Protein AF-0000000083520954 (afdb_homodimer)

Radius of gyration: 25.13 Å; Cα contacts (8 Å, |Δi|>4): 1246; chains: 2; bounding box: 58×69×70 Å

Sequence (638 aa):
MFQYLIICALLYALYYWYRDGKIITNVSDKYVYITGCDSGFGNLLAKHLDQQGFNVLAACFTEKGTEELKNCTSSRLKTLQLDVVNSESINKAAEFVKSEVKGKGLWGLVNNAGISVPSGPSDWLTISDHKAMLNVNLIGLIEVTLSVLPLIKRAQGRIVNVASVFGRISCVGGSYCISKFGVEAFNDGLRRDLSNFGVKVLCIEPGFFKTNVTNFDIITGSLKKLWLRLPQDVKDDYGADYLERTLPKFQERVEQLADPDLMKVVWCMNHALTAVHPRTRYSAGRDSKLFWIPLSYLPTVISDFVFNSDKVKPAKSVCMFQYLIICALLYALYYWYRDGKIITNVSDKYVYITGCDSGFGNLLAKHLDQQGFNVLAACFTEKGTEELKNCTSSRLKTLQLDVVNSESINKAAEFVKSEVKGKGLWGLVNNAGISVPSGPSDWLTISDHKAMLNVNLIGLIEVTLSVLPLIKRAQGRIVNVASVFGRISCVGGSYCISKFGVEAFNDGLRRDLSNFGVKVLCIEPGFFKTNVTNFDIITGSLKKLWLRLPQDVKDDYGADYLERTLPKFQERVEQLADPDLMKVVWCMNHALTAVHPRTRYSAGRDSKLFWIPLSYLPTVISDFVFNSDKVKPAKSVC

Solvent-accessible surface area (backbone atoms only — not comparable to full-atom values): 31761 Å² total; per-residue (Å²): 113,66,65,57,51,51,50,52,51,48,51,48,50,48,48,47,52,53,47,59,66,38,59,65,82,79,43,64,82,34,33,35,40,34,33,34,27,57,49,60,57,34,30,51,37,51,54,51,41,39,73,72,40,27,29,29,41,37,21,6,69,44,69,67,29,31,53,54,52,49,72,75,47,58,88,50,39,43,60,41,68,38,44,58,74,35,70,65,37,41,50,52,43,34,51,51,50,49,67,71,39,54,94,60,21,31,33,30,39,34,46,50,46,68,70,50,68,68,50,44,52,47,91,67,55,53,61,68,53,36,48,55,39,29,33,38,38,27,52,14,46,53,43,52,48,62,63,43,40,70,35,24,48,68,39,37,16,32,38,37,38,58,46,26,40,38,31,62,41,39,79,47,22,46,27,51,26,20,19,19,17,23,38,50,26,44,46,48,3,44,24,60,59,31,44,39,46,49,28,46,43,29,38,36,23,37,39,54,41,70,34,78,72,59,30,61,68,59,52,50,53,43,40,51,54,42,58,71,69,48,56,67,69,59,45,54,40,34,30,91,56,41,62,72,62,40,50,62,56,49,50,52,49,43,66,70,51,37,37,78,66,55,58,54,48,34,50,48,53,49,40,54,72,34,29,73,57,52,62,63,63,40,65,23,51,67,57,14,61,70,43,51,53,55,48,47,73,45,60,64,70,56,49,49,47,64,64,54,70,79,52,79,76,42,62,58,44,74,104,113,67,63,58,52,50,50,52,50,49,50,49,50,50,49,47,50,53,47,60,66,38,57,65,83,80,44,65,84,32,31,35,39,34,32,34,28,56,46,59,58,32,30,52,36,52,54,52,41,39,73,72,40,26,28,29,40,37,20,6,68,42,72,66,30,29,52,53,52,48,72,75,48,59,88,51,39,43,60,41,66,37,45,59,74,35,70,66,38,41,50,52,43,35,50,51,51,50,67,71,40,53,93,60,20,30,33,30,38,35,44,48,46,67,70,53,68,68,50,44,51,47,92,68,55,50,62,66,54,38,48,56,39,28,33,37,40,28,52,14,44,51,42,53,49,63,63,43,39,70,35,23,49,69,38,38,16,33,38,38,40,58,46,25,42,37,31,63,40,42,75,50,23,44,26,50,26,22,19,21,16,22,39,48,24,45,44,48,4,44,24,62,58,32,44,37,45,48,30,45,43,28,39,37,23,37,38,54,43,68,33,79,70,58,30,62,67,59,52,50,54,43,40,52,54,42,58,70,69,49,56,67,70,59,45,56,41,34,31,92,56,41,61,72,62,39,51,60,55,48,51,51,48,45,67,72,51,37,36,77,66,54,58,54,49,32,50,48,53,49,41,54,72,35,30,71,56,51,62,62,63,38,63,21,50,68,58,13,61,70,42,51,53,56,46,47,72,46,60,66,69,56,49,50,48,66,64,54,69,79,51,77,74,41,62,58,43,73,105

Secondary structure (DSSP, 8-state):
-HHHHHHHHHHHHHHHHHHHH-B-S--TT-EEEES--SSHHHHHHHHHHHHHT-EEEEEESSHHHHHHHHHTS-TTEEEEE--TT-HHHHHHHHHHHHHHHGGG--SEEEE------SBS-GGG--HHHHHHHHIIIIIHHHHHHHHHHHHHHHHT-EEEEE--GGGT---SSBHHHHHHHHHHHHHHHHHHHHGGGT-EEEEEEE--BSSGGG-HHHHHHHHHHHHHHS-HHHHHHH-TTHHHHHHHHHHHHHHHH-BS-THHHHHHHHHHHHBSS--SEEEESHHIIIIIHHHHHS-HHHHHHHHHTTPPPPTT---/-HHHHHHHHHHHHHHHHHHHH-B-S--TT-EEEES--SSHHHHHHHHHHHHHT-EEEEEESSHHHHHHHHHTS-TTEEEEE--TT-HHHHHHHHHHHHHHHGGG--SEEEE------SBS-GGG--HHHHHHHHIIIIIHHHHHHHHHHHHHHHHT-EEEEE--GGGT---SSBHHHHHHHHHHHHHHHHHHHHGGGT-EEEEEEE--BSSGGG-HHHHHHHHHHHHHHS-HHHHHHH-TTHHHHHHHHHHHHHHHH-BS-THHHHHHHHHHHHBSS--SEEEESHHIIIIIHHHHHS-HHHHHHHHHTTPPPPTT---

pLDDT: mean 96.06, std 3.38, range [73.75, 99.0]

Organism: Scyliorhinus torazame (NCBI:txid75743)

InterPro domains:
  IPR002347 Short-chain dehydrogenase/reductase SDR [PF00106] (30-214)
  IPR002347 Short-chain dehydrogenase/reductase SDR [PR00080] (104-115)
  IPR002347 Short-chain dehydrogenase/reductase SDR [PR00080] (157-165)
  IPR002347 Short-chain dehydrogenase/reductase SDR [PR00080] (176-195)
  IPR002347 Short-chain dehydrogenase/reductase SDR [PR00081] (31-48)
  IPR002347 Short-chain dehydrogenase/reductase SDR [PR00081] (104-115)
  IPR002347 Short-chain dehydrogenase/reductase SDR [PR00081] (151-167)
  IPR002347 Short-chain dehydrogenase/reductase SDR [PR00081] (176-195)
  IPR002347 Short-chain dehydrogenase/reductase SDR [PR00081] (197-214)
  IPR020904 Short-chain dehydrogenase/reductase, conserved site [PS00061] (163-191)
  IPR036291 NAD(P)-binding domain superfamily [SSF51735] (29-256)

Structure (mmCIF, N/CA/C/O backbone):
data_AF-0000000083520954-model_v1
#
loop_
_entity.id
_entity.type
_entity.pdbx_description
1 polymer 'Retinol dehydrogenase 7-like'
#
loop_
_atom_site.group_PDB
_atom_site.id
_atom_site.type_symbol
_atom_site.label_atom_id
_atom_site.label_alt_id
_atom_site.label_comp_id
_atom_site.label_asym_id
_atom_site.label_entity_id
_atom_site.label_seq_id
_atom_site.pdbx_PDB_ins_code
_atom_site.Cartn_x
_atom_site.Cartn_y
_atom_site.Cartn_z
_atom_site.occupancy
_atom_site.B_iso_or_equiv
_atom_site.auth_seq_id
_atom_site.auth_comp_id
_atom_site.auth_asym_id
_atom_site.auth_atom_id
_atom_site.pdbx_PDB_model_num
ATOM 1 N N . MET A 1 1 ? 11.703 -6.277 43.344 1 83.44 1 MET A N 1
ATOM 2 C CA . MET A 1 1 ? 12.148 -6.043 41.969 1 83.44 1 MET A CA 1
ATOM 3 C C . MET A 1 1 ? 10.961 -5.773 41.062 1 83.44 1 MET A C 1
ATOM 5 O O . MET A 1 1 ? 10.961 -4.797 40.281 1 83.44 1 MET A O 1
ATOM 9 N N . PHE A 1 2 ? 9.875 -6.453 41.281 1 92.38 2 PHE A N 1
ATOM 10 C CA . PHE A 1 2 ? 8.688 -6.301 40.438 1 92.38 2 PHE A CA 1
ATOM 11 C C . PHE A 1 2 ? 7.941 -5.02 40.812 1 92.38 2 PHE A C 1
ATOM 13 O O . PHE A 1 2 ? 7.371 -4.363 39.938 1 92.38 2 PHE A O 1
ATOM 20 N N . GLN A 1 3 ? 8.07 -4.629 42.062 1 91.94 3 GLN A N 1
ATOM 21 C CA . GLN A 1 3 ? 7.398 -3.408 42.5 1 91.94 3 GLN A CA 1
ATOM 22 C C . GLN A 1 3 ? 8.016 -2.18 41.844 1 91.94 3 GLN A C 1
ATOM 24 O O . GLN A 1 3 ? 7.309 -1.237 41.469 1 91.94 3 GLN A O 1
ATOM 29 N N . TYR A 1 4 ? 9.273 -2.242 41.719 1 93.12 4 TYR A N 1
ATOM 30 C CA . TYR A 1 4 ? 9.953 -1.123 41.062 1 93.12 4 TYR A CA 1
ATOM 31 C C . TYR A 1 4 ? 9.578 -1.023 39.594 1 93.12 4 TYR A C 1
ATOM 33 O O . TYR A 1 4 ? 9.445 0.077 39.062 1 93.12 4 TYR A O 1
ATOM 41 N N . LEU A 1 5 ? 9.422 -2.111 39 1 93.31 5 LEU A N 1
ATOM 42 C CA . LEU A 1 5 ? 9 -2.129 37.594 1 93.31 5 LEU A CA 1
ATOM 43 C C . LEU A 1 5 ? 7.602 -1.552 37.438 1 93.31 5 LEU A C 1
ATOM 45 O O . LEU A 1 5 ? 7.332 -0.817 36.469 1 93.31 5 LEU A O 1
ATOM 49 N N . ILE A 1 6 ? 6.785 -1.878 38.312 1 93.56 6 ILE A N 1
ATOM 50 C CA . ILE A 1 6 ? 5.414 -1.387 38.281 1 93.56 6 ILE A CA 1
ATOM 51 C C . ILE A 1 6 ? 5.402 0.124 38.5 1 93.56 6 ILE A C 1
ATOM 53 O O . ILE A 1 6 ? 4.676 0.852 37.812 1 93.56 6 ILE A O 1
ATOM 57 N N . ILE A 1 7 ? 6.152 0.528 39.406 1 93.25 7 ILE A N 1
ATOM 58 C CA . ILE A 1 7 ? 6.234 1.956 39.719 1 93.25 7 ILE A CA 1
ATOM 59 C C . ILE A 1 7 ? 6.781 2.697 38.5 1 93.25 7 ILE A C 1
ATOM 61 O O . ILE A 1 7 ? 6.27 3.758 38.125 1 93.25 7 ILE A O 1
ATOM 65 N N . CYS A 1 8 ? 7.781 2.188 37.969 1 93.62 8 CYS A N 1
ATOM 66 C CA . CYS A 1 8 ? 8.344 2.793 36.75 1 93.62 8 CYS A CA 1
ATOM 67 C C . CYS A 1 8 ? 7.305 2.852 35.625 1 93.62 8 CYS A C 1
ATOM 69 O O . CYS A 1 8 ? 7.199 3.857 34.938 1 93.62 8 CYS A O 1
ATOM 71 N N . ALA A 1 9 ? 6.586 1.803 35.469 1 92.44 9 ALA A N 1
ATOM 72 C CA . ALA A 1 9 ? 5.539 1.75 34.469 1 92.44 9 ALA A CA 1
ATOM 73 C C . ALA A 1 9 ? 4.453 2.787 34.75 1 92.44 9 ALA A C 1
ATOM 75 O O . ALA A 1 9 ? 3.961 3.439 33.812 1 92.44 9 ALA A O 1
ATOM 76 N N . LEU A 1 10 ? 4.148 2.875 35.906 1 93.75 10 LEU A N 1
ATOM 77 C CA . LEU A 1 10 ? 3.113 3.83 36.281 1 93.75 10 LEU A CA 1
ATOM 78 C C . LEU A 1 10 ? 3.596 5.262 36.094 1 93.75 10 LEU A C 1
ATOM 80 O O . LEU A 1 10 ? 2.834 6.117 35.625 1 93.75 10 LEU A O 1
ATOM 84 N N . LEU A 1 11 ? 4.77 5.52 36.406 1 94.19 11 LEU A N 1
ATOM 85 C CA . LEU A 1 11 ? 5.34 6.848 36.219 1 94.19 11 LEU A CA 1
ATOM 86 C C . LEU A 1 11 ? 5.422 7.184 34.719 1 94.19 11 LEU A C 1
ATOM 88 O O . LEU A 1 11 ? 5.172 8.32 34.344 1 94.19 11 LEU A O 1
ATOM 92 N N . TYR A 1 12 ? 5.77 6.27 34.031 1 92.38 12 TYR A N 1
ATOM 93 C CA . TYR A 1 12 ? 5.809 6.473 32.594 1 92.38 12 TYR A CA 1
ATOM 94 C C . TYR A 1 12 ? 4.418 6.766 32.031 1 92.38 12 TYR A C 1
ATOM 96 O O . TYR A 1 12 ? 4.25 7.656 31.203 1 92.38 12 TYR A O 1
ATOM 104 N N . ALA A 1 13 ? 3.51 6.012 32.469 1 93.38 13 ALA A N 1
ATOM 105 C CA . ALA A 1 13 ? 2.131 6.223 32.031 1 93.38 13 ALA A CA 1
ATOM 106 C C . ALA A 1 13 ? 1.644 7.617 32.406 1 93.38 13 ALA A C 1
ATOM 108 O O . ALA A 1 13 ? 0.947 8.273 31.641 1 93.38 13 ALA A O 1
ATOM 109 N N . LEU A 1 14 ? 2.002 7.969 33.594 1 94.12 14 LEU A N 1
ATOM 110 C CA . LEU A 1 14 ? 1.619 9.297 34.031 1 94.12 14 LEU A CA 1
ATOM 111 C C . LEU A 1 14 ? 2.311 10.383 33.219 1 94.12 14 LEU A C 1
ATOM 113 O O . LEU A 1 14 ? 1.699 11.398 32.875 1 94.12 14 LEU A O 1
ATOM 117 N N . TYR A 1 15 ? 3.473 10.148 33 1 93.5 15 TYR A N 1
ATOM 118 C CA . TYR A 1 15 ? 4.219 11.078 32.156 1 93.5 15 TYR A CA 1
ATOM 119 C C . TYR A 1 15 ? 3.609 11.164 30.75 1 93.5 15 TYR A C 1
ATOM 121 O O . TYR A 1 15 ? 3.432 12.258 30.219 1 93.5 15 TYR A O 1
ATOM 129 N N . TYR A 1 16 ? 3.336 10.055 30.25 1 91.56 16 TYR A N 1
ATOM 130 C CA . TYR A 1 16 ? 2.729 10.008 28.922 1 91.56 16 TYR A CA 1
ATOM 131 C C . TYR A 1 16 ? 1.388 10.727 28.906 1 91.56 16 TYR A C 1
ATOM 133 O O . TYR A 1 16 ? 1.082 11.469 27.969 1 91.56 16 TYR A O 1
ATOM 141 N N . TRP A 1 17 ? 0.694 10.5 29.922 1 92.44 17 TRP A N 1
ATOM 142 C CA . TRP A 1 17 ? -0.608 11.148 30.031 1 92.44 17 TRP A CA 1
ATOM 143 C C . TRP A 1 17 ? -0.458 12.664 30.125 1 92.44 17 TRP A C 1
ATOM 145 O O . TRP A 1 17 ? -1.211 13.406 29.484 1 92.44 17 TRP A O 1
ATOM 155 N N . TYR A 1 18 ? 0.461 13.039 30.859 1 93.69 18 TYR A N 1
ATOM 156 C CA . TYR A 1 18 ? 0.739 14.461 31 1 93.69 18 TYR A CA 1
ATOM 157 C C . TYR A 1 18 ? 1.178 15.062 29.672 1 93.69 18 TYR A C 1
ATOM 159 O O . TYR A 1 18 ? 0.64 16.078 29.234 1 93.69 18 TYR A O 1
ATOM 167 N N . ARG A 1 19 ? 2.01 14.414 29.047 1 93.69 19 ARG A N 1
ATOM 168 C CA . ARG A 1 19 ? 2.549 14.867 27.766 1 93.69 19 ARG A CA 1
ATOM 169 C C . ARG A 1 19 ? 1.464 14.891 26.703 1 93.69 19 ARG A C 1
ATOM 171 O O . ARG A 1 19 ? 1.393 15.828 25.891 1 93.69 19 ARG A O 1
ATOM 178 N N . ASP A 1 20 ? 0.676 13.906 26.734 1 93.62 20 ASP A N 1
ATOM 179 C CA . ASP A 1 20 ? -0.387 13.742 25.75 1 93.62 20 ASP A CA 1
ATOM 180 C C . ASP A 1 20 ? -1.452 14.828 25.891 1 93.62 20 ASP A C 1
ATOM 182 O O . ASP A 1 20 ? -2.182 15.117 24.938 1 93.62 20 ASP A O 1
ATOM 186 N N . GLY A 1 21 ? -1.521 15.445 27.062 1 94.75 21 GLY A N 1
ATOM 187 C CA . GLY A 1 21 ? -2.549 16.438 27.328 1 94.75 21 GLY A CA 1
ATOM 188 C C . GLY A 1 21 ? -2.131 17.844 26.969 1 94.75 21 GLY A C 1
ATOM 189 O O . GLY A 1 21 ? -2.965 18.75 26.922 1 94.75 21 GLY A O 1
ATOM 190 N N . LYS A 1 22 ? -0.898 18.031 26.609 1 96.5 22 LYS A N 1
ATOM 191 C CA . LYS A 1 22 ? -0.418 19.375 26.266 1 96.5 22 LYS A CA 1
ATOM 192 C C . LYS A 1 22 ? -0.83 19.75 24.844 1 96.5 22 LYS A C 1
ATOM 194 O O . LYS A 1 22 ? -0.56 19.016 23.906 1 96.5 22 LYS A O 1
ATOM 199 N N . ILE A 1 23 ? -1.474 20.922 24.703 1 96.44 23 ILE A N 1
ATOM 200 C CA . ILE A 1 23 ? -1.97 21.406 23.422 1 96.44 23 ILE A CA 1
ATOM 201 C C . ILE A 1 23 ? -1.369 22.766 23.109 1 96.44 23 ILE A C 1
ATOM 203 O O . ILE A 1 23 ? -0.983 23.5 24.016 1 96.44 23 ILE A O 1
ATOM 207 N N . ILE A 1 24 ? -1.347 23.062 21.906 1 95.38 24 ILE A N 1
ATOM 208 C CA . ILE A 1 24 ? -0.817 24.359 21.5 1 95.38 24 ILE A CA 1
ATOM 209 C C . ILE A 1 24 ? -1.804 25.453 21.875 1 95.38 24 ILE A C 1
ATOM 211 O O . ILE A 1 24 ? -3.016 25.234 21.906 1 95.38 24 ILE A O 1
ATOM 215 N N . THR A 1 25 ? -1.419 26.672 22.188 1 88.44 25 THR A N 1
ATOM 216 C CA . THR A 1 25 ? -2.26 27.75 22.703 1 88.44 25 THR A CA 1
ATOM 217 C C . THR A 1 25 ? -2.688 28.672 21.578 1 88.44 25 THR A C 1
ATOM 219 O O . THR A 1 25 ? -3.814 29.188 21.562 1 88.44 25 THR A O 1
ATOM 222 N N . ASN A 1 26 ? -1.934 29.031 20.672 1 88.88 26 ASN A N 1
ATOM 223 C CA . ASN A 1 26 ? -2.23 30.031 19.656 1 88.88 26 ASN A CA 1
ATOM 224 C C . ASN A 1 26 ? -2.631 29.391 18.328 1 88.88 26 ASN A C 1
ATOM 226 O O . ASN A 1 26 ? -1.817 29.297 17.406 1 88.88 26 ASN A O 1
ATOM 230 N N . VAL A 1 27 ? -4.07 29.125 18.234 1 94.62 27 VAL A N 1
ATOM 231 C CA . VAL A 1 27 ? -4.508 28.453 17.016 1 94.62 27 VAL A CA 1
ATOM 232 C C . VAL A 1 27 ? -5.07 29.469 16.031 1 94.62 27 VAL A C 1
ATOM 234 O O . VAL A 1 27 ? -5.238 29.172 14.852 1 94.62 27 VAL A O 1
ATOM 237 N N . SER A 1 28 ? -5.266 30.734 16.469 1 93.75 28 SER A N 1
ATOM 238 C CA . SER A 1 28 ? -5.961 31.719 15.664 1 93.75 28 SER A CA 1
ATOM 239 C C . SER A 1 28 ? -5.133 32.125 14.445 1 93.75 28 SER A C 1
ATOM 241 O O . SER A 1 28 ? -5.68 32.594 13.445 1 93.75 28 SER A O 1
ATOM 243 N N . ASP A 1 29 ? -3.887 31.969 14.484 1 94.06 29 ASP A N 1
ATOM 244 C CA . ASP A 1 29 ? -3.047 32.344 13.359 1 94.06 29 ASP A CA 1
ATOM 245 C C . ASP A 1 29 ? -2.699 31.141 12.492 1 94.06 29 ASP A C 1
ATOM 247 O O . ASP A 1 29 ? -1.901 31.25 11.562 1 94.06 29 ASP A O 1
ATOM 251 N N . LYS A 1 30 ? -3.285 30.031 12.789 1 97.75 30 LYS A N 1
ATOM 252 C CA . LYS A 1 30 ? -2.918 28.797 12.102 1 97.75 30 LYS A CA 1
ATOM 253 C C . LYS A 1 30 ? -3.965 28.406 11.055 1 97.75 30 LYS A C 1
ATOM 255 O O . LYS A 1 30 ? -5.168 28.531 11.305 1 97.75 30 LYS A O 1
ATOM 260 N N . TYR A 1 31 ? -3.5 28 9.875 1 98.75 31 TYR A N 1
ATOM 261 C CA . TYR A 1 31 ? -4.348 27.578 8.773 1 98.75 31 TYR A CA 1
ATOM 262 C C . TYR A 1 31 ? -4.316 26.062 8.609 1 98.75 31 TYR A C 1
ATOM 264 O O . TYR A 1 31 ? -3.25 25.453 8.688 1 98.75 31 TYR A O 1
ATOM 272 N N . VAL A 1 32 ? -5.484 25.453 8.438 1 98.94 32 VAL A N 1
ATOM 273 C CA . VAL A 1 32 ? -5.602 24.016 8.203 1 98.94 32 VAL A CA 1
ATOM 274 C C . VAL A 1 32 ? -6.367 23.766 6.902 1 98.94 32 VAL A C 1
ATOM 276 O O . VAL A 1 32 ? -7.465 24.297 6.711 1 98.94 32 VAL A O 1
ATOM 279 N N . TYR A 1 33 ? -5.746 23.031 5.969 1 98.94 33 TYR A N 1
ATOM 280 C CA . TYR A 1 33 ? -6.328 22.594 4.699 1 98.94 33 TYR A CA 1
ATOM 281 C C . TYR A 1 33 ? -6.84 21.172 4.785 1 98.94 33 TYR A C 1
ATOM 283 O O . TYR A 1 33 ? -6.086 20.25 5.137 1 98.94 33 TYR A O 1
ATOM 291 N N . ILE A 1 34 ? -8.148 20.953 4.531 1 98.94 34 ILE A N 1
ATOM 292 C CA . ILE A 1 34 ? -8.773 19.656 4.688 1 98.94 34 ILE A CA 1
ATOM 293 C C . ILE A 1 34 ? -9.414 19.219 3.369 1 98.94 34 ILE A C 1
ATOM 295 O O . ILE A 1 34 ? -10.188 19.984 2.775 1 98.94 34 ILE A O 1
ATOM 299 N N . THR A 1 35 ? -9.102 18.016 2.924 1 98.94 35 THR A N 1
ATOM 300 C CA . THR A 1 35 ? -9.781 17.484 1.744 1 98.94 35 THR A CA 1
ATOM 301 C C . THR A 1 35 ? -10.969 16.625 2.146 1 98.94 35 THR A C 1
ATOM 303 O O . THR A 1 35 ? -10.984 16.047 3.24 1 98.94 35 THR A O 1
ATOM 306 N N . GLY A 1 36 ? -11.938 16.484 1.243 1 98.44 36 GLY A N 1
ATOM 307 C CA . GLY A 1 36 ? -13.078 15.602 1.473 1 98.44 36 GLY A CA 1
ATOM 308 C C . GLY A 1 36 ? -14.008 16.109 2.559 1 98.44 36 GLY A C 1
ATOM 309 O O . GLY A 1 36 ? -14.344 15.375 3.49 1 98.44 36 GLY A O 1
ATOM 310 N N . CYS A 1 37 ? -14.477 17.359 2.445 1 98.69 37 CYS A N 1
ATOM 311 C CA . CYS A 1 37 ? -15.266 17.969 3.502 1 98.69 37 CYS A CA 1
ATOM 312 C C . CYS A 1 37 ? -16.75 17.922 3.176 1 98.69 37 CYS A C 1
ATOM 314 O O . CYS A 1 37 ? -17.578 18.516 3.869 1 98.69 37 CYS A O 1
ATOM 316 N N . ASP A 1 38 ? -17.172 17.156 2.156 1 97.69 38 ASP A N 1
ATOM 317 C CA . ASP A 1 38 ? -18.578 17.047 1.779 1 97.69 38 ASP A CA 1
ATOM 318 C C . ASP A 1 38 ? -19.406 16.422 2.896 1 97.69 38 ASP A C 1
ATOM 320 O O . ASP A 1 38 ? -20.562 16.781 3.105 1 97.69 38 ASP A O 1
ATOM 324 N N . SER A 1 39 ? -18.781 15.438 3.561 1 95.62 39 SER A N 1
ATOM 325 C CA . SER A 1 39 ? -19.484 14.656 4.574 1 95.62 39 SER A CA 1
ATOM 326 C C . SER A 1 39 ? -18.5 13.953 5.504 1 95.62 39 SER A C 1
ATOM 328 O O . SER A 1 39 ? -17.281 14.164 5.41 1 95.62 39 SER A O 1
ATOM 330 N N . GLY A 1 40 ? -19.047 13.344 6.469 1 96.62 40 GLY A N 1
ATOM 331 C CA . GLY A 1 40 ? -18.266 12.43 7.281 1 96.62 40 GLY A CA 1
ATOM 332 C C . GLY A 1 40 ? -17.25 13.133 8.164 1 96.62 40 GLY A C 1
ATOM 333 O O . GLY A 1 40 ? -17.562 14.141 8.789 1 96.62 40 GLY A O 1
ATOM 334 N N . PHE A 1 41 ? -16.078 12.508 8.25 1 98.31 41 PHE A N 1
ATOM 335 C CA . PHE A 1 41 ? -15.023 12.961 9.156 1 98.31 41 PHE A CA 1
ATOM 336 C C . PHE A 1 41 ? -14.57 14.367 8.789 1 98.31 41 PHE A C 1
ATOM 338 O O . PHE A 1 41 ? -14.422 15.227 9.664 1 98.31 41 PHE A O 1
ATOM 345 N N . GLY A 1 42 ? -14.328 14.562 7.477 1 98.56 42 GLY A N 1
ATOM 346 C CA . GLY A 1 42 ? -13.812 15.844 7.023 1 98.56 42 GLY A CA 1
ATOM 347 C C . GLY A 1 42 ? -14.75 17 7.305 1 98.56 42 GLY A C 1
ATOM 348 O O . GLY A 1 42 ? -14.312 18.078 7.73 1 98.56 42 GLY A O 1
ATOM 349 N N . ASN A 1 43 ? -16 16.75 7.062 1 98.62 43 ASN A N 1
ATOM 350 C CA . ASN A 1 43 ? -17.016 17.766 7.32 1 98.62 43 ASN A CA 1
ATOM 351 C C . ASN A 1 43 ? -17.078 18.125 8.797 1 98.62 43 ASN A C 1
ATOM 353 O O . ASN A 1 43 ? -17.062 19.312 9.148 1 98.62 43 ASN A O 1
ATOM 357 N N . LEU A 1 44 ? -17.062 17.156 9.641 1 98.69 44 LEU A N 1
ATOM 358 C CA . LEU A 1 44 ? -17.141 17.375 11.078 1 98.69 44 LEU A CA 1
ATOM 359 C C . LEU A 1 44 ? -15.867 18.031 11.602 1 98.69 44 LEU A C 1
ATOM 361 O O . LEU A 1 44 ? -15.922 18.891 12.477 1 98.69 44 LEU A O 1
ATOM 365 N N . LEU A 1 45 ? -14.766 17.609 11.055 1 98.88 45 LEU A N 1
ATOM 366 C CA . LEU A 1 45 ? -13.5 18.203 11.469 1 98.88 45 LEU A CA 1
ATOM 367 C C . LEU A 1 45 ? -13.453 19.688 11.109 1 98.88 45 LEU A C 1
ATOM 369 O O . LEU A 1 45 ? -13 20.5 11.914 1 98.88 45 LEU A O 1
ATOM 373 N N . ALA A 1 46 ? -13.859 19.984 9.898 1 98.88 46 ALA A N 1
ATOM 374 C CA . ALA A 1 46 ? -13.859 21.391 9.461 1 98.88 46 ALA A CA 1
ATOM 375 C C . ALA A 1 46 ? -14.656 22.266 10.414 1 98.88 46 ALA A C 1
ATOM 377 O O . ALA A 1 46 ? -14.172 23.312 10.852 1 98.88 46 ALA A O 1
ATOM 378 N N . LYS A 1 47 ? -15.82 21.844 10.773 1 98.75 47 LYS A N 1
ATOM 379 C CA . LYS A 1 47 ? -16.672 22.594 11.688 1 98.75 47 LYS A CA 1
ATOM 380 C C . LYS A 1 47 ? -16.031 22.703 13.07 1 98.75 47 LYS A C 1
ATOM 382 O O . LYS A 1 47 ? -16.062 23.766 13.695 1 98.75 47 LYS A O 1
ATOM 387 N N . HIS A 1 48 ? -15.484 21.594 13.5 1 98.69 48 HIS A N 1
ATOM 388 C CA . HIS A 1 48 ? -14.891 21.531 14.828 1 98.69 48 HIS A CA 1
ATOM 389 C C . HIS A 1 48 ? -13.703 22.484 14.945 1 98.69 48 HIS A C 1
ATOM 391 O O . HIS A 1 48 ? -13.586 23.203 15.93 1 98.69 48 HIS A O 1
ATOM 397 N N . LEU A 1 49 ? -12.82 22.5 13.969 1 98.69 49 LEU A N 1
ATOM 398 C CA . LEU A 1 49 ? -11.648 23.375 13.984 1 98.69 49 LEU A CA 1
ATOM 399 C C . LEU A 1 49 ? -12.062 24.828 13.859 1 98.69 49 LEU A C 1
ATOM 401 O O . LEU A 1 49 ? -11.445 25.703 14.469 1 98.69 49 LEU A O 1
ATOM 405 N N . ASP A 1 50 ? -13.07 25.047 13.07 1 98.5 50 ASP A N 1
ATOM 406 C CA . ASP A 1 50 ? -13.609 26.391 12.953 1 98.5 50 ASP A CA 1
ATOM 407 C C . ASP A 1 50 ? -14.07 26.922 14.312 1 98.5 50 ASP A C 1
ATOM 409 O O . ASP A 1 50 ? -13.758 28.062 14.672 1 98.5 50 ASP A O 1
ATOM 413 N N . GLN A 1 51 ? -14.727 26.109 15.039 1 97.81 51 GLN A N 1
ATOM 414 C CA . GLN A 1 51 ? -15.219 26.469 16.359 1 97.81 51 GLN A CA 1
ATOM 415 C C . GLN A 1 51 ? -14.062 26.719 17.328 1 97.81 51 GLN A C 1
ATOM 417 O O . GLN A 1 51 ? -14.18 27.547 18.234 1 97.81 51 GLN A O 1
ATOM 422 N N . GLN A 1 52 ? -12.969 26.078 17.109 1 97.38 52 GLN A N 1
ATOM 423 C CA . GLN A 1 52 ? -11.805 26.203 17.984 1 97.38 52 GLN A CA 1
ATOM 424 C C . GLN A 1 52 ? -11.023 27.484 17.656 1 97.38 52 GLN A C 1
ATOM 426 O O . GLN A 1 52 ? -10.18 27.906 18.453 1 97.38 52 GLN A O 1
ATOM 431 N N . GLY A 1 53 ? -11.281 28.062 16.469 1 97.5 53 GLY A N 1
ATOM 432 C CA . GLY A 1 53 ? -10.672 29.344 16.141 1 97.5 53 GLY A CA 1
ATOM 433 C C . GLY A 1 53 ? -9.633 29.25 15.039 1 97.5 53 GLY A C 1
ATOM 434 O O . GLY A 1 53 ? -9 30.25 14.68 1 97.5 53 GLY A O 1
ATOM 435 N N . PHE A 1 54 ? -9.438 28.047 14.438 1 98.38 54 PHE A N 1
ATOM 436 C CA . PHE A 1 54 ? -8.516 27.891 13.32 1 98.38 54 PHE A CA 1
ATOM 437 C C . PHE A 1 54 ? -9.031 28.594 12.078 1 98.38 54 PHE A C 1
ATOM 439 O O . PHE A 1 54 ? -10.242 28.781 11.922 1 98.38 54 PHE A O 1
ATOM 446 N N . ASN A 1 55 ? -8.109 29.047 11.242 1 98.56 55 ASN A N 1
ATOM 447 C CA . ASN A 1 55 ? -8.469 29.328 9.852 1 98.56 55 ASN A CA 1
ATOM 448 C C . ASN A 1 55 ? -8.531 28.031 9.031 1 98.56 55 ASN A C 1
ATOM 450 O O . ASN A 1 55 ? -7.508 27.391 8.805 1 98.56 55 ASN A O 1
ATOM 454 N N . VAL A 1 56 ? -9.742 27.703 8.57 1 98.81 56 VAL A N 1
ATOM 455 C CA . VAL A 1 56 ? -9.922 26.406 7.934 1 98.81 56 VAL A CA 1
ATOM 456 C C . VAL A 1 56 ? -10.164 26.609 6.438 1 98.81 56 VAL A C 1
ATOM 458 O O . VAL A 1 56 ? -11.008 27.406 6.031 1 98.81 56 VAL A O 1
ATOM 461 N N . LEU A 1 57 ? -9.383 25.969 5.621 1 98.88 57 LEU A N 1
ATOM 462 C CA . LEU A 1 57 ? -9.602 25.859 4.184 1 98.88 57 LEU A CA 1
ATOM 463 C C . LEU A 1 57 ? -10.188 24.5 3.826 1 98.88 57 LEU A C 1
ATOM 465 O O . LEU A 1 57 ? -9.453 23.531 3.633 1 98.88 57 LEU A O 1
ATOM 469 N N . ALA A 1 58 ? -11.516 24.453 3.684 1 98.88 58 ALA A N 1
ATOM 470 C CA . ALA A 1 58 ? -12.258 23.203 3.527 1 98.88 58 ALA A CA 1
ATOM 471 C C . ALA A 1 58 ? -12.531 22.906 2.057 1 98.88 58 ALA A C 1
ATOM 473 O O . ALA A 1 58 ? -13.266 23.641 1.396 1 98.88 58 ALA A O 1
ATOM 474 N N . ALA A 1 59 ? -11.961 21.844 1.559 1 98.88 59 ALA A N 1
ATOM 475 C CA . ALA A 1 59 ? -12.148 21.469 0.162 1 98.88 59 ALA A CA 1
ATOM 476 C C . ALA A 1 59 ? -13.258 20.422 0.025 1 98.88 59 ALA A C 1
ATOM 478 O O . ALA A 1 59 ? -13.219 19.375 0.679 1 98.88 59 ALA A O 1
ATOM 479 N N . CYS A 1 60 ? -14.211 20.719 -0.825 1 98.56 60 CYS A N 1
ATOM 480 C CA . CYS A 1 60 ? -15.312 19.812 -1.141 1 98.56 60 CYS A CA 1
ATOM 481 C C . CYS A 1 60 ? -15.266 19.391 -2.602 1 98.56 60 CYS A C 1
ATOM 483 O O . CYS A 1 60 ? -14.789 20.141 -3.459 1 98.56 60 CYS A O 1
ATOM 485 N N . PHE A 1 61 ? -15.703 18.188 -2.775 1 98.19 61 PHE A N 1
ATOM 486 C CA . PHE A 1 61 ? -15.797 17.672 -4.137 1 98.19 61 PHE A CA 1
ATOM 487 C C . PHE A 1 61 ? -17.031 18.25 -4.84 1 98.19 61 PHE A C 1
ATOM 489 O O . PHE A 1 61 ? -16.984 18.562 -6.035 1 98.19 61 PHE A O 1
ATOM 496 N N . THR A 1 62 ? -18.109 18.453 -4.102 1 97.69 62 THR A N 1
ATOM 497 C CA . THR A 1 62 ? -19.359 18.906 -4.68 1 97.69 62 THR A CA 1
ATOM 498 C C . THR A 1 62 ? -19.594 20.375 -4.395 1 97.69 62 THR A C 1
ATOM 500 O O . THR A 1 62 ? -19.141 20.891 -3.369 1 97.69 62 THR A O 1
ATOM 503 N N . GLU A 1 63 ? -20.344 20.984 -5.254 1 97.25 63 GLU A N 1
ATOM 504 C CA . GLU A 1 63 ? -20.75 22.359 -5.031 1 97.25 63 GLU A CA 1
ATOM 505 C C . GLU A 1 63 ? -21.688 22.484 -3.826 1 97.25 63 GLU A C 1
ATOM 507 O O . GLU A 1 63 ? -21.609 23.453 -3.066 1 97.25 63 GLU A O 1
ATOM 512 N N . LYS A 1 64 ? -22.531 21.5 -3.725 1 97.38 64 LYS A N 1
ATOM 513 C CA . LYS A 1 64 ? -23.438 21.484 -2.592 1 97.38 64 LYS A CA 1
ATOM 514 C C . LYS A 1 64 ? -22.688 21.469 -1.268 1 97.38 64 LYS A C 1
ATOM 516 O O . LYS A 1 64 ? -23.047 22.203 -0.338 1 97.38 64 LYS A O 1
ATOM 521 N N . GLY A 1 65 ? -21.656 20.703 -1.197 1 97 65 GLY A N 1
ATOM 522 C CA . GLY A 1 65 ? -20.859 20.641 0.013 1 97 65 GLY A CA 1
ATOM 523 C C . GLY A 1 65 ? -20.203 21.953 0.361 1 97 65 GLY A C 1
ATOM 524 O O . GLY A 1 65 ? -20.203 22.375 1.523 1 97 65 GLY A O 1
ATOM 525 N N . THR A 1 66 ? -19.688 22.625 -0.65 1 97.31 66 THR A N 1
ATOM 526 C CA . THR A 1 66 ? -19.047 23.906 -0.442 1 97.31 66 THR A CA 1
ATOM 527 C C . THR A 1 66 ? -20.031 24.922 0.108 1 97.31 66 THR A C 1
ATOM 529 O O . THR A 1 66 ? -19.719 25.656 1.054 1 97.31 66 THR A O 1
ATOM 532 N N . GLU A 1 67 ? -21.172 24.969 -0.448 1 97.25 67 GLU A N 1
ATOM 533 C CA . GLU A 1 67 ? -22.188 25.938 -0.061 1 97.25 67 GLU A CA 1
ATOM 534 C C . GLU A 1 67 ? -22.703 25.672 1.349 1 97.25 67 GLU A C 1
ATOM 536 O O . GLU A 1 67 ? -22.859 26.594 2.148 1 97.25 67 GLU A O 1
ATOM 541 N N . GLU A 1 68 ? -22.938 24.453 1.61 1 97.12 68 GLU A N 1
ATOM 542 C CA . GLU A 1 68 ? -23.484 24.078 2.914 1 97.12 68 GLU A CA 1
ATOM 543 C C . GLU A 1 68 ? -22.5 24.406 4.035 1 97.12 68 GLU A C 1
ATOM 545 O O . GLU A 1 68 ? -22.891 24.922 5.082 1 97.12 68 GLU A O 1
ATOM 550 N N . LEU A 1 69 ? -21.266 24.109 3.836 1 97.25 69 LEU A N 1
ATOM 551 C CA . LEU A 1 69 ? -20.25 24.375 4.852 1 97.25 69 LEU A CA 1
ATOM 552 C C . LEU A 1 69 ? -20.062 25.875 5.055 1 97.25 69 LEU A C 1
ATOM 554 O O . LEU A 1 69 ? -19.922 26.344 6.188 1 97.25 69 LEU A O 1
ATOM 558 N N . LYS A 1 70 ? -20.031 26.578 4.012 1 96.19 70 LYS A N 1
ATOM 559 C CA . LYS A 1 70 ? -19.875 28.031 4.082 1 96.19 70 LYS A CA 1
ATOM 560 C C . LYS A 1 70 ? -21 28.672 4.902 1 96.19 70 LYS A C 1
ATOM 562 O O . LYS A 1 70 ? -20.766 29.594 5.676 1 96.19 70 LYS A O 1
ATOM 567 N N . ASN A 1 71 ? -22.156 28.141 4.805 1 96.56 71 ASN A N 1
ATOM 568 C CA . ASN A 1 71 ? -23.359 28.734 5.398 1 96.56 71 ASN A CA 1
ATOM 569 C C . ASN A 1 71 ? -23.453 28.406 6.887 1 96.56 71 ASN A C 1
ATOM 571 O O . ASN A 1 71 ? -24.141 29.109 7.633 1 96.56 71 ASN A O 1
ATOM 575 N N . CYS A 1 72 ? -22.734 27.422 7.312 1 96.5 72 CYS A N 1
ATOM 576 C CA . CYS A 1 72 ? -22.953 27.016 8.695 1 96.5 72 CYS A CA 1
ATOM 577 C C . CYS A 1 72 ? -21.703 27.234 9.539 1 96.5 72 CYS A C 1
ATOM 579 O O . CYS A 1 72 ? -21.594 26.703 10.648 1 96.5 72 CYS A O 1
ATOM 581 N N . THR A 1 73 ? -20.75 27.953 8.984 1 97.19 73 THR A N 1
ATOM 582 C CA . THR A 1 73 ? -19.5 28.188 9.688 1 97.19 73 THR A CA 1
ATOM 583 C C . THR A 1 73 ? -19.141 29.672 9.68 1 97.19 73 THR A C 1
ATOM 585 O O . THR A 1 73 ? -19.844 30.484 9.062 1 97.19 73 THR A O 1
ATOM 588 N N . SER A 1 74 ? -18.109 30.031 10.445 1 97.19 74 SER A N 1
ATOM 589 C CA . SER A 1 74 ? -17.703 31.422 10.555 1 97.19 74 SER A CA 1
ATOM 590 C C . SER A 1 74 ? -16.953 31.875 9.305 1 97.19 74 SER A C 1
ATOM 592 O O . SER A 1 74 ? -16.719 31.094 8.391 1 97.19 74 SER A O 1
ATOM 594 N N . SER A 1 75 ? -16.5 33.125 9.289 1 96.12 75 SER A N 1
ATOM 595 C CA . SER A 1 75 ? -15.773 33.688 8.164 1 96.12 75 SER A CA 1
ATOM 596 C C . SER A 1 75 ? -14.344 33.156 8.109 1 96.12 75 SER A C 1
ATOM 598 O O . SER A 1 75 ? -13.656 33.312 7.094 1 96.12 75 SER A O 1
ATOM 600 N N . ARG A 1 76 ? -13.922 32.531 9.164 1 97.06 76 ARG A N 1
ATOM 601 C CA . ARG A 1 76 ? -12.578 31.969 9.203 1 97.06 76 ARG A CA 1
ATOM 602 C C . ARG A 1 76 ? -12.5 30.703 8.367 1 97.06 76 ARG A C 1
ATOM 604 O O . ARG A 1 76 ? -11.406 30.25 8.016 1 97.06 76 ARG A O 1
ATOM 611 N N . LEU A 1 77 ? -13.594 30.094 8.141 1 98.44 77 LEU A N 1
ATOM 612 C CA . LEU A 1 77 ? -13.625 28.922 7.285 1 98.44 77 LEU A CA 1
ATOM 613 C C . LEU A 1 77 ? -13.938 29.312 5.844 1 98.44 77 LEU A C 1
ATOM 615 O O . LEU A 1 77 ? -14.969 29.922 5.574 1 98.44 77 LEU A O 1
ATOM 619 N N . LYS A 1 78 ? -13.07 29.031 4.973 1 98.44 78 LYS A N 1
ATOM 620 C CA . LYS A 1 78 ? -13.266 29.234 3.539 1 98.44 78 LYS A CA 1
ATOM 621 C C . LYS A 1 78 ? -13.367 27.891 2.811 1 98.44 78 LYS A C 1
ATOM 623 O O . LYS A 1 78 ? -12.656 26.938 3.145 1 98.44 78 LYS A O 1
ATOM 628 N N . THR A 1 79 ? -14.25 27.859 1.873 1 98.5 79 THR A N 1
ATOM 629 C CA . THR A 1 79 ? -14.445 26.625 1.117 1 98.5 79 THR A CA 1
ATOM 630 C C . THR A 1 79 ? -13.828 26.734 -0.271 1 98.5 79 THR A C 1
ATOM 632 O O . THR A 1 79 ? -13.633 27.844 -0.784 1 98.5 79 THR A O 1
ATOM 635 N N . LEU A 1 80 ? -13.445 25.641 -0.832 1 98.19 80 LEU A N 1
ATOM 636 C CA . LEU A 1 80 ? -12.992 25.547 -2.215 1 98.19 80 LEU A CA 1
ATOM 637 C C . LEU A 1 80 ? -13.383 24.203 -2.818 1 98.19 80 LEU A C 1
ATOM 639 O O . LEU A 1 80 ? -13.594 23.234 -2.094 1 98.19 80 LEU A O 1
ATOM 643 N N . GLN A 1 81 ? -13.5 24.188 -4.125 1 98.06 81 GLN A N 1
ATOM 644 C CA . GLN A 1 81 ? -13.781 22.938 -4.84 1 98.06 81 GLN A CA 1
ATOM 645 C C . GLN A 1 81 ? -12.492 22.203 -5.168 1 98.06 81 GLN A C 1
ATOM 647 O O . GLN A 1 81 ? -11.5 22.797 -5.59 1 98.06 81 GLN A O 1
ATOM 652 N N . LEU A 1 82 ? -12.539 20.891 -4.973 1 98.81 82 LEU A N 1
ATOM 653 C CA . LEU A 1 82 ? -11.352 20.094 -5.234 1 98.81 82 LEU A CA 1
ATOM 654 C C . LEU A 1 82 ? -11.734 18.703 -5.77 1 98.81 82 LEU A C 1
ATOM 656 O O . LEU A 1 82 ? -12.562 18.016 -5.172 1 98.81 82 LEU A O 1
ATOM 660 N N . ASP A 1 83 ? -11.25 18.391 -6.902 1 98.75 83 ASP A N 1
ATOM 661 C CA . ASP A 1 83 ? -11.211 17.031 -7.422 1 98.75 83 ASP A CA 1
ATOM 662 C C . ASP A 1 83 ? -9.805 16.453 -7.344 1 98.75 83 ASP A C 1
ATOM 664 O O . ASP A 1 83 ? -8.93 16.812 -8.141 1 98.75 83 ASP A O 1
ATOM 668 N N . VAL A 1 84 ? -9.633 15.477 -6.473 1 98.69 84 VAL A N 1
ATOM 669 C CA . VAL A 1 84 ? -8.281 15.023 -6.145 1 98.69 84 VAL A CA 1
ATOM 670 C C . VAL A 1 84 ? -7.734 14.164 -7.281 1 98.69 84 VAL A C 1
ATOM 672 O O . VAL A 1 84 ? -6.551 13.82 -7.293 1 98.69 84 VAL A O 1
ATOM 675 N N . VAL A 1 85 ? -8.547 13.781 -8.289 1 98.56 85 VAL A N 1
ATOM 676 C CA . VAL A 1 85 ? -8.031 12.977 -9.391 1 98.56 85 VAL A CA 1
ATOM 677 C C . VAL A 1 85 ? -7.68 13.883 -10.57 1 98.56 85 VAL A C 1
ATOM 679 O O . VAL A 1 85 ? -7.312 13.398 -11.641 1 98.56 85 VAL A O 1
ATOM 682 N N . ASN A 1 86 ? -7.871 15.156 -10.375 1 98.75 86 ASN A N 1
ATOM 683 C CA . ASN A 1 86 ? -7.594 16.156 -11.414 1 98.75 86 ASN A CA 1
ATOM 684 C C . ASN A 1 86 ? -6.457 17.078 -11.008 1 98.75 86 ASN A C 1
ATOM 686 O O . ASN A 1 86 ? -6.633 17.938 -10.141 1 98.75 86 ASN A O 1
ATOM 690 N N . SER A 1 87 ? -5.332 17 -11.727 1 98.62 87 SER A N 1
ATOM 691 C CA . SER A 1 87 ? -4.137 17.766 -11.375 1 98.62 87 SER A CA 1
ATOM 692 C C . SER A 1 87 ? -4.391 19.266 -11.477 1 98.62 87 SER A C 1
ATOM 694 O O . SER A 1 87 ? -3.842 20.047 -10.695 1 98.62 87 SER A O 1
ATOM 696 N N . GLU A 1 88 ? -5.137 19.656 -12.422 1 98.62 88 GLU A N 1
ATOM 697 C CA . GLU A 1 88 ? -5.465 21.078 -12.547 1 98.62 88 GLU A CA 1
ATOM 698 C C . GLU A 1 88 ? -6.266 21.562 -11.344 1 98.62 88 GLU A C 1
ATOM 700 O O . GLU A 1 88 ? -6.027 22.672 -10.844 1 98.62 88 GLU A O 1
ATOM 705 N N . SER A 1 89 ? -7.254 20.75 -10.977 1 98.81 89 SER A N 1
ATOM 706 C CA . SER A 1 89 ? -8.039 21.078 -9.781 1 98.81 89 SER A CA 1
ATOM 707 C C . SER A 1 89 ? -7.145 21.188 -8.555 1 98.81 89 SER A C 1
ATOM 709 O O . SER A 1 89 ? -7.293 22.109 -7.75 1 98.81 89 SER A O 1
ATOM 711 N N . ILE A 1 90 ? -6.199 20.312 -8.414 1 98.88 90 ILE A N 1
ATOM 712 C CA . ILE A 1 90 ? -5.281 20.281 -7.285 1 98.88 90 ILE A CA 1
ATOM 713 C C . ILE A 1 90 ? -4.398 21.516 -7.305 1 98.88 90 ILE A C 1
ATOM 715 O O . ILE A 1 90 ? -4.18 22.156 -6.266 1 98.88 90 ILE A O 1
ATOM 719 N N . ASN A 1 91 ? -3.895 21.859 -8.438 1 98.62 91 ASN A N 1
ATOM 720 C CA . ASN A 1 91 ? -3.039 23.047 -8.57 1 98.62 91 ASN A CA 1
ATOM 721 C C . ASN A 1 91 ? -3.795 24.328 -8.234 1 98.62 91 ASN A C 1
ATOM 723 O O . ASN A 1 91 ? -3.254 25.203 -7.57 1 98.62 91 ASN A O 1
ATOM 727 N N . LYS A 1 92 ? -4.988 24.422 -8.711 1 98.69 92 LYS A N 1
ATOM 728 C CA . LYS A 1 92 ? -5.816 25.578 -8.398 1 98.69 92 LYS A CA 1
ATOM 729 C C . LYS A 1 92 ? -6.07 25.688 -6.895 1 98.69 92 LYS A C 1
ATOM 731 O O . LYS A 1 92 ? -6.027 26.781 -6.328 1 98.69 92 LYS A O 1
ATOM 736 N N . ALA A 1 93 ? -6.375 24.578 -6.316 1 98.81 93 ALA A N 1
ATOM 737 C CA . ALA A 1 93 ? -6.578 24.562 -4.871 1 98.81 93 ALA A CA 1
ATOM 738 C C . ALA A 1 93 ? -5.312 24.984 -4.133 1 98.81 93 ALA A C 1
ATOM 740 O O . ALA A 1 93 ? -5.379 25.734 -3.154 1 98.81 93 ALA A O 1
ATOM 741 N N . ALA A 1 94 ? -4.168 24.5 -4.566 1 98.75 94 ALA A N 1
ATOM 742 C CA . ALA A 1 94 ? -2.895 24.844 -3.938 1 98.75 94 ALA A CA 1
ATOM 743 C C . ALA A 1 94 ? -2.625 26.344 -4.027 1 98.75 94 ALA A C 1
ATOM 745 O O . ALA A 1 94 ? -2.117 26.953 -3.08 1 98.75 94 ALA A O 1
ATOM 746 N N . GLU A 1 95 ? -2.939 26.906 -5.156 1 98.56 95 GLU A N 1
ATOM 747 C CA . GLU A 1 95 ? -2.777 28.344 -5.332 1 98.56 95 GLU A CA 1
ATOM 748 C C . GLU A 1 95 ? -3.689 29.125 -4.387 1 98.56 95 GLU A C 1
ATOM 750 O O . GLU A 1 95 ? -3.285 30.141 -3.824 1 98.56 95 GLU A O 1
ATOM 755 N N . PHE A 1 96 ? -4.875 28.688 -4.289 1 98.75 96 PHE A N 1
ATOM 756 C CA . PHE A 1 96 ? -5.809 29.312 -3.355 1 98.75 96 PHE A CA 1
ATOM 757 C C . PHE A 1 96 ? -5.281 29.234 -1.928 1 98.75 96 PHE A C 1
ATOM 759 O O . PHE A 1 96 ? -5.293 30.234 -1.205 1 98.75 96 PHE A O 1
ATOM 766 N N . VAL A 1 97 ? -4.797 28.047 -1.511 1 98.81 97 VAL A N 1
ATOM 767 C CA . VAL A 1 97 ? -4.242 27.859 -0.175 1 98.81 97 VAL A CA 1
ATOM 768 C C . VAL A 1 97 ? -3.07 28.812 0.042 1 98.81 97 VAL A C 1
ATOM 770 O O . VAL A 1 97 ? -2.984 29.469 1.079 1 98.81 97 VAL A O 1
ATOM 773 N N . LYS A 1 98 ? -2.203 28.906 -0.914 1 98.5 98 LYS A N 1
ATOM 774 C CA . LYS A 1 98 ? -1.041 29.781 -0.837 1 98.5 98 LYS A CA 1
ATOM 775 C C . LYS A 1 98 ? -1.463 31.234 -0.639 1 98.5 98 LYS A C 1
ATOM 777 O O . LYS A 1 98 ? -0.873 31.953 0.17 1 98.5 98 LYS A O 1
ATOM 782 N N . SER A 1 99 ? -2.473 31.609 -1.396 1 98.38 99 SER A N 1
ATOM 783 C CA . SER A 1 99 ? -2.934 33 -1.32 1 98.38 99 SER A CA 1
ATOM 784 C C . SER A 1 99 ? -3.553 33.312 0.04 1 98.38 99 SER A C 1
ATOM 786 O O . SER A 1 99 ? -3.482 34.438 0.521 1 98.38 99 SER A O 1
ATOM 788 N N . GLU A 1 100 ? -4.105 32.344 0.683 1 98 100 GLU A N 1
ATOM 789 C CA . GLU A 1 100 ? -4.781 32.531 1.964 1 98 100 GLU A CA 1
ATOM 790 C C . GLU A 1 100 ? -3.779 32.562 3.115 1 98 100 GLU A C 1
ATOM 792 O O . GLU A 1 100 ? -3.9 33.375 4.027 1 98 100 GLU A O 1
ATOM 797 N N . VAL A 1 101 ? -2.816 31.656 3.082 1 97.69 101 VAL A N 1
ATOM 798 C CA . VAL A 1 101 ? -1.935 31.484 4.234 1 97.69 101 VAL A CA 1
ATOM 799 C C . VAL A 1 101 ? -0.839 32.562 4.199 1 97.69 101 VAL A C 1
ATOM 801 O O . VAL A 1 101 ? -0.251 32.875 5.23 1 97.69 101 VAL A O 1
ATOM 804 N N . LYS A 1 102 ? -0.461 33.094 2.971 1 92.12 102 LYS A N 1
ATOM 805 C CA . LYS A 1 102 ? 0.566 34.125 2.77 1 92.12 102 LYS A CA 1
ATOM 806 C C . LYS A 1 102 ? 1.87 33.719 3.459 1 92.12 102 LYS A C 1
ATOM 808 O O . LYS A 1 102 ? 2.344 32.594 3.307 1 92.12 102 LYS A O 1
ATOM 813 N N . GLY A 1 103 ? 2.52 34.562 4.18 1 92.31 103 GLY A N 1
ATOM 814 C CA . GLY A 1 103 ? 3.84 34.312 4.738 1 92.31 103 GLY A CA 1
ATOM 815 C C . GLY A 1 103 ? 3.812 33.438 5.969 1 92.31 103 GLY A C 1
ATOM 816 O O . GLY A 1 103 ? 4.852 32.906 6.395 1 92.31 103 GLY A O 1
ATOM 817 N N . LYS A 1 104 ? 2.641 33.062 6.484 1 94.88 104 LYS A N 1
ATOM 818 C CA . LYS A 1 104 ? 2.52 32.25 7.699 1 94.88 104 LYS A CA 1
ATOM 819 C C . LYS A 1 104 ? 2.779 30.781 7.418 1 94.88 104 LYS A C 1
ATOM 821 O O . LYS A 1 104 ? 3.191 30.031 8.312 1 94.88 104 LYS A O 1
ATOM 826 N N . GLY A 1 105 ? 2.48 30.391 6.168 1 97.94 105 GLY A N 1
ATOM 827 C CA . GLY A 1 105 ? 2.568 28.969 5.84 1 97.94 105 GLY A CA 1
ATOM 828 C C . GLY A 1 105 ? 1.34 28.188 6.254 1 97.94 105 GLY A C 1
ATOM 829 O O . GLY A 1 105 ? 0.363 28.766 6.738 1 97.94 105 GLY A O 1
ATOM 830 N N . LEU A 1 106 ? 1.347 26.891 5.961 1 98.81 106 LEU A N 1
ATOM 831 C CA . LEU A 1 106 ? 0.23 26 6.242 1 98.81 106 LEU A CA 1
ATOM 832 C C . LEU A 1 106 ? 0.523 25.125 7.457 1 98.81 106 LEU A C 1
ATOM 834 O O . LEU A 1 106 ? 1.437 24.297 7.426 1 98.81 106 LEU A O 1
ATOM 838 N N . TRP A 1 107 ? -0.257 25.328 8.508 1 98.69 107 TRP A N 1
ATOM 839 C CA . TRP A 1 107 ? -0.03 24.594 9.75 1 98.69 107 TRP A CA 1
ATOM 840 C C . TRP A 1 107 ? -0.39 23.125 9.602 1 98.69 107 TRP A C 1
ATOM 842 O O . TRP A 1 107 ? 0.325 22.25 10.102 1 98.69 107 TRP A O 1
ATOM 852 N N . GLY A 1 108 ? -1.521 22.922 8.977 1 98.81 108 GLY A N 1
ATOM 853 C CA . GLY A 1 108 ? -1.966 21.547 8.883 1 98.81 108 GLY A CA 1
ATOM 854 C C . GLY A 1 108 ? -2.58 21.203 7.539 1 98.81 108 GLY A C 1
ATOM 855 O O . GLY A 1 108 ? -3.303 22.016 6.957 1 98.81 108 GLY A O 1
ATOM 856 N N . LEU A 1 109 ? -2.264 20.078 7.012 1 98.94 109 LEU A N 1
ATOM 857 C CA . LEU A 1 109 ? -2.957 19.422 5.91 1 98.94 109 LEU A CA 1
ATOM 858 C C . LEU A 1 109 ? -3.611 18.125 6.375 1 98.94 109 LEU A C 1
ATOM 860 O O . LEU A 1 109 ? -2.955 17.281 6.992 1 98.94 109 LEU A O 1
ATOM 864 N N . VAL A 1 110 ? -4.883 18 6.188 1 99 110 VAL A N 1
ATOM 865 C CA . VAL A 1 110 ? -5.586 16.766 6.48 1 99 110 VAL A CA 1
ATOM 866 C C . VAL A 1 110 ? -6.07 16.125 5.176 1 99 110 VAL A C 1
ATOM 868 O O . VAL A 1 110 ? -7.012 16.609 4.551 1 99 110 VAL A O 1
ATOM 871 N N . ASN A 1 111 ? -5.402 15.078 4.793 1 98.94 111 ASN A N 1
ATOM 872 C CA . ASN A 1 111 ? -5.844 14.273 3.662 1 98.94 111 ASN A CA 1
ATOM 873 C C . ASN A 1 111 ? -6.93 13.281 4.07 1 98.94 111 ASN A C 1
ATOM 875 O O . ASN A 1 111 ? -6.629 12.195 4.559 1 98.94 111 ASN A O 1
ATOM 879 N N . ASN A 1 112 ? -8.148 13.648 3.746 1 98.75 112 ASN A N 1
ATOM 880 C CA . ASN A 1 112 ? -9.289 12.883 4.219 1 98.75 112 ASN A CA 1
ATOM 881 C C . ASN A 1 112 ? -10.133 12.359 3.057 1 98.75 112 ASN A C 1
ATOM 883 O O . ASN A 1 112 ? -10.922 11.43 3.225 1 98.75 112 ASN A O 1
ATOM 887 N N . ALA A 1 113 ? -9.984 12.938 1.869 1 98.5 113 ALA A N 1
ATOM 888 C CA . ALA A 1 113 ? -10.758 12.508 0.707 1 98.5 113 ALA A CA 1
ATOM 889 C C . ALA A 1 113 ? -10.523 11.031 0.41 1 98.5 113 ALA A C 1
ATOM 891 O O . ALA A 1 113 ? -9.391 10.547 0.485 1 98.5 113 ALA A O 1
ATOM 892 N N . GLY A 1 114 ? -11.602 10.289 0.126 1 97.31 114 GLY A N 1
ATOM 893 C CA . GLY A 1 114 ? -11.484 8.875 -0.196 1 97.31 114 GLY A CA 1
ATOM 894 C C . GLY A 1 114 ? -12.805 8.234 -0.565 1 97.31 114 GLY A C 1
ATOM 895 O O . GLY A 1 114 ? -13.875 8.766 -0.243 1 97.31 114 GLY A O 1
ATOM 896 N N . ILE A 1 115 ? -12.734 7.129 -1.238 1 97.06 115 ILE A N 1
ATOM 897 C CA . ILE A 1 115 ? -13.906 6.352 -1.623 1 97.06 115 ILE A CA 1
ATOM 898 C C . ILE A 1 115 ? -13.688 4.883 -1.278 1 97.06 115 ILE A C 1
ATOM 900 O O . ILE A 1 115 ? -12.555 4.449 -1.073 1 97.06 115 ILE A O 1
ATOM 904 N N . SER A 1 116 ? -14.828 4.125 -1.219 1 96 116 SER A N 1
ATOM 905 C CA . SER A 1 116 ? -14.719 2.721 -0.842 1 96 116 SER A CA 1
ATOM 906 C C . SER A 1 116 ? -15.289 1.812 -1.927 1 96 116 SER A C 1
ATOM 908 O O . SER A 1 116 ? -15.211 0.585 -1.822 1 96 116 SER A O 1
ATOM 910 N N . VAL A 1 117 ? -15.953 2.342 -2.922 1 95.88 117 VAL A N 1
ATOM 911 C CA . VAL A 1 117 ? -16.547 1.553 -3.998 1 95.88 117 VAL A CA 1
ATOM 912 C C . VAL A 1 117 ? -15.938 1.965 -5.336 1 95.88 117 VAL A C 1
ATOM 914 O O . VAL A 1 117 ? -15.523 3.113 -5.512 1 95.88 117 VAL A O 1
ATOM 917 N N . PRO A 1 118 ? -15.742 1.118 -6.289 1 95.25 118 PRO A N 1
ATOM 918 C CA . PRO A 1 118 ? -16.266 -0.244 -6.238 1 95.25 118 PRO A CA 1
ATOM 919 C C . PRO A 1 118 ? -15.375 -1.201 -5.457 1 95.25 118 PRO A C 1
ATOM 921 O O . PRO A 1 118 ? -14.156 -1.022 -5.426 1 95.25 118 PRO A O 1
ATOM 924 N N . SER A 1 119 ? -15.945 -2.141 -4.77 1 93.19 119 SER A N 1
ATOM 925 C CA . SER A 1 119 ? -15.25 -3.211 -4.066 1 93.19 119 SER A CA 1
ATOM 926 C C . SER A 1 119 ? -15.977 -4.539 -4.219 1 93.19 119 SER A C 1
ATOM 928 O O . SER A 1 119 ? -17.203 -4.566 -4.395 1 93.19 119 SER A O 1
ATOM 930 N N . GLY A 1 120 ? -15.367 -5.617 -4.191 1 93.94 120 GLY A N 1
ATOM 931 C CA . GLY A 1 120 ? -15.859 -6.973 -4.363 1 93.94 120 GLY A CA 1
ATOM 932 C C . GLY A 1 120 ? -14.758 -7.98 -4.629 1 93.94 120 GLY A C 1
ATOM 933 O O . GLY A 1 120 ? -13.578 -7.637 -4.578 1 93.94 120 GLY A O 1
ATOM 934 N N . PRO A 1 121 ? -15.148 -9.18 -4.852 1 95.06 121 PRO A N 1
ATOM 935 C CA . PRO A 1 121 ? -14.133 -10.172 -5.215 1 95.06 121 PRO A CA 1
ATOM 936 C C . PRO A 1 121 ? -13.227 -9.695 -6.344 1 95.06 121 PRO A C 1
ATOM 938 O O . PRO A 1 121 ? -13.688 -9.031 -7.281 1 95.06 121 PRO A O 1
ATOM 941 N N . SER A 1 122 ? -12.008 -10.047 -6.293 1 95 122 SER A N 1
ATOM 942 C CA . SER A 1 122 ? -11 -9.531 -7.215 1 95 122 SER A CA 1
ATOM 943 C C . SER A 1 122 ? -11.344 -9.875 -8.656 1 95 122 SER A C 1
ATOM 945 O O . SER A 1 122 ? -11.094 -9.086 -9.57 1 95 122 SER A O 1
ATOM 947 N N . ASP A 1 123 ? -11.922 -11.055 -8.859 1 95.56 123 ASP A N 1
ATOM 948 C CA . ASP A 1 123 ? -12.195 -11.477 -10.227 1 95.56 123 ASP A CA 1
ATOM 949 C C . ASP A 1 123 ? -13.477 -10.836 -10.75 1 95.56 123 ASP A C 1
ATOM 951 O O . ASP A 1 123 ? -13.891 -11.109 -11.883 1 95.56 123 ASP A O 1
ATOM 955 N N . TRP A 1 124 ? -14.18 -9.945 -9.906 1 97.25 124 TRP A N 1
ATOM 956 C CA . TRP A 1 124 ? -15.312 -9.156 -10.367 1 97.25 124 TRP A CA 1
ATOM 957 C C . TRP A 1 124 ? -14.859 -7.805 -10.906 1 97.25 124 TRP A C 1
ATOM 959 O O . TRP A 1 124 ? -15.617 -7.105 -11.578 1 97.25 124 TRP A O 1
ATOM 969 N N . LEU A 1 125 ? -13.625 -7.453 -10.633 1 97.56 125 LEU A N 1
ATOM 970 C CA . LEU A 1 125 ? -13.156 -6.094 -10.859 1 97.56 125 LEU A CA 1
ATOM 971 C C . LEU A 1 125 ? -12.234 -6.031 -12.07 1 97.56 125 LEU A C 1
ATOM 973 O O . LEU A 1 125 ? -11.5 -6.984 -12.352 1 97.56 125 LEU A O 1
ATOM 977 N N . THR A 1 126 ? -12.305 -4.934 -12.742 1 97.5 126 THR A N 1
ATOM 978 C CA . THR A 1 126 ? -11.398 -4.648 -13.852 1 97.5 126 THR A CA 1
ATOM 979 C C . THR A 1 126 ? -10.258 -3.748 -13.398 1 97.5 126 THR A C 1
ATOM 981 O O . THR A 1 126 ? -10.281 -3.207 -12.289 1 97.5 126 THR A O 1
ATOM 984 N N . ILE A 1 127 ? -9.273 -3.598 -14.281 1 98.25 127 ILE A N 1
ATOM 985 C CA . ILE A 1 127 ? -8.148 -2.732 -13.938 1 98.25 127 ILE A CA 1
ATOM 986 C C . ILE A 1 127 ? -8.633 -1.288 -13.812 1 98.25 127 ILE A C 1
ATOM 988 O O . ILE A 1 127 ? -8.117 -0.527 -12.984 1 98.25 127 ILE A O 1
ATOM 992 N N . SER A 1 128 ? -9.625 -0.928 -14.57 1 98.06 128 SER A N 1
ATOM 993 C CA . SER A 1 128 ? -10.18 0.42 -14.492 1 98.06 128 SER A CA 1
ATOM 994 C C . SER A 1 128 ? -10.805 0.676 -13.125 1 98.06 128 SER A C 1
ATOM 996 O O . SER A 1 128 ? -10.719 1.784 -12.594 1 98.06 128 SER A O 1
ATOM 998 N N . ASP A 1 129 ? -11.484 -0.34 -12.57 1 98.06 129 ASP A N 1
ATOM 999 C CA . ASP A 1 129 ? -12.039 -0.225 -11.227 1 98.06 129 ASP A CA 1
ATOM 1000 C C . ASP A 1 129 ? -10.945 0.043 -10.195 1 98.06 129 ASP A C 1
ATOM 1002 O O . ASP A 1 129 ? -11.102 0.896 -9.32 1 98.06 129 ASP A O 1
ATOM 1006 N N . HIS A 1 130 ? -9.875 -0.687 -10.336 1 98.38 130 HIS A N 1
ATOM 1007 C CA . HIS A 1 130 ? -8.75 -0.518 -9.414 1 98.38 130 HIS A CA 1
ATOM 1008 C C . HIS A 1 130 ? -8.148 0.877 -9.531 1 98.38 130 HIS A C 1
ATOM 1010 O O . HIS A 1 130 ? -7.914 1.545 -8.523 1 98.38 130 HIS A O 1
ATOM 1016 N N . LYS A 1 131 ? -7.898 1.299 -10.758 1 98.38 131 LYS A N 1
ATOM 1017 C CA . LYS A 1 131 ? -7.281 2.598 -11 1 98.38 131 LYS A CA 1
ATOM 1018 C C . LYS A 1 131 ? -8.133 3.73 -10.445 1 98.38 131 LYS A C 1
ATOM 1020 O O . LYS A 1 131 ? -7.609 4.695 -9.891 1 98.38 131 LYS A O 1
ATOM 1025 N N . ALA A 1 132 ? -9.422 3.633 -10.586 1 98 132 ALA A N 1
ATOM 1026 C CA . ALA A 1 132 ? -10.32 4.684 -10.125 1 98 132 ALA A CA 1
ATOM 1027 C C . ALA A 1 132 ? -10.156 4.93 -8.633 1 98 132 ALA A C 1
ATOM 1029 O O . ALA A 1 132 ? -10.023 6.074 -8.188 1 98 132 ALA A O 1
ATOM 1030 N N . MET A 1 133 ? -10.156 3.908 -7.875 1 97.94 133 MET A N 1
ATOM 1031 C CA . MET A 1 133 ? -10.047 4.039 -6.422 1 97.94 133 MET A CA 1
ATOM 1032 C C . MET A 1 133 ? -8.633 4.445 -6.02 1 97.94 133 MET A C 1
ATOM 1034 O O . MET A 1 133 ? -8.453 5.285 -5.137 1 97.94 133 MET A O 1
ATOM 1038 N N . LEU A 1 134 ? -7.613 3.871 -6.652 1 98.75 134 LEU A N 1
ATOM 1039 C CA . LEU A 1 134 ? -6.234 4.219 -6.336 1 98.75 134 LEU A CA 1
ATOM 1040 C C . LEU A 1 134 ? -5.957 5.684 -6.652 1 98.75 134 LEU A C 1
ATOM 1042 O O . LEU A 1 134 ? -5.18 6.34 -5.953 1 98.75 134 LEU A O 1
ATOM 1046 N N . ASN A 1 135 ? -6.559 6.148 -7.727 1 98.75 135 ASN A N 1
ATOM 1047 C CA . ASN A 1 135 ? -6.375 7.547 -8.109 1 98.75 135 ASN A CA 1
ATOM 1048 C C . ASN A 1 135 ? -6.918 8.492 -7.043 1 98.75 135 ASN A C 1
ATOM 1050 O O . ASN A 1 135 ? -6.309 9.523 -6.754 1 98.75 135 ASN A O 1
ATOM 1054 N N . VAL A 1 136 ? -8.016 8.141 -6.461 1 98.75 136 VAL A N 1
ATOM 1055 C CA . VAL A 1 136 ? -8.633 9.008 -5.457 1 98.75 136 VAL A CA 1
ATOM 1056 C C . VAL A 1 136 ? -7.902 8.852 -4.125 1 98.75 136 VAL A C 1
ATOM 1058 O O . VAL A 1 136 ? -7.402 9.836 -3.568 1 98.75 136 VAL A O 1
ATOM 1061 N N . ASN A 1 137 ? -7.785 7.613 -3.637 1 98.75 137 ASN A N 1
ATOM 1062 C CA . ASN A 1 137 ? -7.387 7.348 -2.258 1 98.75 137 ASN A CA 1
ATOM 1063 C C . ASN A 1 137 ? -5.883 7.504 -2.066 1 98.75 137 ASN A C 1
ATOM 1065 O O . ASN A 1 137 ? -5.414 7.754 -0.955 1 98.75 137 ASN A O 1
ATOM 1069 N N . LEU A 1 138 ? -5.141 7.309 -3.162 1 98.88 138 LEU A N 1
ATOM 1070 C CA . LEU A 1 138 ? -3.693 7.234 -2.977 1 98.88 138 LEU A CA 1
ATOM 1071 C C . LEU A 1 138 ? -2.984 8.297 -3.816 1 98.88 138 LEU A C 1
ATOM 1073 O O . LEU A 1 138 ? -2.328 9.188 -3.273 1 98.88 138 LEU A O 1
ATOM 1077 N N . ILE A 1 139 ? -3.156 8.234 -5.141 1 98.88 139 ILE A N 1
ATOM 1078 C CA . ILE A 1 139 ? -2.453 9.156 -6.023 1 98.88 139 ILE A CA 1
ATOM 1079 C C . ILE A 1 139 ? -2.879 10.586 -5.715 1 98.88 139 ILE A C 1
ATOM 1081 O O . ILE A 1 139 ? -2.039 11.484 -5.629 1 98.88 139 ILE A O 1
ATOM 1085 N N . GLY A 1 140 ? -4.199 10.781 -5.578 1 98.88 140 GLY A N 1
ATOM 1086 C CA . GLY A 1 140 ? -4.707 12.094 -5.211 1 98.88 140 GLY A CA 1
ATOM 1087 C C . GLY A 1 140 ? -4.145 12.609 -3.898 1 98.88 140 GLY A C 1
ATOM 1088 O O . GLY A 1 140 ? -3.762 13.773 -3.795 1 98.88 140 GLY A O 1
ATOM 1089 N N . LEU A 1 141 ? -4.078 11.758 -2.916 1 98.88 141 LEU A N 1
ATOM 1090 C CA . LEU A 1 141 ? -3.531 12.109 -1.608 1 98.88 141 LEU A CA 1
ATOM 1091 C C . LEU A 1 141 ? -2.072 12.539 -1.727 1 98.88 141 LEU A C 1
ATOM 1093 O O . LEU A 1 141 ? -1.674 13.555 -1.151 1 98.88 141 LEU A O 1
ATOM 1097 N N . ILE A 1 142 ? -1.261 11.789 -2.486 1 98.81 142 ILE A N 1
ATOM 1098 C CA . ILE A 1 142 ? 0.15 12.109 -2.682 1 98.81 142 ILE A CA 1
ATOM 1099 C C . ILE A 1 142 ? 0.283 13.453 -3.385 1 98.81 142 ILE A C 1
ATOM 1101 O O . ILE A 1 142 ? 1.067 14.305 -2.963 1 98.81 142 ILE A O 1
ATOM 1105 N N . GLU A 1 143 ? -0.509 13.609 -4.41 1 98.88 143 GLU A N 1
ATOM 1106 C CA . GLU A 1 143 ? -0.38 14.812 -5.223 1 98.88 143 GLU A CA 1
ATOM 1107 C C . GLU A 1 143 ? -0.816 16.047 -4.445 1 98.88 143 GLU A C 1
ATOM 1109 O O . GLU A 1 143 ? -0.179 17.109 -4.535 1 98.88 143 GLU A O 1
ATOM 1114 N N . VAL A 1 144 ? -1.891 15.945 -3.711 1 98.94 144 VAL A N 1
ATOM 1115 C CA . VAL A 1 144 ? -2.33 17.047 -2.865 1 98.94 144 VAL A CA 1
ATOM 1116 C C . VAL A 1 144 ? -1.229 17.422 -1.871 1 98.94 144 VAL A C 1
ATOM 1118 O O . VAL A 1 144 ? -0.911 18.594 -1.687 1 98.94 144 VAL A O 1
ATOM 1121 N N . THR A 1 145 ? -0.638 16.438 -1.246 1 98.88 145 THR A N 1
ATOM 1122 C CA . THR A 1 145 ? 0.42 16.656 -0.265 1 98.88 145 THR A CA 1
ATOM 1123 C C . THR A 1 145 ? 1.598 17.406 -0.895 1 98.88 145 THR A C 1
ATOM 1125 O O . THR A 1 145 ? 2.066 18.406 -0.356 1 98.88 145 THR A O 1
ATOM 1128 N N . LEU A 1 146 ? 2.039 16.938 -2.037 1 98.38 146 LEU A N 1
ATOM 1129 C CA . LEU A 1 146 ? 3.195 17.516 -2.705 1 98.38 146 LEU A CA 1
ATOM 1130 C C . LEU A 1 146 ? 2.91 18.969 -3.123 1 98.38 146 LEU A C 1
ATOM 1132 O O . LEU A 1 146 ? 3.805 19.812 -3.098 1 98.38 146 LEU A O 1
ATOM 1136 N N . SER A 1 147 ? 1.696 19.266 -3.455 1 98.62 147 SER A N 1
ATOM 1137 C CA . SER A 1 147 ? 1.327 20.562 -4.008 1 98.62 147 SER A CA 1
ATOM 1138 C C . SER A 1 147 ? 1.426 21.672 -2.957 1 98.62 147 SER A C 1
ATOM 1140 O O . SER A 1 147 ? 1.595 22.844 -3.291 1 98.62 147 SER A O 1
ATOM 1142 N N . VAL A 1 148 ? 1.36 21.297 -1.676 1 98.69 148 VAL A N 1
ATOM 1143 C CA . VAL A 1 148 ? 1.372 22.328 -0.647 1 98.69 148 VAL A CA 1
ATOM 1144 C C . VAL A 1 148 ? 2.529 22.094 0.318 1 98.69 148 VAL A C 1
ATOM 1146 O O . VAL A 1 148 ? 2.635 22.75 1.353 1 98.69 148 VAL A O 1
ATOM 1149 N N . LEU A 1 149 ? 3.402 21.172 0.006 1 98.19 149 LEU A N 1
ATOM 1150 C CA . LEU A 1 149 ? 4.465 20.734 0.899 1 98.19 149 LEU A CA 1
ATOM 1151 C C . LEU A 1 149 ? 5.375 21.891 1.283 1 98.19 149 LEU A C 1
ATOM 1153 O O . LEU A 1 149 ? 5.738 22.047 2.453 1 98.19 149 LEU A O 1
ATOM 1157 N N . PRO A 1 150 ? 5.75 22.828 0.342 1 97 150 PRO A N 1
ATOM 1158 C CA . PRO A 1 150 ? 6.594 23.953 0.736 1 97 150 PRO A CA 1
ATOM 1159 C C . PRO A 1 150 ? 5.938 24.844 1.792 1 97 150 PRO A C 1
ATOM 1161 O O . PRO A 1 150 ? 6.625 25.359 2.672 1 97 150 PRO A O 1
ATOM 1164 N N . LEU A 1 151 ? 4.625 24.984 1.751 1 98.38 151 LEU A N 1
ATOM 1165 C CA . LEU A 1 151 ? 3.902 25.797 2.721 1 98.38 151 LEU A CA 1
ATOM 1166 C C . LEU A 1 151 ? 3.916 25.141 4.098 1 98.38 151 LEU A C 1
ATOM 1168 O O . LEU A 1 151 ? 3.99 25.844 5.117 1 98.38 151 LEU A O 1
ATOM 1172 N N . ILE A 1 152 ? 3.816 23.844 4.113 1 98.56 152 ILE A N 1
ATOM 1173 C CA . ILE A 1 152 ? 3.83 23.109 5.375 1 98.56 152 ILE A CA 1
ATOM 1174 C C . ILE A 1 152 ? 5.219 23.188 6.004 1 98.56 152 ILE A C 1
ATOM 1176 O O . ILE A 1 152 ? 5.344 23.359 7.223 1 98.56 152 ILE A O 1
ATOM 1180 N N . LYS A 1 153 ? 6.262 23.031 5.215 1 97 153 LYS A N 1
ATOM 1181 C CA . LYS A 1 153 ? 7.629 23.172 5.715 1 97 153 LYS A CA 1
ATOM 1182 C C . LYS A 1 153 ? 7.859 24.547 6.316 1 97 153 LYS A C 1
ATOM 1184 O O . LYS A 1 153 ? 8.508 24.672 7.359 1 97 153 LYS A O 1
ATOM 1189 N N . ARG A 1 154 ? 7.324 25.547 5.641 1 96 154 ARG A N 1
ATOM 1190 C CA . ARG A 1 154 ? 7.48 26.922 6.105 1 96 154 ARG A CA 1
ATOM 1191 C C . ARG A 1 154 ? 6.891 27.094 7.504 1 96 154 ARG A C 1
ATOM 1193 O O . ARG A 1 154 ? 7.473 27.781 8.344 1 96 154 ARG A O 1
ATOM 1200 N N . ALA A 1 155 ? 5.844 26.438 7.758 1 97.19 155 ALA A N 1
ATOM 1201 C CA . ALA A 1 155 ? 5.145 26.578 9.039 1 97.19 155 ALA A CA 1
ATOM 1202 C C . ALA A 1 155 ? 5.641 25.531 10.047 1 97.19 155 ALA A C 1
ATOM 1204 O O . ALA A 1 155 ? 5.23 25.547 11.211 1 97.19 155 ALA A O 1
ATOM 1205 N N . GLN A 1 156 ? 6.531 24.625 9.539 1 97.19 156 GLN A N 1
ATOM 1206 C CA . GLN A 1 156 ? 6.867 23.469 10.367 1 97.19 156 GLN A CA 1
ATOM 1207 C C . GLN A 1 156 ? 5.609 22.812 10.922 1 97.19 156 GLN A C 1
ATOM 1209 O O . GLN A 1 156 ? 5.488 22.594 12.125 1 97.19 156 GLN A O 1
ATOM 1214 N N . GLY A 1 157 ? 4.73 22.516 9.961 1 98.06 157 GLY A N 1
ATOM 1215 C CA . GLY A 1 157 ? 3.367 22.141 10.305 1 98.06 157 GLY A CA 1
ATOM 1216 C C . GLY A 1 157 ? 3.172 20.641 10.414 1 98.06 157 GLY A C 1
ATOM 1217 O O . GLY A 1 157 ? 4.078 19.922 10.836 1 98.06 157 GLY A O 1
ATOM 1218 N N . ARG A 1 158 ? 1.876 20.234 10.18 1 98.5 158 ARG A N 1
ATOM 1219 C CA . ARG A 1 158 ? 1.44 18.859 10.359 1 98.5 158 ARG A CA 1
ATOM 1220 C C . ARG A 1 158 ? 0.755 18.328 9.102 1 98.5 158 ARG A C 1
ATOM 1222 O O . ARG A 1 158 ? 0.026 19.062 8.43 1 98.5 158 ARG A O 1
ATOM 1229 N N . ILE A 1 159 ? 1.061 17.141 8.797 1 98.88 159 ILE A N 1
ATOM 1230 C CA . ILE A 1 159 ? 0.314 16.422 7.77 1 98.88 159 ILE A CA 1
ATOM 1231 C C . ILE A 1 159 ? -0.415 15.242 8.398 1 98.88 159 ILE A C 1
ATOM 1233 O O . ILE A 1 159 ? 0.211 14.375 9.016 1 98.88 159 ILE A O 1
ATOM 1237 N N . VAL A 1 160 ? -1.725 15.25 8.312 1 98.94 160 VAL A N 1
ATOM 1238 C CA . VAL A 1 160 ? -2.562 14.18 8.836 1 98.94 160 VAL A CA 1
ATOM 1239 C C . VAL A 1 160 ? -3.16 13.367 7.688 1 98.94 160 VAL A C 1
ATOM 1241 O O . VAL A 1 160 ? -3.955 13.891 6.902 1 98.94 160 VAL A O 1
ATOM 1244 N N . ASN A 1 161 ? -2.744 12.156 7.555 1 98.94 161 ASN A N 1
ATOM 1245 C CA . ASN A 1 161 ? -3.271 11.258 6.531 1 98.94 161 ASN A CA 1
ATOM 1246 C C . ASN A 1 161 ? -4.293 10.281 7.109 1 98.94 161 ASN A C 1
ATOM 1248 O O . ASN A 1 161 ? -3.994 9.555 8.062 1 98.94 161 ASN A O 1
ATOM 1252 N N . VAL A 1 162 ? -5.484 10.273 6.523 1 98.81 162 VAL A N 1
ATOM 1253 C CA . VAL A 1 162 ? -6.52 9.352 6.977 1 98.81 162 VAL A CA 1
ATOM 1254 C C . VAL A 1 162 ? -6.391 8.023 6.238 1 98.81 162 VAL A C 1
ATOM 1256 O O . VAL A 1 162 ? -6.766 7.918 5.066 1 98.81 162 VAL A O 1
ATOM 1259 N N . ALA A 1 163 ? -5.914 7.082 6.934 1 98.31 163 ALA A N 1
ATOM 1260 C CA . ALA A 1 163 ? -5.828 5.723 6.414 1 98.31 163 ALA A CA 1
ATOM 1261 C C . ALA A 1 163 ? -7.047 4.898 6.816 1 98.31 163 ALA A C 1
ATOM 1263 O O . ALA A 1 163 ? -8.188 5.285 6.535 1 98.31 163 ALA A O 1
ATOM 1264 N N . SER A 1 164 ? -6.867 3.744 7.379 1 97.62 164 SER A N 1
ATOM 1265 C CA . SER A 1 164 ? -7.863 2.779 7.828 1 97.62 164 SER A CA 1
ATOM 1266 C C . SER A 1 164 ? -7.211 1.583 8.508 1 97.62 164 SER A C 1
ATOM 1268 O O . SER A 1 164 ? -6.012 1.341 8.336 1 97.62 164 SER A O 1
ATOM 1270 N N . VAL A 1 165 ? -7.98 0.903 9.336 1 96.75 165 VAL A N 1
ATOM 1271 C CA . VAL A 1 165 ? -7.492 -0.387 9.812 1 96.75 165 VAL A CA 1
ATOM 1272 C C . VAL A 1 165 ? -7.199 -1.3 8.625 1 96.75 165 VAL A C 1
ATOM 1274 O O . VAL A 1 165 ? -6.352 -2.189 8.711 1 96.75 165 VAL A O 1
ATOM 1277 N N . PHE A 1 166 ? -7.801 -0.989 7.512 1 96.5 166 PHE A N 1
ATOM 1278 C CA . PHE A 1 166 ? -7.594 -1.778 6.301 1 96.5 166 PHE A CA 1
ATOM 1279 C C . PHE A 1 166 ? -6.32 -1.343 5.582 1 96.5 166 PHE A C 1
ATOM 1281 O O . PHE A 1 166 ? -5.988 -1.874 4.52 1 96.5 166 PHE A O 1
ATOM 1288 N N . GLY A 1 167 ? -5.633 -0.435 6.145 1 97.44 167 GLY A N 1
ATOM 1289 C CA . GLY A 1 167 ? -4.258 -0.162 5.754 1 97.44 167 GLY A CA 1
ATOM 1290 C C . GLY A 1 167 ? -3.252 -1.061 6.449 1 97.44 167 GLY A C 1
ATOM 1291 O O . GLY A 1 167 ? -2.066 -1.05 6.113 1 97.44 167 GLY A O 1
ATOM 1292 N N . ARG A 1 168 ? -3.801 -1.858 7.43 1 95.81 168 ARG A N 1
ATOM 1293 C CA . ARG A 1 168 ? -2.982 -2.775 8.219 1 95.81 168 ARG A CA 1
ATOM 1294 C C . ARG A 1 168 ? -3.271 -4.227 7.84 1 95.81 168 ARG A C 1
ATOM 1296 O O . ARG A 1 168 ? -2.402 -5.09 7.973 1 95.81 168 ARG A O 1
ATOM 1303 N N . ILE A 1 169 ? -4.465 -4.477 7.434 1 96.12 169 ILE A N 1
ATOM 1304 C CA . ILE A 1 169 ? -4.891 -5.836 7.117 1 96.12 169 ILE A CA 1
ATOM 1305 C C . ILE A 1 169 ? -5.867 -5.812 5.941 1 96.12 169 ILE A C 1
ATOM 1307 O O . ILE A 1 169 ? -6.836 -5.051 5.949 1 96.12 169 ILE A O 1
ATOM 1311 N N . SER A 1 170 ? -5.582 -6.613 4.953 1 95.12 170 SER A N 1
ATOM 1312 C CA . SER A 1 170 ? -6.414 -6.68 3.756 1 95.12 170 SER A CA 1
ATOM 1313 C C . SER A 1 170 ? -7.488 -7.75 3.891 1 95.12 170 SER A C 1
ATOM 1315 O O . SER A 1 170 ? -7.18 -8.93 4.059 1 95.12 170 SER A O 1
ATOM 1317 N N . CYS A 1 171 ? -8.734 -7.414 3.838 1 86.06 171 CYS A N 1
ATOM 1318 C CA . CYS A 1 171 ? -9.828 -8.336 4.137 1 86.06 171 CYS A CA 1
ATOM 1319 C C . CYS A 1 171 ? -10.453 -8.867 2.855 1 86.06 171 CYS A C 1
ATOM 1321 O O . CYS A 1 171 ? -11 -9.977 2.838 1 86.06 171 CYS A O 1
ATOM 1323 N N . VAL A 1 172 ? -10.641 -8.023 1.865 1 76.62 172 VAL A N 1
ATOM 1324 C CA . VAL A 1 172 ? -11.344 -8.477 0.666 1 76.62 172 VAL A CA 1
ATOM 1325 C C . VAL A 1 172 ? -10.719 -7.836 -0.57 1 76.62 172 VAL A C 1
ATOM 1327 O O . VAL A 1 172 ? -9.852 -6.965 -0.452 1 76.62 172 VAL A O 1
ATOM 1330 N N . GLY A 1 173 ? -11.25 -8.359 -1.637 1 81.06 173 GLY A N 1
ATOM 1331 C CA . GLY A 1 173 ? -10.758 -7.863 -2.912 1 81.06 173 GLY A CA 1
ATOM 1332 C C . GLY A 1 173 ? -11.172 -6.43 -3.191 1 81.06 173 GLY A C 1
ATOM 1333 O O . GLY A 1 173 ? -12.047 -5.887 -2.514 1 81.06 173 GLY A O 1
ATOM 1334 N N . GLY A 1 174 ? -10.508 -5.785 -4.094 1 89.31 174 GLY A N 1
ATOM 1335 C CA . GLY A 1 174 ? -10.641 -4.383 -4.461 1 89.31 174 GLY A CA 1
ATOM 1336 C C . GLY A 1 174 ? -9.445 -3.543 -4.039 1 89.31 174 GLY A C 1
ATOM 1337 O O . GLY A 1 174 ? -8.461 -4.07 -3.525 1 89.31 174 GLY A O 1
ATOM 1338 N N . SER A 1 175 ? -9.578 -2.285 -4.27 1 96.25 175 SER A N 1
ATOM 1339 C CA . SER A 1 175 ? -8.367 -1.48 -4.137 1 96.25 175 SER A CA 1
ATOM 1340 C C . SER A 1 175 ? -8.414 -0.609 -2.887 1 96.25 175 SER A C 1
ATOM 1342 O O . SER A 1 175 ? -7.5 0.178 -2.635 1 96.25 175 SER A O 1
ATOM 1344 N N . TYR A 1 176 ? -9.547 -0.79 -2.109 1 97.5 176 TYR A N 1
ATOM 1345 C CA . TYR A 1 176 ? -9.594 0.018 -0.896 1 97.5 176 TYR A CA 1
ATOM 1346 C C . TYR A 1 176 ? -8.422 -0.306 0.023 1 97.5 176 TYR A C 1
ATOM 1348 O O . TYR A 1 176 ? -7.656 0.584 0.397 1 97.5 176 TYR A O 1
ATOM 1356 N N . CYS A 1 177 ? -8.281 -1.629 0.379 1 98.06 177 CYS A N 1
ATOM 1357 C CA . CYS A 1 177 ? -7.164 -2.025 1.232 1 98.06 177 CYS A CA 1
ATOM 1358 C C . CYS A 1 177 ? -5.832 -1.688 0.579 1 98.06 177 CYS A C 1
ATOM 1360 O O . CYS A 1 177 ? -4.918 -1.192 1.242 1 98.06 177 CYS A O 1
ATOM 1362 N N . ILE A 1 178 ? -5.719 -1.928 -0.738 1 98.62 178 ILE A N 1
ATOM 1363 C CA . ILE A 1 178 ? -4.5 -1.626 -1.478 1 98.62 178 ILE A CA 1
ATOM 1364 C C . ILE A 1 178 ? -4.152 -0.148 -1.319 1 98.62 178 ILE A C 1
ATOM 1366 O O . ILE A 1 178 ? -3.01 0.197 -1.005 1 98.62 178 ILE A O 1
ATOM 1370 N N . SER A 1 179 ? -5.129 0.714 -1.517 1 98.62 179 SER A N 1
ATOM 1371 C CA . SER A 1 179 ? -4.91 2.154 -1.433 1 98.62 179 SER A CA 1
ATOM 1372 C C . SER A 1 179 ? -4.516 2.572 -0.02 1 98.62 179 SER A C 1
ATOM 1374 O O . SER A 1 179 ? -3.625 3.404 0.161 1 98.62 179 SER A O 1
ATOM 1376 N N . LYS A 1 180 ? -5.168 1.998 0.964 1 98.62 180 LYS A N 1
ATOM 1377 C CA . LYS A 1 180 ? -4.91 2.408 2.34 1 98.62 180 LYS A CA 1
ATOM 1378 C C . LYS A 1 180 ? -3.576 1.854 2.836 1 98.62 180 LYS A C 1
ATOM 1380 O O . LYS A 1 180 ? -2.889 2.494 3.633 1 98.62 180 LYS A O 1
ATOM 1385 N N . PHE A 1 181 ? -3.15 0.679 2.338 1 98.69 181 PHE A N 1
ATOM 1386 C CA . PHE A 1 181 ? -1.777 0.238 2.551 1 98.69 181 PHE A CA 1
ATOM 1387 C C . PHE A 1 181 ? -0.79 1.243 1.971 1 98.69 181 PHE A C 1
ATOM 1389 O O . PHE A 1 181 ? 0.22 1.563 2.602 1 98.69 181 PHE A O 1
ATOM 1396 N N . GLY A 1 182 ? -1.108 1.679 0.778 1 98.69 182 GLY A N 1
ATOM 1397 C CA . GLY A 1 182 ? -0.273 2.701 0.166 1 98.69 182 GLY A CA 1
ATOM 1398 C C . GLY A 1 182 ? -0.178 3.969 0.995 1 98.69 182 GLY A C 1
ATOM 1399 O O . GLY A 1 182 ? 0.898 4.559 1.116 1 98.69 182 GLY A O 1
ATOM 1400 N N . VAL A 1 183 ? -1.273 4.371 1.566 1 98.75 183 VAL A N 1
ATOM 1401 C CA . VAL A 1 183 ? -1.316 5.574 2.393 1 98.75 183 VAL A CA 1
ATOM 1402 C C . VAL A 1 183 ? -0.422 5.391 3.617 1 98.75 183 VAL A C 1
ATOM 1404 O O . VAL A 1 183 ? 0.294 6.312 4.012 1 98.75 183 VAL A O 1
ATOM 1407 N N . GLU A 1 184 ? -0.436 4.207 4.223 1 98.25 184 GLU A N 1
ATOM 1408 C CA . GLU A 1 184 ? 0.43 3.914 5.363 1 98.25 184 GLU A CA 1
ATOM 1409 C C . GLU A 1 184 ? 1.901 4.066 4.988 1 98.25 184 GLU A C 1
ATOM 1411 O O . GLU A 1 184 ? 2.672 4.688 5.727 1 98.25 184 GLU A O 1
ATOM 1416 N N . ALA A 1 185 ? 2.217 3.473 3.873 1 98.31 185 ALA A N 1
ATOM 1417 C CA . ALA A 1 185 ? 3.605 3.52 3.426 1 98.31 185 ALA A CA 1
ATOM 1418 C C . ALA A 1 185 ? 4.035 4.949 3.121 1 98.31 185 ALA A C 1
ATOM 1420 O O . ALA A 1 185 ? 5.129 5.371 3.506 1 98.31 185 ALA A O 1
ATOM 1421 N N . PHE A 1 186 ? 3.182 5.68 2.451 1 98.62 186 PHE A N 1
ATOM 1422 C CA . PHE A 1 186 ? 3.471 7.07 2.129 1 98.62 186 PHE A CA 1
ATOM 1423 C C . PHE A 1 186 ? 3.645 7.895 3.4 1 98.62 186 PHE A C 1
ATOM 1425 O O . PHE A 1 186 ? 4.578 8.695 3.506 1 98.62 186 PHE A O 1
ATOM 1432 N N . ASN A 1 187 ? 2.758 7.676 4.309 1 98.19 187 ASN A N 1
ATOM 1433 C CA . ASN A 1 187 ? 2.799 8.375 5.586 1 98.19 187 ASN A CA 1
ATOM 1434 C C . ASN A 1 187 ? 4.137 8.188 6.289 1 98.19 187 ASN A C 1
ATOM 1436 O O . ASN A 1 187 ? 4.773 9.156 6.699 1 98.19 187 ASN A O 1
ATOM 1440 N N . ASP A 1 188 ? 4.57 6.961 6.477 1 97.19 188 ASP A N 1
ATOM 1441 C CA . ASP A 1 188 ? 5.793 6.648 7.207 1 97.19 188 ASP A CA 1
ATOM 1442 C C . ASP A 1 188 ? 7.023 7.191 6.48 1 97.19 188 ASP A C 1
ATOM 1444 O O . ASP A 1 188 ? 7.926 7.754 7.105 1 97.19 188 ASP A O 1
ATOM 1448 N N . GLY A 1 189 ? 7.027 6.973 5.141 1 96.31 189 GLY A N 1
ATOM 1449 C CA . GLY A 1 189 ? 8.133 7.52 4.371 1 96.31 189 GLY A CA 1
ATOM 1450 C C . GLY A 1 189 ? 8.227 9.031 4.457 1 96.31 189 GLY A C 1
ATOM 1451 O O . GLY A 1 189 ? 9.312 9.578 4.641 1 96.31 189 GLY A O 1
ATOM 1452 N N . LEU A 1 190 ? 7.113 9.672 4.355 1 97.31 190 LEU A N 1
ATOM 1453 C CA . LEU A 1 190 ? 7.051 11.133 4.418 1 97.31 190 LEU A CA 1
ATOM 1454 C C . LEU A 1 190 ? 7.488 11.633 5.789 1 97.31 190 LEU A C 1
ATOM 1456 O O . LEU A 1 190 ? 8.211 12.625 5.887 1 97.31 190 LEU A O 1
ATOM 1460 N N . ARG A 1 191 ? 7.023 10.992 6.84 1 96.88 191 ARG A N 1
ATOM 1461 C CA . ARG A 1 191 ? 7.379 11.359 8.203 1 96.88 191 ARG A CA 1
ATOM 1462 C C . ARG A 1 191 ? 8.891 11.352 8.398 1 96.88 191 ARG A C 1
ATOM 1464 O O . ARG A 1 191 ? 9.461 12.289 8.953 1 96.88 191 ARG A O 1
ATOM 1471 N N . ARG A 1 192 ? 9.492 10.352 7.922 1 94.88 192 ARG A N 1
ATOM 1472 C CA . ARG A 1 192 ? 10.938 10.219 8.07 1 94.88 192 ARG A CA 1
ATOM 1473 C C . ARG A 1 192 ? 11.672 11.25 7.223 1 94.88 192 ARG A C 1
ATOM 1475 O O . ARG A 1 192 ? 12.664 11.836 7.668 1 94.88 192 ARG A O 1
ATOM 1482 N N . ASP A 1 193 ? 11.211 11.523 6.055 1 94.88 193 ASP A N 1
ATOM 1483 C CA . ASP A 1 193 ? 11.828 12.469 5.133 1 94.88 193 ASP A CA 1
ATOM 1484 C C . ASP A 1 193 ? 11.781 13.891 5.695 1 94.88 193 ASP A C 1
ATOM 1486 O O . ASP A 1 193 ? 12.703 14.68 5.469 1 94.88 193 ASP A O 1
ATOM 1490 N N . LEU A 1 194 ? 10.688 14.188 6.398 1 95.62 194 LEU A N 1
ATOM 1491 C CA . LEU A 1 194 ? 10.461 15.578 6.77 1 95.62 194 LEU A CA 1
ATOM 1492 C C . LEU A 1 194 ? 10.805 15.812 8.234 1 95.62 194 LEU A C 1
ATOM 1494 O O . LEU A 1 194 ? 10.664 16.922 8.742 1 95.62 194 LEU A O 1
ATOM 1498 N N . SER A 1 195 ? 11.289 14.781 8.891 1 94 195 SER A N 1
ATOM 1499 C CA . SER A 1 195 ? 11.523 14.852 10.328 1 94 195 SER A CA 1
ATOM 1500 C C . SER A 1 195 ? 12.5 15.977 10.672 1 94 195 SER A C 1
ATOM 1502 O O . SER A 1 195 ? 12.312 16.688 11.664 1 94 195 SER A O 1
ATOM 1504 N N . ASN A 1 196 ? 13.438 16.203 9.789 1 95 196 ASN A N 1
ATOM 1505 C CA . ASN A 1 196 ? 14.469 17.188 10.07 1 95 196 ASN A CA 1
ATOM 1506 C C . ASN A 1 196 ? 13.969 18.609 9.805 1 95 196 ASN A C 1
ATOM 1508 O O . ASN A 1 196 ? 14.602 19.578 10.219 1 95 196 ASN A O 1
ATOM 1512 N N . PHE A 1 197 ? 12.891 18.734 9.164 1 96.62 197 PHE A N 1
ATOM 1513 C CA . PHE A 1 197 ? 12.383 20.062 8.812 1 96.62 197 PHE A CA 1
ATOM 1514 C C . PHE A 1 197 ? 11.297 20.5 9.781 1 96.62 197 PHE A C 1
ATOM 1516 O O . PHE A 1 197 ? 10.602 21.484 9.539 1 96.62 197 PHE A O 1
ATOM 1523 N N . GLY A 1 198 ? 11.086 19.703 10.812 1 96.38 198 GLY A N 1
ATOM 1524 C CA . GLY A 1 198 ? 10.141 20.078 11.859 1 96.38 198 GLY A CA 1
ATOM 1525 C C . GLY A 1 198 ? 8.703 19.734 11.516 1 96.38 198 GLY A C 1
ATOM 1526 O O . GLY A 1 198 ? 7.781 20.109 12.242 1 96.38 198 GLY A O 1
ATOM 1527 N N . VAL A 1 199 ? 8.516 19.094 10.398 1 97.56 199 VAL A N 1
ATOM 1528 C CA . VAL A 1 199 ? 7.172 18.719 9.977 1 97.56 199 VAL A CA 1
ATOM 1529 C C . VAL A 1 199 ? 6.773 17.391 10.625 1 97.56 199 VAL A C 1
ATOM 1531 O O . VAL A 1 199 ? 7.57 16.453 10.672 1 97.56 199 VAL A O 1
ATOM 1534 N N . LYS A 1 200 ? 5.602 17.344 11.234 1 97.88 200 LYS A N 1
ATOM 1535 C CA . LYS A 1 200 ? 5.07 16.109 11.805 1 97.88 200 LYS A CA 1
ATOM 1536 C C . LYS A 1 200 ? 4.051 15.477 10.867 1 97.88 200 LYS A C 1
ATOM 1538 O O . LYS A 1 200 ? 3.176 16.156 10.336 1 97.88 200 LYS A O 1
ATOM 1543 N N . VAL A 1 201 ? 4.223 14.219 10.57 1 98.12 201 VAL A N 1
ATOM 1544 C CA . VAL A 1 201 ? 3.33 13.461 9.703 1 98.12 201 VAL A CA 1
ATOM 1545 C C . VAL A 1 201 ? 2.652 12.352 10.5 1 98.12 201 VAL A C 1
ATOM 1547 O O . VAL A 1 201 ? 3.324 11.508 11.102 1 98.12 201 VAL A O 1
ATOM 1550 N N . LEU A 1 202 ? 1.324 12.391 10.531 1 98.56 202 LEU A N 1
ATOM 1551 C CA . LEU A 1 202 ? 0.56 11.547 11.438 1 98.56 202 LEU A CA 1
ATOM 1552 C C . LEU A 1 202 ? -0.479 10.727 10.68 1 98.56 202 LEU A C 1
ATOM 1554 O O . LEU A 1 202 ? -1.078 11.219 9.719 1 98.56 202 LEU A O 1
ATOM 1558 N N . CYS A 1 203 ? -0.671 9.539 11.133 1 98.5 203 CYS A N 1
ATOM 1559 C CA . CYS A 1 203 ? -1.581 8.617 10.469 1 98.5 203 CYS A CA 1
ATOM 1560 C C . CYS A 1 203 ? -2.805 8.344 11.336 1 98.5 203 CYS A C 1
ATOM 1562 O O . CYS A 1 203 ? -2.678 8.047 12.523 1 98.5 203 CYS A O 1
ATOM 1564 N N . ILE A 1 204 ? -4.004 8.492 10.766 1 98.81 204 ILE A N 1
ATOM 1565 C CA . ILE A 1 204 ? -5.246 8.109 11.43 1 98.81 204 ILE A CA 1
ATOM 1566 C C . ILE A 1 204 ? -5.719 6.758 10.891 1 98.81 204 ILE A C 1
ATOM 1568 O O . ILE A 1 204 ? -5.855 6.578 9.68 1 98.81 204 ILE A O 1
ATOM 1572 N N . GLU A 1 205 ? -5.965 5.828 11.719 1 98.44 205 GLU A N 1
ATOM 1573 C CA . GLU A 1 205 ? -6.41 4.492 11.344 1 98.44 205 GLU A CA 1
ATOM 1574 C C . GLU A 1 205 ? -7.781 4.176 11.938 1 98.44 205 GLU A C 1
ATOM 1576 O O . GLU A 1 205 ? -7.891 3.391 12.875 1 98.44 205 GLU A O 1
ATOM 1581 N N . PRO A 1 206 ? -8.805 4.688 11.289 1 98.31 206 PRO A N 1
ATOM 1582 C CA . PRO A 1 206 ? -10.156 4.422 11.789 1 98.31 206 PRO A CA 1
ATOM 1583 C C . PRO A 1 206 ? -10.578 2.967 11.602 1 98.31 206 PRO A C 1
ATOM 1585 O O . PRO A 1 206 ? -10.219 2.34 10.602 1 98.31 206 PRO A O 1
ATOM 1588 N N . GLY A 1 207 ? -11.359 2.469 12.594 1 96.94 207 GLY A N 1
ATOM 1589 C CA . GLY A 1 207 ? -12.117 1.247 12.367 1 96.94 207 GLY A CA 1
ATOM 1590 C C . GLY A 1 207 ? -13.367 1.467 11.539 1 96.94 207 GLY A C 1
ATOM 1591 O O . GLY A 1 207 ? -13.344 2.184 10.539 1 96.94 207 GLY A O 1
ATOM 1592 N N . PHE A 1 208 ? -14.43 0.828 11.922 1 95.75 208 PHE A N 1
ATOM 1593 C CA . PHE A 1 208 ? -15.688 0.957 11.195 1 95.75 208 PHE A CA 1
ATOM 1594 C C . PHE A 1 208 ? -16.562 2.037 11.812 1 95.75 208 PHE A C 1
ATOM 1596 O O . PHE A 1 208 ? -16.891 1.971 13 1 95.75 208 PHE A O 1
ATOM 1603 N N . PHE A 1 209 ? -16.906 3.029 10.977 1 97.19 209 PHE A N 1
ATOM 1604 C CA . PHE A 1 209 ? -17.766 4.125 11.398 1 97.19 209 PHE A CA 1
ATOM 1605 C C . PHE A 1 209 ? -18.891 4.352 10.383 1 97.19 209 PHE A C 1
ATOM 1607 O O . PHE A 1 209 ? -18.734 4.02 9.211 1 97.19 209 PHE A O 1
ATOM 1614 N N . LYS A 1 210 ? -19.969 4.875 10.844 1 95.06 210 LYS A N 1
ATOM 1615 C CA . LYS A 1 210 ? -21.109 5.129 9.969 1 95.06 210 LYS A CA 1
ATOM 1616 C C . LYS A 1 210 ? -20.859 6.348 9.086 1 95.06 210 LYS A C 1
ATOM 1618 O O . LYS A 1 210 ? -21.188 7.473 9.461 1 95.06 210 LYS A O 1
ATOM 1623 N N . THR A 1 211 ? -20.328 6.121 7.953 1 94 211 THR A N 1
ATOM 1624 C CA . THR A 1 211 ? -20.078 7.102 6.902 1 94 211 THR A CA 1
ATOM 1625 C C . THR A 1 211 ? -20.5 6.559 5.543 1 94 211 THR A C 1
ATOM 1627 O O . THR A 1 211 ? -21.016 5.441 5.445 1 94 211 THR A O 1
ATOM 1630 N N . ASN A 1 212 ? -20.312 7.363 4.504 1 89.5 212 ASN A N 1
ATOM 1631 C CA . ASN A 1 212 ? -20.578 6.883 3.152 1 89.5 212 ASN A CA 1
ATOM 1632 C C . ASN A 1 212 ? -19.703 5.691 2.791 1 89.5 212 ASN A C 1
ATOM 1634 O O . ASN A 1 212 ? -20.094 4.855 1.967 1 89.5 212 ASN A O 1
ATOM 1638 N N . VAL A 1 213 ? -18.578 5.551 3.396 1 89 213 VAL A N 1
ATOM 1639 C CA . VAL A 1 213 ? -17.609 4.508 3.111 1 89 213 VAL A CA 1
ATOM 1640 C C . VAL A 1 213 ? -18.141 3.154 3.561 1 89 213 VAL A C 1
ATOM 1642 O O . VAL A 1 213 ? -17.812 2.121 2.973 1 89 213 VAL A O 1
ATOM 1645 N N . THR A 1 214 ? -19.016 3.129 4.605 1 91.94 214 THR A N 1
ATOM 1646 C CA . THR A 1 214 ? -19.547 1.884 5.145 1 91.94 214 THR A CA 1
ATOM 1647 C C . THR A 1 214 ? -21.047 1.796 4.906 1 91.94 214 THR A C 1
ATOM 1649 O O . THR A 1 214 ? -21.734 0.958 5.5 1 91.94 214 THR A O 1
ATOM 1652 N N . ASN A 1 215 ? -21.562 2.686 4.133 1 92.94 215 ASN A N 1
ATOM 1653 C CA . ASN A 1 215 ? -23 2.742 3.891 1 92.94 215 ASN A CA 1
ATOM 1654 C C . ASN A 1 215 ? -23.484 1.529 3.1 1 92.94 215 ASN A C 1
ATOM 1656 O O . ASN A 1 215 ? -23.062 1.31 1.967 1 92.94 215 ASN A O 1
ATOM 1660 N N . PHE A 1 216 ? -24.438 0.868 3.646 1 93.31 216 PHE A N 1
ATOM 1661 C CA . PHE A 1 216 ? -24.906 -0.397 3.088 1 93.31 216 PHE A CA 1
ATOM 1662 C C . PHE A 1 216 ? -25.5 -0.191 1.699 1 93.31 216 PHE A C 1
ATOM 1664 O O . PHE A 1 216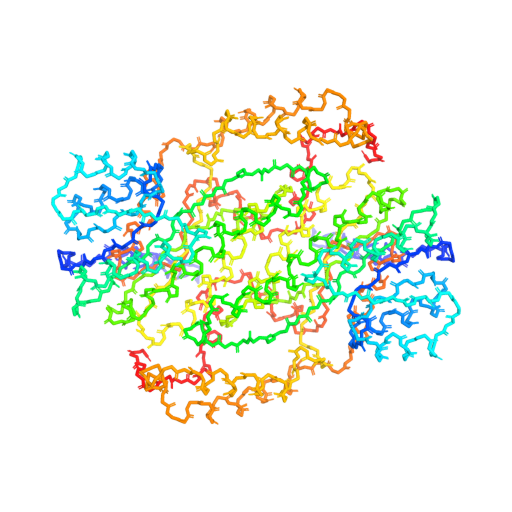 ? -25.234 -0.971 0.783 1 93.31 216 PHE A O 1
ATOM 1671 N N . ASP A 1 217 ? -26.25 0.839 1.554 1 94.25 217 ASP A N 1
ATOM 1672 C CA . ASP A 1 217 ? -26.938 1.076 0.282 1 94.25 217 ASP A CA 1
ATOM 1673 C C . ASP A 1 217 ? -25.922 1.407 -0.82 1 94.25 217 ASP A C 1
ATOM 1675 O O . ASP A 1 217 ? -26.078 0.965 -1.961 1 94.25 217 ASP A O 1
ATOM 1679 N N . ILE A 1 218 ? -24.953 2.182 -0.475 1 94.81 218 ILE A N 1
ATOM 1680 C CA . ILE A 1 218 ? -23.922 2.562 -1.441 1 94.81 218 ILE A CA 1
ATOM 1681 C C . ILE A 1 218 ? -23.125 1.329 -1.861 1 94.81 218 ILE A C 1
ATOM 1683 O O . ILE A 1 218 ? -22.922 1.091 -3.055 1 94.81 218 ILE A O 1
ATOM 1687 N N . ILE A 1 219 ? -22.734 0.487 -0.94 1 93.44 219 ILE A N 1
ATOM 1688 C CA . ILE A 1 219 ? -21.906 -0.685 -1.195 1 93.44 219 ILE A CA 1
ATOM 1689 C C . ILE A 1 219 ? -22.703 -1.726 -1.973 1 93.44 219 ILE A C 1
ATOM 1691 O O . ILE A 1 219 ? -22.219 -2.289 -2.955 1 93.44 219 ILE A O 1
ATOM 1695 N N . THR A 1 220 ? -23.984 -1.951 -1.518 1 95.06 220 THR A N 1
ATOM 1696 C CA . THR A 1 220 ? -24.812 -2.943 -2.18 1 95.06 220 THR A CA 1
ATOM 1697 C C . THR A 1 220 ? -25.141 -2.518 -3.611 1 95.06 220 THR A C 1
ATOM 1699 O O . THR A 1 220 ? -25.141 -3.348 -4.523 1 95.06 220 THR A O 1
ATOM 1702 N N . GLY A 1 221 ? -25.453 -1.224 -3.744 1 96.62 221 GLY A N 1
ATOM 1703 C CA . GLY A 1 221 ? -25.672 -0.723 -5.09 1 96.62 221 GLY A CA 1
ATOM 1704 C C . GLY A 1 221 ? -24.484 -0.949 -6.016 1 96.62 221 GLY A C 1
ATOM 1705 O O . GLY A 1 221 ? -24.656 -1.347 -7.168 1 96.62 221 GLY A O 1
ATOM 1706 N N . SER A 1 222 ? -23.297 -0.697 -5.52 1 96.06 222 SER A N 1
ATOM 1707 C CA . SER A 1 222 ? -22.078 -0.899 -6.293 1 96.06 222 SER A CA 1
ATOM 1708 C C . SER A 1 222 ? -21.859 -2.375 -6.609 1 96.06 222 SER A C 1
ATOM 1710 O O . SER A 1 222 ? -21.469 -2.725 -7.727 1 96.06 222 SER A O 1
ATOM 1712 N N . LEU A 1 223 ? -22.109 -3.283 -5.652 1 95.56 223 LEU A N 1
ATOM 1713 C CA . LEU A 1 223 ? -21.938 -4.723 -5.836 1 95.56 223 LEU A CA 1
ATOM 1714 C C . LEU A 1 223 ? -22.891 -5.254 -6.898 1 95.56 223 LEU A C 1
ATOM 1716 O O . LEU A 1 223 ? -22.516 -6.102 -7.707 1 95.56 223 LEU A O 1
ATOM 1720 N N . LYS A 1 224 ? -24.109 -4.77 -6.816 1 96.88 224 LYS A N 1
ATOM 1721 C CA . LYS A 1 224 ? -25.094 -5.184 -7.801 1 96.88 224 LYS A CA 1
ATOM 1722 C C . LYS A 1 224 ? -24.688 -4.758 -9.211 1 96.88 224 LYS A C 1
ATOM 1724 O O . LYS A 1 224 ? -24.875 -5.508 -10.172 1 96.88 224 LYS A O 1
ATOM 1729 N N . LYS A 1 225 ? -24.203 -3.555 -9.289 1 97.5 225 LYS A N 1
ATOM 1730 C CA . LYS A 1 225 ? -23.719 -3.08 -10.586 1 97.5 225 LYS A CA 1
ATOM 1731 C C . LYS A 1 225 ? -22.562 -3.945 -11.094 1 97.5 225 LYS A C 1
ATOM 1733 O O . LYS A 1 225 ? -22.5 -4.254 -12.281 1 97.5 225 LYS A O 1
ATOM 1738 N N . LEU A 1 226 ? -21.625 -4.332 -10.258 1 97 226 LEU A N 1
ATOM 1739 C CA . LEU A 1 226 ? -20.531 -5.223 -10.617 1 97 226 LEU A CA 1
ATOM 1740 C C . LEU A 1 226 ? -21.062 -6.566 -11.109 1 97 226 LEU A C 1
ATOM 1742 O O . LEU A 1 226 ? -20.625 -7.078 -12.141 1 97 226 LEU A O 1
ATOM 1746 N N . TRP A 1 227 ? -21.984 -7.094 -10.375 1 97.38 227 TRP A N 1
ATOM 1747 C CA . TRP A 1 227 ? -22.578 -8.391 -10.711 1 97.38 227 TRP A CA 1
ATOM 1748 C C . TRP A 1 227 ? -23.172 -8.367 -12.109 1 97.38 227 TRP A C 1
ATOM 1750 O O . TRP A 1 227 ? -22.984 -9.305 -12.891 1 97.38 227 TRP A O 1
ATOM 1760 N N . LEU A 1 228 ? -23.875 -7.301 -12.367 1 97.12 228 LEU A N 1
ATOM 1761 C CA . LEU A 1 228 ? -24.578 -7.18 -13.633 1 97.12 228 LEU A CA 1
ATOM 1762 C C . LEU A 1 228 ? -23.594 -7.156 -14.797 1 97.12 228 LEU A C 1
ATOM 1764 O O . LEU A 1 228 ? -23.906 -7.625 -15.898 1 97.12 228 LEU A O 1
ATOM 1768 N N . ARG A 1 229 ? -22.406 -6.711 -14.586 1 96.81 229 ARG A N 1
ATOM 1769 C CA . ARG A 1 229 ? -21.438 -6.551 -15.664 1 96.81 229 ARG A CA 1
ATOM 1770 C C . ARG A 1 229 ? -20.609 -7.816 -15.844 1 96.81 229 ARG A C 1
ATOM 1772 O O . ARG A 1 229 ? -19.891 -7.957 -16.828 1 96.81 229 ARG A O 1
ATOM 1779 N N . LEU A 1 230 ? -20.719 -8.781 -14.984 1 97 230 LEU A N 1
ATOM 1780 C CA . LEU A 1 230 ? -19.859 -9.961 -15.016 1 97 230 LEU A CA 1
ATOM 1781 C C . LEU A 1 230 ? -20.203 -10.852 -16.203 1 97 230 LEU A C 1
ATOM 1783 O O . LEU A 1 230 ? -21.375 -11.008 -16.547 1 97 230 LEU A O 1
ATOM 1787 N N . PRO A 1 231 ? -19.156 -11.445 -16.781 1 95.62 231 PRO A N 1
ATOM 1788 C CA . PRO A 1 231 ? -19.453 -12.508 -17.75 1 95.62 231 PRO A CA 1
ATOM 1789 C C . PRO A 1 231 ? -20.188 -13.688 -17.125 1 95.62 231 PRO A C 1
ATOM 1791 O O . PRO A 1 231 ? -20 -13.977 -15.938 1 95.62 231 PRO A O 1
ATOM 1794 N N . GLN A 1 232 ? -20.969 -14.375 -17.906 1 96.31 232 GLN A N 1
ATOM 1795 C CA . GLN A 1 232 ? -21.812 -15.453 -17.406 1 96.31 232 GLN A CA 1
ATOM 1796 C C . GLN A 1 232 ? -20.984 -16.547 -16.75 1 96.31 232 GLN A C 1
ATOM 1798 O O . GLN A 1 232 ? -21.422 -17.141 -15.766 1 96.31 232 GLN A O 1
ATOM 1803 N N . ASP A 1 233 ? -19.875 -16.797 -17.234 1 94.94 233 ASP A N 1
ATOM 1804 C CA . ASP A 1 233 ? -19.047 -17.859 -16.672 1 94.94 233 ASP A CA 1
ATOM 1805 C C . ASP A 1 233 ? -18.609 -17.531 -15.25 1 94.94 233 ASP A C 1
ATOM 1807 O O . ASP A 1 233 ? -18.531 -18.406 -14.398 1 94.94 233 ASP A O 1
ATOM 1811 N N . VAL A 1 234 ? -18.312 -16.281 -15.016 1 96.31 234 VAL A N 1
ATOM 1812 C CA . VAL A 1 234 ? -17.953 -15.867 -13.664 1 96.31 234 VAL A CA 1
ATOM 1813 C C . VAL A 1 234 ? -19.172 -15.945 -12.758 1 96.31 234 VAL A C 1
ATOM 1815 O O . VAL A 1 234 ? -19.078 -16.406 -11.609 1 96.31 234 VAL A O 1
ATOM 1818 N N . LYS A 1 235 ? -20.328 -15.516 -13.234 1 97.25 235 LYS A N 1
ATOM 1819 C CA . LYS A 1 235 ? -21.562 -15.656 -12.469 1 97.25 235 LYS A CA 1
ATOM 1820 C C . LYS A 1 235 ? -21.812 -17.109 -12.094 1 97.25 235 LYS A C 1
ATOM 1822 O O . LYS A 1 235 ? -22.25 -17.406 -10.977 1 97.25 235 LYS A O 1
ATOM 1827 N N . ASP A 1 236 ? -21.531 -17.969 -13.039 1 97.06 236 ASP A N 1
ATOM 1828 C CA . ASP A 1 236 ? -21.734 -19.391 -12.805 1 97.06 236 ASP A CA 1
ATOM 1829 C C . ASP A 1 236 ? -20.766 -19.906 -11.734 1 97.06 236 ASP A C 1
ATOM 1831 O O . ASP A 1 236 ? -21.125 -20.797 -10.953 1 97.06 236 ASP A O 1
ATOM 1835 N N . ASP A 1 237 ? -19.609 -19.391 -11.742 1 96.81 237 ASP A N 1
ATOM 1836 C CA . ASP A 1 237 ? -18.641 -19.766 -10.719 1 96.81 237 ASP A CA 1
ATOM 1837 C C . ASP A 1 237 ? -19.188 -19.516 -9.32 1 96.81 237 ASP A C 1
ATOM 1839 O O . ASP A 1 237 ? -18.969 -20.297 -8.398 1 96.81 237 ASP A O 1
ATOM 1843 N N . TYR A 1 238 ? -19.875 -18.391 -9.156 1 97.12 238 TYR A N 1
ATOM 1844 C CA . TYR A 1 238 ? -20.344 -17.969 -7.84 1 97.12 238 TYR A CA 1
ATOM 1845 C C . TYR A 1 238 ? -21.75 -18.5 -7.559 1 97.12 238 TYR A C 1
ATOM 1847 O O . TYR A 1 238 ? -22.078 -18.812 -6.414 1 97.12 238 TYR A O 1
ATOM 1855 N N . GLY A 1 239 ? -22.516 -18.641 -8.586 1 97.62 239 GLY A N 1
ATOM 1856 C CA . GLY A 1 239 ? -23.906 -19.031 -8.43 1 97.62 239 GLY A CA 1
ATOM 1857 C C . GLY A 1 239 ? -24.859 -17.859 -8.43 1 97.62 239 GLY A C 1
ATOM 1858 O O . GLY A 1 239 ? -24.547 -16.797 -7.875 1 97.62 239 GLY A O 1
ATOM 1859 N N . ALA A 1 240 ? -26.062 -18.047 -8.906 1 94.94 240 ALA A N 1
ATOM 1860 C CA . ALA A 1 240 ? -27.047 -17 -9.125 1 94.94 240 ALA A CA 1
ATOM 1861 C C . ALA A 1 240 ? -27.516 -16.406 -7.793 1 94.94 240 ALA A C 1
ATOM 1863 O O . ALA A 1 240 ? -27.875 -15.227 -7.727 1 94.94 240 ALA A O 1
ATOM 1864 N N . ASP A 1 241 ? -27.406 -17.125 -6.762 1 95.62 241 ASP A N 1
ATOM 1865 C CA . ASP A 1 241 ? -27.922 -16.672 -5.48 1 95.62 241 ASP A CA 1
ATOM 1866 C C . ASP A 1 241 ? -26.797 -16.141 -4.594 1 95.62 241 ASP A C 1
ATOM 1868 O O . ASP A 1 241 ? -27 -15.891 -3.402 1 95.62 241 ASP A O 1
ATOM 1872 N N . TYR A 1 242 ? -25.625 -16.016 -5.148 1 96.25 242 TYR A N 1
ATOM 1873 C CA . TYR A 1 242 ? -24.469 -15.641 -4.348 1 96.25 242 TYR A CA 1
ATOM 1874 C C . TYR A 1 242 ? -24.688 -14.289 -3.678 1 96.25 242 TYR A C 1
ATOM 1876 O O . TYR A 1 242 ? -24.453 -14.141 -2.477 1 96.25 242 TYR A O 1
ATOM 1884 N N . LEU A 1 243 ? -25.109 -13.273 -4.383 1 94.94 243 LEU A N 1
ATOM 1885 C CA . LEU A 1 243 ? -25.328 -11.938 -3.842 1 94.94 243 LEU A CA 1
ATOM 1886 C C . LEU A 1 243 ? -26.438 -11.953 -2.793 1 94.94 243 LEU A C 1
ATOM 1888 O O . LEU A 1 243 ? -26.328 -11.297 -1.753 1 94.94 243 LEU A O 1
ATOM 1892 N N . GLU A 1 244 ? -27.422 -12.688 -3.125 1 95.25 244 GLU A N 1
ATOM 1893 C CA . GLU A 1 244 ? -28.562 -12.773 -2.215 1 95.25 244 GLU A CA 1
ATOM 1894 C C . GLU A 1 244 ? -28.156 -13.383 -0.877 1 95.25 244 GLU A C 1
ATOM 1896 O O . GLU A 1 244 ? -28.703 -13.023 0.168 1 95.25 244 GLU A O 1
ATOM 1901 N N . ARG A 1 245 ? -27.266 -14.258 -0.959 1 95.5 245 ARG A N 1
ATOM 1902 C CA . ARG A 1 245 ? -26.797 -14.914 0.258 1 95.5 245 ARG A CA 1
ATOM 1903 C C . ARG A 1 245 ? -25.781 -14.055 0.985 1 95.5 245 ARG A C 1
ATOM 1905 O O . ARG A 1 245 ? -25.672 -14.109 2.211 1 95.5 245 ARG A O 1
ATOM 1912 N N . THR A 1 246 ? -25.031 -13.305 0.295 1 94 246 THR A N 1
ATOM 1913 C CA . THR A 1 246 ? -23.906 -12.539 0.841 1 94 246 THR A CA 1
ATOM 1914 C C . THR A 1 246 ? -24.391 -11.234 1.465 1 94 246 THR A C 1
ATOM 1916 O O . THR A 1 246 ? -23.891 -10.812 2.504 1 94 246 THR A O 1
ATOM 1919 N N . LEU A 1 247 ? -25.359 -10.523 0.905 1 94.19 247 LEU A N 1
ATOM 1920 C CA . LEU A 1 247 ? -25.766 -9.164 1.256 1 94.19 247 LEU A CA 1
ATOM 1921 C C . LEU A 1 247 ? -26.312 -9.109 2.678 1 94.19 247 LEU A C 1
ATOM 1923 O O . LEU A 1 247 ? -25.969 -8.211 3.445 1 94.19 247 LEU A O 1
ATOM 1927 N N . PRO A 1 248 ? -27.156 -10.102 3.105 1 93.25 248 PRO A N 1
ATOM 1928 C CA . PRO A 1 248 ? -27.641 -10.055 4.484 1 93.25 248 PRO A CA 1
ATOM 1929 C C . PRO A 1 248 ? -26.531 -10.203 5.516 1 93.25 248 PRO A C 1
ATOM 1931 O O . PRO A 1 248 ? -26.562 -9.562 6.57 1 93.25 248 PRO A O 1
ATOM 1934 N N . LYS A 1 249 ? -25.609 -10.984 5.227 1 90.88 249 LYS A N 1
ATOM 1935 C CA . LYS A 1 249 ? -24.484 -11.156 6.129 1 90.88 249 LYS A CA 1
ATOM 1936 C C . LYS A 1 249 ? -23.656 -9.867 6.23 1 90.88 249 LYS A C 1
ATOM 1938 O O . LYS A 1 249 ? -23.188 -9.516 7.309 1 90.88 249 LYS A O 1
ATOM 1943 N N . PHE A 1 250 ? -23.5 -9.281 5.129 1 88.81 250 PHE A N 1
ATOM 1944 C CA . PHE A 1 250 ? -22.781 -8.016 5.09 1 88.81 250 PHE A CA 1
ATOM 1945 C C . PHE A 1 250 ? -23.516 -6.945 5.879 1 88.81 250 PHE A C 1
ATOM 1947 O O . PHE A 1 250 ? -22.906 -6.191 6.637 1 88.81 250 PHE A O 1
ATOM 1954 N N . GLN A 1 251 ? -24.781 -6.855 5.652 1 91.31 251 GLN A N 1
ATOM 1955 C CA . GLN A 1 251 ? -25.594 -5.883 6.371 1 91.31 251 GLN A CA 1
ATOM 1956 C C . GLN A 1 251 ? -25.484 -6.082 7.883 1 91.31 251 GLN A C 1
ATOM 1958 O O . GLN A 1 251 ? -25.359 -5.117 8.633 1 91.31 251 GLN A O 1
ATOM 1963 N N . GLU A 1 252 ? -25.516 -7.273 8.281 1 91.38 252 GLU A N 1
ATOM 1964 C CA . GLU A 1 252 ? -25.406 -7.602 9.695 1 91.38 252 GLU A CA 1
ATOM 1965 C C . GLU A 1 252 ? -24.062 -7.168 10.258 1 91.38 252 GLU A C 1
ATOM 1967 O O . GLU A 1 252 ? -24 -6.613 11.359 1 91.38 252 GLU A O 1
ATOM 1972 N N . ARG A 1 253 ? -23.094 -7.434 9.523 1 87.44 253 ARG A N 1
ATOM 1973 C CA . ARG A 1 253 ? -21.75 -7.078 9.961 1 87.44 253 ARG A CA 1
ATOM 1974 C C . ARG A 1 253 ? -21.578 -5.566 10.07 1 87.44 253 ARG A C 1
ATOM 1976 O O . ARG A 1 253 ? -21 -5.07 11.031 1 87.44 253 ARG A O 1
ATOM 1983 N N . VAL A 1 254 ? -22.031 -4.855 9.094 1 88.25 254 VAL A N 1
ATOM 1984 C CA . VAL A 1 254 ? -21.938 -3.398 9.094 1 88.25 254 VAL A CA 1
ATOM 1985 C C . VAL A 1 254 ? -22.703 -2.832 10.289 1 88.25 254 VAL A C 1
ATOM 1987 O O . VAL A 1 254 ? -22.219 -1.929 10.977 1 88.25 254 VAL A O 1
ATOM 1990 N N . GLU A 1 255 ? -23.859 -3.359 10.523 1 89.56 255 GLU A N 1
ATOM 1991 C CA . GLU A 1 255 ? -24.672 -2.896 11.641 1 89.56 255 GLU A CA 1
ATOM 1992 C C . GLU A 1 255 ? -23.984 -3.164 12.977 1 89.56 255 GLU A C 1
ATOM 1994 O O . GLU A 1 255 ? -24.094 -2.365 13.914 1 89.56 255 GLU A O 1
ATOM 1999 N N . GLN A 1 256 ? -23.281 -4.168 13.016 1 90.06 256 GLN A N 1
ATOM 2000 C CA . GLN A 1 256 ? -22.609 -4.555 14.25 1 90.06 256 GLN A CA 1
ATOM 2001 C C . GLN A 1 256 ? -21.344 -3.736 14.461 1 90.06 256 GLN A C 1
ATOM 2003 O O . GLN A 1 256 ? -20.984 -3.42 15.594 1 90.06 256 GLN A O 1
ATOM 2008 N N . LEU A 1 257 ? -20.75 -3.402 13.406 1 90.12 257 LEU A N 1
ATOM 2009 C CA . LEU A 1 257 ? -19.391 -2.875 13.531 1 90.12 257 LEU A CA 1
ATOM 2010 C C . LEU A 1 257 ? -19.375 -1.356 13.398 1 90.12 257 LEU A C 1
ATOM 2012 O O . LEU A 1 257 ? -18.547 -0.682 14 1 90.12 257 LEU A O 1
ATOM 2016 N N . ALA A 1 258 ? -20.219 -0.806 12.594 1 93.5 258 ALA A N 1
ATOM 2017 C CA . ALA A 1 258 ? -20.141 0.615 12.266 1 93.5 258 ALA A CA 1
ATOM 2018 C C . ALA A 1 258 ? -20.516 1.478 13.469 1 93.5 258 ALA A C 1
ATOM 2020 O O . ALA A 1 258 ? -21.672 1.475 13.898 1 93.5 258 ALA A O 1
ATOM 2021 N N . ASP A 1 259 ? -19.578 2.207 13.984 1 96.38 259 ASP A N 1
ATOM 2022 C CA . ASP A 1 259 ? -19.734 3.117 15.117 1 96.38 259 ASP A CA 1
ATOM 2023 C C . ASP A 1 259 ? -20.359 4.441 14.672 1 96.38 259 ASP A C 1
ATOM 2025 O O . ASP A 1 259 ? -19.828 5.109 13.781 1 96.38 259 ASP A O 1
ATOM 2029 N N . PRO A 1 260 ? -21.469 4.848 15.227 1 95.75 260 PRO A N 1
ATOM 2030 C CA . PRO A 1 260 ? -22.109 6.105 14.812 1 95.75 260 PRO A CA 1
ATOM 2031 C C . PRO A 1 260 ? -21.375 7.332 15.359 1 95.75 260 PRO A C 1
ATOM 2033 O O . PRO A 1 260 ? -21.641 8.453 14.914 1 95.75 260 PRO A O 1
ATOM 2036 N N . ASP A 1 261 ? -20.484 7.152 16.328 1 97.75 261 ASP A N 1
ATOM 2037 C CA . ASP A 1 261 ? -19.797 8.289 16.922 1 97.75 261 ASP A CA 1
ATOM 2038 C C . ASP A 1 261 ? -18.547 8.656 16.125 1 97.75 261 ASP A C 1
ATOM 2040 O O . ASP A 1 261 ? -17.422 8.328 16.516 1 97.75 261 ASP A O 1
ATOM 2044 N N . LEU A 1 262 ? -18.734 9.492 15.141 1 98.06 262 LEU A N 1
ATOM 2045 C CA . LEU A 1 262 ? -17.656 9.898 14.242 1 98.06 262 LEU A CA 1
ATOM 2046 C C . LEU A 1 262 ? -16.672 10.812 14.961 1 98.06 262 LEU A C 1
ATOM 2048 O O . LEU A 1 262 ? -15.539 10.977 14.508 1 98.06 262 LEU A O 1
ATOM 2052 N N . MET A 1 263 ? -17.062 11.367 16.078 1 98.19 263 MET A N 1
ATOM 2053 C CA . MET A 1 263 ? -16.203 12.312 16.797 1 98.19 263 MET A CA 1
ATOM 2054 C C . MET A 1 263 ? -14.961 11.609 17.344 1 98.19 263 MET A C 1
ATOM 2056 O O . MET A 1 263 ? -13.938 12.25 17.562 1 98.19 263 MET A O 1
ATOM 2060 N N . LYS A 1 264 ? -15.031 10.344 17.484 1 98.31 264 LYS A N 1
ATOM 2061 C CA . LYS A 1 264 ? -13.852 9.602 17.906 1 98.31 264 LYS A CA 1
ATOM 2062 C C . LYS A 1 264 ? -12.703 9.781 16.906 1 98.31 264 LYS A C 1
ATOM 2064 O O . LYS A 1 264 ? -11.539 9.883 17.312 1 98.31 264 LYS A O 1
ATOM 2069 N N . VAL A 1 265 ? -13.047 9.758 15.633 1 98.69 265 VAL A N 1
ATOM 2070 C CA . VAL A 1 265 ? -12.047 9.969 14.594 1 98.69 265 VAL A CA 1
ATOM 2071 C C . VAL A 1 265 ? -11.656 11.445 14.539 1 98.69 265 VAL A C 1
ATOM 2073 O O . VAL A 1 265 ? -10.477 11.781 14.422 1 98.69 265 VAL A O 1
ATOM 2076 N N . VAL A 1 266 ? -12.617 12.32 14.672 1 98.75 266 VAL A N 1
ATOM 2077 C CA . VAL A 1 266 ? -12.391 13.766 14.633 1 98.75 266 VAL A CA 1
ATOM 2078 C C . VAL A 1 266 ? -11.469 14.18 15.781 1 98.75 266 VAL A C 1
ATOM 2080 O O . VAL A 1 266 ? -10.57 15 15.602 1 98.75 266 VAL A O 1
ATOM 2083 N N . TRP A 1 267 ? -11.633 13.578 16.953 1 98.19 267 TRP A N 1
ATOM 2084 C CA . TRP A 1 267 ? -10.797 13.883 18.109 1 98.19 267 TRP A CA 1
ATOM 2085 C C . TRP A 1 267 ? -9.352 13.469 17.859 1 98.19 267 TRP A C 1
ATOM 2087 O O . TRP A 1 267 ? -8.414 14.148 18.281 1 98.19 267 TRP A O 1
ATOM 2097 N N . CYS A 1 268 ? -9.195 12.336 17.234 1 98.62 268 CYS A N 1
ATOM 2098 C CA . CYS A 1 268 ? -7.852 11.906 16.875 1 98.62 268 CYS A CA 1
ATOM 2099 C C . CYS A 1 268 ? -7.184 12.914 15.945 1 98.62 268 CYS A C 1
ATOM 2101 O O . CYS A 1 268 ? -6.027 13.289 16.156 1 98.62 268 CYS A O 1
ATOM 2103 N N . MET A 1 269 ? -7.922 13.375 14.922 1 98.88 269 MET A N 1
ATOM 2104 C CA . MET A 1 269 ? -7.379 14.352 13.977 1 98.88 269 MET A CA 1
ATOM 2105 C C . MET A 1 269 ? -7.094 15.68 14.672 1 98.88 269 MET A C 1
ATOM 2107 O O . MET A 1 269 ? -6.07 16.312 14.414 1 98.88 269 MET A O 1
ATOM 2111 N N . ASN A 1 270 ? -8.016 16.078 15.539 1 98.62 270 ASN A N 1
ATOM 2112 C CA . ASN A 1 270 ? -7.82 17.297 16.297 1 98.62 270 ASN A CA 1
ATOM 2113 C C . ASN A 1 270 ? -6.555 17.234 17.156 1 98.62 270 ASN A C 1
ATOM 2115 O O . ASN A 1 270 ? -5.773 18.172 17.188 1 98.62 270 ASN A O 1
ATOM 2119 N N . HIS A 1 271 ? -6.359 16.125 17.859 1 98.62 271 HIS A N 1
ATOM 2120 C CA . HIS A 1 271 ? -5.156 15.961 18.672 1 98.62 271 HIS A CA 1
ATOM 2121 C C . HIS A 1 271 ? -3.904 16 17.797 1 98.62 271 HIS A C 1
ATOM 2123 O O . HIS A 1 271 ? -2.898 16.609 18.188 1 98.62 271 HIS A O 1
ATOM 2129 N N . ALA A 1 272 ? -3.988 15.383 16.672 1 98.69 272 ALA A N 1
ATOM 2130 C CA . ALA A 1 272 ? -2.863 15.383 15.75 1 98.69 272 ALA A CA 1
ATOM 2131 C C . ALA A 1 272 ? -2.49 16.797 15.336 1 98.69 272 ALA A C 1
ATOM 2133 O O . ALA A 1 272 ? -1.312 17.109 15.141 1 98.69 272 ALA A O 1
ATOM 2134 N N . LEU A 1 273 ? -3.453 17.656 15.25 1 98.62 273 LEU A N 1
ATOM 2135 C CA . LEU A 1 273 ? -3.248 19.016 14.758 1 98.62 273 LEU A CA 1
ATOM 2136 C C . LEU A 1 273 ? -2.887 19.953 15.898 1 98.62 273 LEU A C 1
ATOM 2138 O O . LEU A 1 273 ? -2.322 21.031 15.672 1 98.62 273 LEU A O 1
ATOM 2142 N N . THR A 1 274 ? -3.186 19.562 17.172 1 98.31 274 THR A N 1
ATOM 2143 C CA . THR A 1 274 ? -3.127 20.578 18.219 1 98.31 274 THR A CA 1
ATOM 2144 C C . THR A 1 274 ? -2.164 20.141 19.328 1 98.31 274 THR A C 1
ATOM 2146 O O . THR A 1 274 ? -1.751 20.969 20.156 1 98.31 274 THR A O 1
ATOM 2149 N N . ALA A 1 275 ? -1.858 18.844 19.422 1 98.19 275 ALA A N 1
ATOM 2150 C CA . ALA A 1 275 ? -1.013 18.375 20.5 1 98.19 275 ALA A CA 1
ATOM 2151 C C . ALA A 1 275 ? 0.412 18.906 20.375 1 98.19 275 ALA A C 1
ATOM 2153 O O . ALA A 1 275 ? 0.951 18.969 19.266 1 98.19 275 ALA A O 1
ATOM 2154 N N . VAL A 1 276 ? 1.065 19.25 21.469 1 97.12 276 VAL A N 1
ATOM 2155 C CA . VAL A 1 276 ? 2.477 19.625 21.469 1 97.12 276 VAL A CA 1
ATOM 2156 C C . VAL A 1 276 ? 3.328 18.422 21.078 1 97.12 276 VAL A C 1
ATOM 2158 O O . VAL A 1 276 ? 4.293 18.547 20.312 1 97.12 276 VAL A O 1
ATOM 2161 N N . HIS A 1 277 ? 2.889 17.297 21.594 1 95.94 277 HIS A N 1
ATOM 2162 C CA . HIS A 1 277 ? 3.553 16.031 21.297 1 95.94 277 HIS A CA 1
ATOM 2163 C C . HIS A 1 277 ? 2.584 15.023 20.688 1 95.94 277 HIS A C 1
ATOM 2165 O O . HIS A 1 277 ? 2.156 14.078 21.344 1 95.94 277 HIS A O 1
ATOM 2171 N N . PRO A 1 278 ? 2.332 15.164 19.391 1 96.88 278 PRO A N 1
ATOM 2172 C CA . PRO A 1 278 ? 1.388 14.242 18.75 1 96.88 278 PRO A CA 1
ATOM 2173 C C . PRO A 1 278 ? 1.945 12.828 18.609 1 96.88 278 PRO A C 1
ATOM 2175 O O . PRO A 1 278 ? 3.158 12.625 18.719 1 96.88 278 PRO A O 1
ATOM 2178 N N . ARG A 1 279 ? 1.049 11.922 18.5 1 95.31 279 ARG A N 1
ATOM 2179 C CA . ARG A 1 279 ? 1.414 10.539 18.219 1 95.31 279 ARG A CA 1
ATOM 2180 C C . ARG A 1 279 ? 1.695 10.328 16.734 1 95.31 279 ARG A C 1
ATOM 2182 O O . ARG A 1 279 ? 1.287 11.141 15.906 1 95.31 279 ARG A O 1
ATOM 2189 N N . THR A 1 280 ? 2.41 9.266 16.438 1 95.06 280 THR A N 1
ATOM 2190 C CA . THR A 1 280 ? 2.689 8.977 15.031 1 95.06 280 THR A CA 1
ATOM 2191 C C . THR A 1 280 ? 1.481 8.328 14.367 1 95.06 280 THR A C 1
ATOM 2193 O O . THR A 1 280 ? 1.299 8.445 13.148 1 95.06 280 THR A O 1
ATOM 2196 N N . ARG A 1 281 ? 0.724 7.633 15.164 1 96.62 281 ARG A N 1
ATOM 2197 C CA . ARG A 1 281 ? -0.45 6.918 14.672 1 96.62 281 ARG A CA 1
ATOM 2198 C C . ARG A 1 281 ? -1.587 6.969 15.688 1 96.62 281 ARG A C 1
ATOM 2200 O O . ARG A 1 281 ? -1.353 6.879 16.891 1 96.62 281 ARG A O 1
ATOM 2207 N N . TYR A 1 282 ? -2.752 7.16 15.211 1 97.75 282 TYR A N 1
ATOM 2208 C CA . TYR A 1 282 ? -3.971 7.172 16.016 1 97.75 282 TYR A CA 1
ATOM 2209 C C . TYR A 1 282 ? -4.926 6.07 15.57 1 97.75 282 TYR A C 1
ATOM 2211 O O . TYR A 1 282 ? -5.355 6.043 14.414 1 97.75 282 TYR A O 1
ATOM 2219 N N . SER A 1 283 ? -5.219 5.141 16.438 1 96.81 283 SER A N 1
ATOM 2220 C CA . SER A 1 283 ? -6.234 4.125 16.172 1 96.81 283 SER A CA 1
ATOM 2221 C C . SER A 1 283 ? -7.602 4.57 16.672 1 96.81 283 SER A C 1
ATOM 2223 O O . SER A 1 283 ? -7.844 4.613 17.891 1 96.81 283 SER A O 1
ATOM 2225 N N . ALA A 1 284 ? -8.445 4.895 15.797 1 97 284 ALA A N 1
ATOM 2226 C CA . ALA A 1 284 ? -9.75 5.422 16.188 1 97 284 ALA A CA 1
ATOM 2227 C C . ALA A 1 284 ? -10.812 4.324 16.188 1 97 284 ALA A C 1
ATOM 2229 O O . ALA A 1 284 ? -11.078 3.711 15.148 1 97 284 ALA A O 1
ATOM 2230 N N . GLY A 1 285 ? -11.469 4.117 17.328 1 96.06 285 GLY A N 1
ATOM 2231 C CA . GLY A 1 285 ? -12.484 3.094 17.484 1 96.06 285 GLY A CA 1
ATOM 2232 C C . GLY A 1 285 ? -12.008 1.89 18.266 1 96.06 285 GLY A C 1
ATOM 2233 O O . GLY A 1 285 ? -10.852 1.48 18.141 1 96.06 285 GLY A O 1
ATOM 2234 N N . ARG A 1 286 ? -12.906 1.234 19.047 1 94.69 286 ARG A N 1
ATOM 2235 C CA . ARG A 1 286 ? -12.562 0.064 19.859 1 94.69 286 ARG A CA 1
ATOM 2236 C C . ARG A 1 286 ? -12.227 -1.129 18.969 1 94.69 286 ARG A C 1
ATOM 2238 O O . ARG A 1 286 ? -11.344 -1.926 19.297 1 94.69 286 ARG A O 1
ATOM 2245 N N . ASP A 1 287 ? -12.969 -1.211 17.906 1 94.94 287 ASP A N 1
ATOM 2246 C CA . ASP A 1 287 ? -12.695 -2.32 17 1 94.94 287 ASP A CA 1
ATOM 2247 C C . ASP A 1 287 ? -11.297 -2.209 16.391 1 94.94 287 ASP A C 1
ATOM 2249 O O . ASP A 1 287 ? -10.602 -3.215 16.234 1 94.94 287 ASP A O 1
ATOM 2253 N N . SER A 1 288 ? -10.93 -0.976 16.047 1 95.69 288 SER A N 1
ATOM 2254 C CA . SER A 1 288 ? -9.586 -0.748 15.531 1 95.69 288 SER A CA 1
ATOM 2255 C C . SER A 1 288 ? -8.523 -1.191 16.531 1 95.69 288 SER A C 1
ATOM 2257 O O . SER A 1 288 ? -7.637 -1.983 16.203 1 95.69 288 SER A O 1
ATOM 2259 N N . LYS A 1 289 ? -8.617 -0.785 17.766 1 95.62 289 LYS A N 1
ATOM 2260 C CA . LYS A 1 289 ? -7.605 -0.964 18.812 1 95.62 289 LYS A CA 1
ATOM 2261 C C . LYS A 1 289 ? -7.566 -2.408 19.297 1 95.62 289 LYS A C 1
ATOM 2263 O O . LYS A 1 289 ? -6.496 -2.945 19.578 1 95.62 289 LYS A O 1
ATOM 2268 N N . LEU A 1 290 ? -8.719 -3.033 19.359 1 95.75 290 LEU A N 1
ATOM 2269 C CA . LEU A 1 290 ? -8.781 -4.281 20.109 1 95.75 290 LEU A CA 1
ATOM 2270 C C . LEU A 1 290 ? -8.922 -5.477 19.172 1 95.75 290 LEU A C 1
ATOM 2272 O O . LEU A 1 290 ? -8.688 -6.617 19.578 1 95.75 290 LEU A O 1
ATOM 2276 N N . PHE A 1 291 ? -9.266 -5.227 17.969 1 95.69 291 PHE A N 1
ATOM 2277 C CA . PHE A 1 291 ? -9.516 -6.371 17.109 1 95.69 291 PHE A CA 1
ATOM 2278 C C . PHE A 1 291 ? -8.664 -6.293 15.852 1 95.69 291 PHE A C 1
ATOM 2280 O O . PHE A 1 291 ? -7.793 -7.141 15.625 1 95.69 291 PHE A O 1
ATOM 2287 N N . TRP A 1 292 ? -8.828 -5.262 15.039 1 95.56 292 TRP A N 1
ATOM 2288 C CA . TRP A 1 292 ? -8.234 -5.219 13.711 1 95.56 292 TRP A CA 1
ATOM 2289 C C . TRP A 1 292 ? -6.715 -5.086 13.805 1 95.56 292 TRP A C 1
ATOM 2291 O O . TRP A 1 292 ? -5.98 -5.797 13.109 1 95.56 292 TRP A O 1
ATOM 2301 N N . ILE A 1 293 ? -6.195 -4.137 14.586 1 95.69 293 ILE A N 1
ATOM 2302 C CA . ILE A 1 293 ? -4.758 -3.916 14.695 1 95.69 293 ILE A CA 1
ATOM 2303 C C . ILE A 1 293 ? -4.086 -5.148 15.297 1 95.69 293 ILE A C 1
ATOM 2305 O O . ILE A 1 293 ? -3.121 -5.672 14.734 1 95.69 293 ILE A O 1
ATOM 2309 N N . PRO A 1 294 ? -4.625 -5.75 16.406 1 96.25 294 PRO A N 1
ATOM 2310 C CA . PRO A 1 294 ? -4.027 -6.988 16.906 1 96.25 294 PRO A CA 1
ATOM 2311 C C . PRO A 1 294 ? -4.047 -8.117 15.875 1 96.25 294 PRO A C 1
ATOM 2313 O O . PRO A 1 294 ? -3.068 -8.852 15.75 1 96.25 294 PRO A O 1
ATOM 2316 N N . LEU A 1 295 ? -5.152 -8.219 15.148 1 96.44 295 LEU A N 1
ATOM 2317 C CA . LEU A 1 295 ? -5.273 -9.258 14.125 1 96.44 295 LEU A CA 1
ATOM 2318 C C . LEU A 1 295 ? -4.207 -9.086 13.055 1 96.44 295 LEU A C 1
ATOM 2320 O O . LEU A 1 295 ? -3.703 -10.07 12.508 1 96.44 295 LEU A O 1
ATOM 2324 N N . SER A 1 296 ? -3.82 -7.84 12.75 1 95.88 296 SER A N 1
ATOM 2325 C CA . SER A 1 296 ? -2.844 -7.551 11.703 1 95.88 296 SER A CA 1
ATOM 2326 C C . SER A 1 296 ? -1.446 -8.008 12.109 1 95.88 296 SER A C 1
ATOM 2328 O O . SER A 1 296 ? -0.567 -8.164 11.258 1 95.88 296 SER A O 1
ATOM 2330 N N . TYR A 1 297 ? -1.201 -8.281 13.391 1 94.69 297 TYR A N 1
ATOM 2331 C CA . TYR A 1 297 ? 0.11 -8.695 13.875 1 94.69 297 TYR A CA 1
ATOM 2332 C C . TYR A 1 297 ? 0.196 -10.211 13.984 1 94.69 297 TYR A C 1
ATOM 2334 O O . TYR A 1 297 ? 1.274 -10.766 14.219 1 94.69 297 TYR A O 1
ATOM 2342 N N . LEU A 1 298 ? -0.91 -10.898 13.844 1 94.75 298 LEU A N 1
ATOM 2343 C CA . LEU A 1 298 ? -0.93 -12.352 13.961 1 94.75 298 LEU A CA 1
ATOM 2344 C C . LEU A 1 298 ? -0.527 -13.008 12.641 1 94.75 298 LEU A C 1
ATOM 2346 O O . LEU A 1 298 ? -0.575 -12.367 11.586 1 94.75 298 LEU A O 1
ATOM 2350 N N . PRO A 1 299 ? -0.15 -14.258 12.727 1 92.25 299 PRO A N 1
ATOM 2351 C CA . PRO A 1 299 ? 0.137 -14.977 11.484 1 92.25 299 PRO A CA 1
ATOM 2352 C C . PRO A 1 299 ? -1.037 -14.961 10.508 1 92.25 299 PRO A C 1
ATOM 2354 O O . PRO A 1 299 ? -2.195 -15.039 10.93 1 92.25 299 PRO A O 1
ATOM 2357 N N . THR A 1 300 ? -0.687 -14.922 9.305 1 92.88 300 THR A N 1
ATOM 2358 C CA . THR A 1 300 ? -1.674 -14.766 8.242 1 92.88 300 THR A CA 1
ATOM 2359 C C . THR A 1 300 ? -2.703 -15.891 8.289 1 92.88 300 THR A C 1
ATOM 2361 O O . THR A 1 300 ? -3.871 -15.688 7.957 1 92.88 300 THR A O 1
ATOM 2364 N N . VAL A 1 301 ? -2.338 -17.062 8.719 1 92 301 VAL A N 1
ATOM 2365 C CA . VAL A 1 301 ? -3.246 -18.203 8.766 1 92 301 VAL A CA 1
ATOM 2366 C C . VAL A 1 301 ? -4.418 -17.891 9.695 1 92 301 VAL A C 1
ATOM 2368 O O . VAL A 1 301 ? -5.543 -18.328 9.445 1 92 301 VAL A O 1
ATOM 2371 N N . ILE A 1 302 ? -4.137 -17.094 10.719 1 95 302 ILE A N 1
ATOM 2372 C CA . ILE A 1 302 ? -5.184 -16.734 11.672 1 95 302 ILE A CA 1
ATOM 2373 C C . ILE A 1 302 ? -6.156 -15.75 11.031 1 95 302 ILE A C 1
ATOM 2375 O O . ILE A 1 302 ? -7.375 -15.922 11.117 1 95 302 ILE A O 1
ATOM 2379 N N . SER A 1 303 ? -5.629 -14.719 10.391 1 94.62 303 SER A N 1
ATOM 2380 C CA . SER A 1 303 ? -6.512 -13.766 9.727 1 94.62 303 SER A CA 1
ATOM 2381 C C . SER A 1 303 ? -7.293 -14.43 8.594 1 94.62 303 SER A C 1
ATOM 2383 O O . SER A 1 303 ? -8.469 -14.117 8.375 1 94.62 303 SER A O 1
ATOM 2385 N N . ASP A 1 304 ? -6.637 -15.352 7.875 1 94.25 304 ASP A N 1
ATOM 2386 C CA . ASP A 1 304 ? -7.344 -16.094 6.836 1 94.25 304 ASP A CA 1
ATOM 2387 C C . ASP A 1 304 ? -8.523 -16.875 7.422 1 94.25 304 ASP A C 1
ATOM 2389 O O . ASP A 1 304 ? -9.609 -16.891 6.84 1 94.25 304 ASP A O 1
ATOM 2393 N N . PHE A 1 305 ? -8.281 -17.484 8.547 1 94.12 305 PHE A N 1
ATOM 2394 C CA . PHE A 1 305 ? -9.336 -18.234 9.211 1 94.12 305 PHE A CA 1
ATOM 2395 C C . PHE A 1 305 ? -10.484 -17.312 9.609 1 94.12 305 PHE A C 1
ATOM 2397 O O . PHE A 1 305 ? -11.656 -17.641 9.383 1 94.12 305 PHE A O 1
ATOM 2404 N N . VAL A 1 306 ? -10.18 -16.203 10.156 1 93.44 306 VAL A N 1
ATOM 2405 C CA . VAL A 1 306 ? -11.172 -15.25 10.633 1 93.44 306 VAL A CA 1
ATOM 2406 C C . VAL A 1 306 ? -12.008 -14.75 9.453 1 93.44 306 VAL A C 1
ATOM 2408 O O . VAL A 1 306 ? -13.234 -14.711 9.531 1 93.44 306 VAL A O 1
ATOM 2411 N N . PHE A 1 307 ? -11.43 -14.445 8.32 1 91.69 307 PHE A N 1
ATOM 2412 C CA . PHE A 1 307 ? -12.125 -13.828 7.199 1 91.69 307 PHE A CA 1
ATOM 2413 C C . PHE A 1 307 ? -12.867 -14.875 6.379 1 91.69 307 PHE A C 1
ATOM 2415 O O . PHE A 1 307 ? -13.883 -14.578 5.746 1 91.69 307 PHE A O 1
ATOM 2422 N N . ASN A 1 308 ? -12.383 -16.094 6.441 1 89.06 308 ASN A N 1
ATOM 2423 C CA . ASN A 1 308 ? -12.992 -17.141 5.637 1 89.06 308 ASN A CA 1
ATOM 2424 C C . ASN A 1 308 ? -14.086 -17.875 6.406 1 89.06 308 ASN A C 1
ATOM 2426 O O . ASN A 1 308 ? -14.891 -18.594 5.816 1 89.06 308 ASN A O 1
ATOM 2430 N N . SER A 1 309 ? -14.18 -17.75 7.688 1 87.62 309 SER A N 1
ATOM 2431 C CA . SER A 1 309 ? -15.055 -18.562 8.523 1 87.62 309 SER A CA 1
ATOM 2432 C C . SER A 1 309 ? -16.531 -18.328 8.195 1 87.62 309 SER A C 1
ATOM 2434 O O . SER A 1 309 ? -17.344 -19.234 8.266 1 87.62 309 SER A O 1
ATOM 2436 N N . ASP A 1 310 ? -16.922 -17.172 7.836 1 83.25 310 ASP A N 1
ATOM 2437 C CA . ASP A 1 310 ? -18.344 -16.906 7.613 1 83.25 310 ASP A CA 1
ATOM 2438 C C . ASP A 1 310 ? -18.609 -16.438 6.184 1 83.25 310 ASP A C 1
ATOM 2440 O O . ASP A 1 310 ? -19.641 -15.852 5.895 1 83.25 310 ASP A O 1
ATOM 2444 N N . LYS A 1 311 ? -17.75 -16.766 5.34 1 88.75 311 LYS A N 1
ATOM 2445 C CA . LYS A 1 311 ? -17.906 -16.344 3.953 1 88.75 311 LYS A CA 1
ATOM 2446 C C . LYS A 1 311 ? -18.859 -17.281 3.201 1 88.75 311 LYS A C 1
ATOM 2448 O O . LYS A 1 311 ? -18.828 -18.5 3.41 1 88.75 311 LYS A O 1
ATOM 2453 N N . VAL A 1 312 ? -19.656 -16.656 2.4 1 93.38 312 VAL A N 1
ATOM 2454 C CA . VAL A 1 312 ? -20.516 -17.438 1.513 1 93.38 312 VAL A CA 1
ATOM 2455 C C . VAL A 1 312 ? -19.656 -18.188 0.491 1 93.38 312 VAL A C 1
ATOM 2457 O O . VAL A 1 312 ? -18.766 -17.594 -0.137 1 93.38 312 VAL A O 1
ATOM 2460 N N . LYS A 1 313 ? -19.922 -19.469 0.326 1 94.5 313 LYS A N 1
ATOM 2461 C CA . LYS A 1 313 ? -19.156 -20.266 -0.627 1 94.5 313 LYS A CA 1
ATOM 2462 C C . LYS A 1 313 ? -19.734 -20.141 -2.037 1 94.5 313 LYS A C 1
ATOM 2464 O O . LYS A 1 313 ? -20.953 -20.203 -2.227 1 94.5 313 LYS A O 1
ATOM 2469 N N . PRO A 1 314 ? -18.828 -19.891 -3.014 1 95.94 314 PRO A N 1
ATOM 2470 C CA . PRO A 1 314 ? -19.281 -19.891 -4.406 1 95.94 314 PRO A CA 1
ATOM 2471 C C . PRO A 1 314 ? -19.812 -21.25 -4.852 1 95.94 314 PRO A C 1
ATOM 2473 O O . PRO A 1 314 ? -19.547 -22.266 -4.195 1 95.94 314 PRO A O 1
ATOM 2476 N N . ALA A 1 315 ? -20.547 -21.219 -5.93 1 96.19 315 ALA A N 1
ATOM 2477 C CA . ALA A 1 315 ? -21.156 -22.453 -6.441 1 96.19 315 ALA A CA 1
ATOM 2478 C C . ALA A 1 315 ? -20.094 -23.469 -6.812 1 96.19 315 ALA A C 1
ATOM 2480 O O . ALA A 1 315 ? -20.266 -24.672 -6.562 1 96.19 315 ALA A O 1
ATOM 2481 N N . LYS A 1 316 ? -18.984 -23.078 -7.332 1 94.88 316 LYS A N 1
ATOM 2482 C CA . LYS A 1 316 ? -17.953 -23.984 -7.801 1 94.88 316 LYS A CA 1
ATOM 2483 C C . LYS A 1 316 ? -16.797 -24.078 -6.805 1 94.88 316 LYS A C 1
ATOM 2485 O O . LYS A 1 316 ? -15.656 -24.328 -7.188 1 94.88 316 LYS A O 1
ATOM 2490 N N . SER A 1 317 ? -17.078 -23.859 -5.57 1 94.56 317 SER A N 1
ATOM 2491 C CA . SER A 1 317 ? -16.062 -23.969 -4.531 1 94.56 317 SER A CA 1
ATOM 2492 C C . SER A 1 317 ? -15.469 -25.375 -4.496 1 94.56 317 SER A C 1
ATOM 2494 O O . SER A 1 317 ? -16.188 -26.359 -4.617 1 94.56 317 SER A O 1
ATOM 2496 N N . VAL A 1 318 ? -14.172 -25.5 -4.422 1 89.12 318 VAL A N 1
ATOM 2497 C CA . VAL A 1 318 ? -13.508 -26.797 -4.383 1 89.12 318 VAL A CA 1
ATOM 2498 C C . VAL A 1 318 ? -13.016 -27.078 -2.967 1 89.12 318 VAL A C 1
ATOM 2500 O O . VAL A 1 318 ? -12.43 -28.141 -2.709 1 89.12 318 VAL A O 1
ATOM 2503 N N . CYS A 1 319 ? -13.016 -26.094 -2.051 1 74 319 CYS A N 1
ATOM 2504 C CA . CYS A 1 319 ? -12.594 -26.312 -0.67 1 74 319 CYS A CA 1
ATOM 2505 C C . CYS A 1 319 ? -13.75 -26.078 0.292 1 74 319 CYS A C 1
ATOM 2507 O O . CYS A 1 319 ? -14.703 -25.359 -0.03 1 74 319 CYS A O 1
ATOM 2509 N N . MET B 1 1 ? 5.41 -30.844 33.062 1 83.69 1 MET B N 1
ATOM 2510 C CA . MET B 1 1 ? 4.48 -30.062 32.25 1 83.69 1 MET B CA 1
ATOM 2511 C C . MET B 1 1 ? 5.207 -29.344 31.125 1 83.69 1 MET B C 1
ATOM 2513 O O . MET B 1 1 ? 4.785 -29.422 29.969 1 83.69 1 MET B O 1
ATOM 2517 N N . PHE B 1 2 ? 6.395 -28.891 31.359 1 92.44 2 PHE B N 1
ATOM 2518 C CA . PHE B 1 2 ? 7.176 -28.156 30.375 1 92.44 2 PHE B CA 1
ATOM 2519 C C . PHE B 1 2 ? 7.785 -29.125 29.359 1 92.44 2 PHE B C 1
ATOM 2521 O O . PHE B 1 2 ? 7.898 -28.797 28.172 1 92.44 2 PHE B O 1
ATOM 2528 N N . GLN B 1 3 ? 8.047 -30.328 29.828 1 92 3 GLN B N 1
ATOM 2529 C CA . GLN B 1 3 ? 8.625 -31.328 28.922 1 92 3 GLN B CA 1
ATOM 2530 C C . GLN B 1 3 ? 7.625 -31.734 27.844 1 92 3 GLN B C 1
ATOM 2532 O O . GLN B 1 3 ? 8.008 -31.953 26.688 1 92 3 GLN B O 1
ATOM 2537 N N . TYR B 1 4 ? 6.434 -31.828 28.25 1 93.25 4 TYR B N 1
ATOM 2538 C CA . TYR B 1 4 ? 5.402 -32.188 27.281 1 93.25 4 TYR B CA 1
ATOM 2539 C C . TYR B 1 4 ? 5.219 -31.078 26.25 1 93.25 4 TYR B C 1
ATOM 2541 O O . TYR B 1 4 ? 4.98 -31.359 25.062 1 93.25 4 TYR B O 1
ATOM 2549 N N . LEU B 1 5 ? 5.324 -29.891 26.656 1 93.31 5 LEU B N 1
ATOM 2550 C CA . LEU B 1 5 ? 5.223 -28.766 25.734 1 93.31 5 LEU B CA 1
ATOM 2551 C C . LEU B 1 5 ? 6.371 -28.781 24.734 1 93.31 5 LEU B C 1
ATOM 2553 O O . LEU B 1 5 ? 6.172 -28.5 23.547 1 93.31 5 LEU B O 1
ATOM 2557 N N . ILE B 1 6 ? 7.484 -29.078 25.203 1 93.62 6 ILE B N 1
ATOM 2558 C CA . ILE B 1 6 ? 8.664 -29.141 24.344 1 93.62 6 ILE B CA 1
ATOM 2559 C C . ILE B 1 6 ? 8.508 -30.281 23.328 1 93.62 6 ILE B C 1
ATOM 2561 O O . ILE B 1 6 ? 8.828 -30.109 22.156 1 93.62 6 ILE B O 1
ATOM 2565 N N . ILE B 1 7 ? 8.078 -31.344 23.812 1 93.25 7 ILE B N 1
ATOM 2566 C CA . ILE B 1 7 ? 7.867 -32.5 22.922 1 93.25 7 ILE B CA 1
ATOM 2567 C C . ILE B 1 7 ? 6.824 -32.156 21.875 1 93.25 7 ILE B C 1
ATOM 2569 O O . ILE B 1 7 ? 6.996 -32.469 20.688 1 93.25 7 ILE B O 1
ATOM 2573 N N . CYS B 1 8 ? 5.781 -31.609 22.281 1 93.75 8 CYS B N 1
ATOM 2574 C CA . CYS B 1 8 ? 4.75 -31.203 21.344 1 93.75 8 CYS B CA 1
ATOM 2575 C C . CYS B 1 8 ? 5.309 -30.219 20.312 1 93.75 8 CYS B C 1
ATOM 2577 O O . CYS B 1 8 ? 5 -30.328 19.125 1 93.75 8 CYS B O 1
ATOM 2579 N N . ALA B 1 9 ? 6.09 -29.312 20.766 1 92.56 9 ALA B N 1
ATOM 2580 C CA . ALA B 1 9 ? 6.715 -28.344 19.859 1 92.56 9 ALA B CA 1
ATOM 2581 C C . ALA B 1 9 ? 7.645 -29.031 18.875 1 92.56 9 ALA B C 1
ATOM 2583 O O . ALA B 1 9 ? 7.672 -28.672 17.688 1 92.56 9 ALA B O 1
ATOM 2584 N N . LEU B 1 10 ? 8.32 -29.906 19.359 1 93.94 10 LEU B N 1
ATOM 2585 C CA . LEU B 1 10 ? 9.25 -30.625 18.5 1 93.94 10 LEU B CA 1
ATOM 2586 C C . LEU B 1 10 ? 8.508 -31.469 17.484 1 93.94 10 LEU B C 1
ATOM 2588 O O . LEU B 1 10 ? 8.914 -31.547 16.312 1 93.94 10 LEU B O 1
ATOM 2592 N N . LEU B 1 11 ? 7.5 -32.094 17.891 1 94.25 11 LEU B N 1
ATOM 2593 C CA . LEU B 1 11 ? 6.684 -32.875 16.969 1 94.25 11 LEU B CA 1
ATOM 2594 C C . LEU B 1 11 ? 6.043 -32 15.906 1 94.25 11 LEU B C 1
ATOM 2596 O O . LEU B 1 11 ? 5.949 -32.375 14.742 1 94.25 11 LEU B O 1
ATOM 2600 N N . TYR B 1 12 ? 5.621 -30.953 16.328 1 92.5 12 TYR B N 1
ATOM 2601 C CA . TYR B 1 12 ? 5.055 -30 15.375 1 92.5 12 TYR B CA 1
ATOM 2602 C C . TYR B 1 12 ? 6.102 -29.547 14.367 1 92.5 12 TYR B C 1
ATOM 2604 O O . TYR B 1 12 ? 5.824 -29.453 13.164 1 92.5 12 TYR B O 1
ATOM 2612 N N . ALA B 1 13 ? 7.203 -29.234 14.852 1 93.44 13 ALA B N 1
ATOM 2613 C CA . ALA B 1 13 ? 8.297 -28.812 13.984 1 93.44 13 ALA B CA 1
ATOM 2614 C C . ALA B 1 13 ? 8.656 -29.906 12.984 1 93.44 13 ALA B C 1
ATOM 2616 O O . ALA B 1 13 ? 8.922 -29.625 11.812 1 93.44 13 ALA B O 1
ATOM 2617 N N . LEU B 1 14 ? 8.672 -31.062 13.5 1 94.19 14 LEU B N 1
ATOM 2618 C CA . LEU B 1 14 ? 8.977 -32.188 12.625 1 94.19 14 LEU B CA 1
ATOM 2619 C C . LEU B 1 14 ? 7.875 -32.375 11.586 1 94.19 14 LEU B C 1
ATOM 2621 O O . LEU B 1 14 ? 8.156 -32.688 10.43 1 94.19 14 LEU B O 1
ATOM 2625 N N . TYR B 1 15 ? 6.754 -32.281 12.031 1 93.56 15 TYR B N 1
ATOM 2626 C CA . TYR B 1 15 ? 5.625 -32.375 11.117 1 93.56 15 TYR B CA 1
ATOM 2627 C C . TYR B 1 15 ? 5.688 -31.266 10.055 1 93.56 15 TYR B C 1
ATOM 2629 O O . TYR B 1 15 ? 5.492 -31.531 8.867 1 93.56 15 TYR B O 1
ATOM 2637 N N . TYR B 1 16 ? 5.941 -30.125 10.516 1 91.56 16 TYR B N 1
ATOM 2638 C CA . TYR B 1 16 ? 6.051 -29 9.594 1 91.56 16 TYR B CA 1
ATOM 2639 C C . TYR B 1 16 ? 7.168 -29.234 8.586 1 91.56 16 TYR B C 1
ATOM 2641 O O . TYR B 1 16 ? 7.004 -28.953 7.395 1 91.56 16 TYR B O 1
ATOM 2649 N N . TRP B 1 17 ? 8.195 -29.719 9.086 1 92.5 17 TRP B N 1
ATOM 2650 C CA . TRP B 1 17 ? 9.336 -30 8.219 1 92.5 17 TRP B CA 1
ATOM 2651 C C . TRP B 1 17 ? 8.984 -31.062 7.18 1 92.5 17 TRP B C 1
ATOM 2653 O O . TRP B 1 17 ? 9.336 -30.938 6.008 1 92.5 17 TRP B O 1
ATOM 2663 N N . TYR B 1 18 ? 8.336 -32 7.637 1 93.69 18 TYR B N 1
ATOM 2664 C CA . TYR B 1 18 ? 7.898 -33.062 6.738 1 93.69 18 TYR B CA 1
ATOM 2665 C C . TYR B 1 18 ? 6.934 -32.531 5.688 1 93.69 18 TYR B C 1
ATOM 2667 O O . TYR B 1 18 ? 7.117 -32.75 4.492 1 93.69 18 TYR B O 1
ATOM 2675 N N . ARG B 1 19 ? 6.051 -31.797 6.105 1 93.62 19 ARG B N 1
ATOM 2676 C CA . ARG B 1 19 ? 5.035 -31.219 5.23 1 93.62 19 ARG B CA 1
ATOM 2677 C C . ARG B 1 19 ? 5.664 -30.25 4.238 1 93.62 19 ARG B C 1
ATOM 2679 O O . ARG B 1 19 ? 5.301 -30.234 3.059 1 93.62 19 ARG B O 1
ATOM 2686 N N . ASP B 1 20 ? 6.562 -29.516 4.723 1 93.56 20 ASP B N 1
ATOM 2687 C CA . ASP B 1 20 ? 7.234 -28.484 3.928 1 93.56 20 ASP B CA 1
ATOM 2688 C C . ASP B 1 20 ? 8.094 -29.109 2.832 1 93.56 20 ASP B C 1
ATOM 2690 O O . ASP B 1 20 ? 8.383 -28.469 1.823 1 93.56 20 ASP B O 1
ATOM 2694 N N . GLY B 1 21 ? 8.461 -30.375 2.998 1 94.69 21 GLY B N 1
ATOM 2695 C CA . GLY B 1 21 ? 9.352 -31.031 2.057 1 94.69 21 GLY B CA 1
ATOM 2696 C C . GLY B 1 21 ? 8.609 -31.734 0.934 1 94.69 21 GLY B C 1
ATOM 2697 O O . GLY B 1 21 ? 9.219 -32.156 -0.058 1 94.69 21 GLY B O 1
ATOM 2698 N N . LYS B 1 22 ? 7.312 -31.797 1.021 1 96.44 22 LYS B N 1
ATOM 2699 C CA . LYS B 1 22 ? 6.531 -32.469 -0.011 1 96.44 22 LYS B CA 1
ATOM 2700 C C . LYS B 1 22 ? 6.363 -31.594 -1.243 1 96.44 22 LYS B C 1
ATOM 2702 O O . LYS B 1 22 ? 5.918 -30.453 -1.137 1 96.44 22 LYS B O 1
ATOM 2707 N N . ILE B 1 23 ? 6.711 -32.156 -2.428 1 96.44 23 ILE B N 1
ATOM 2708 C CA . ILE B 1 23 ? 6.652 -31.406 -3.684 1 96.44 23 ILE B CA 1
ATOM 2709 C C . ILE B 1 23 ? 5.766 -32.156 -4.68 1 96.44 23 ILE B C 1
ATOM 2711 O O . ILE B 1 23 ? 5.598 -33.375 -4.582 1 96.44 23 ILE B O 1
ATOM 2715 N N . ILE B 1 24 ? 5.281 -31.422 -5.566 1 95.38 24 ILE B N 1
ATOM 2716 C CA . ILE B 1 24 ? 4.441 -32.031 -6.586 1 95.38 24 ILE B CA 1
ATOM 2717 C C . ILE B 1 24 ? 5.301 -32.875 -7.527 1 95.38 24 ILE B C 1
ATOM 2719 O O . ILE B 1 24 ? 6.473 -32.562 -7.754 1 95.38 24 ILE B O 1
ATOM 2723 N N . THR B 1 25 ? 4.844 -33.969 -8.125 1 88.38 25 THR B N 1
ATOM 2724 C CA . THR B 1 25 ? 5.621 -34.906 -8.93 1 88.38 25 THR B CA 1
ATOM 2725 C C . THR B 1 25 ? 5.488 -34.562 -10.414 1 88.38 25 THR B C 1
ATOM 2727 O O . THR B 1 25 ? 6.449 -34.719 -11.172 1 88.38 25 THR B O 1
ATOM 2730 N N . ASN B 1 26 ? 4.43 -34.25 -10.938 1 88.94 26 ASN B N 1
ATOM 2731 C CA . ASN B 1 26 ? 4.207 -34.094 -12.367 1 88.94 26 ASN B CA 1
ATOM 2732 C C . ASN B 1 26 ? 4.219 -32.594 -12.773 1 88.94 26 ASN B C 1
ATOM 2734 O O . ASN B 1 26 ? 3.162 -32 -12.93 1 88.94 26 ASN B O 1
ATOM 2738 N N . VAL B 1 27 ? 5.555 -32.125 -13.125 1 94.69 27 VAL B N 1
ATOM 2739 C CA . VAL B 1 27 ? 5.652 -30.719 -13.461 1 94.69 27 VAL B CA 1
ATOM 2740 C C . VAL B 1 27 ? 5.664 -30.547 -14.977 1 94.69 27 VAL B C 1
ATOM 2742 O O . VAL B 1 27 ? 5.457 -29.438 -15.484 1 94.69 27 VAL B O 1
ATOM 2745 N N . SER B 1 28 ? 5.789 -31.656 -15.742 1 93.81 28 SER B N 1
ATOM 2746 C CA . SER B 1 28 ? 5.992 -31.562 -17.188 1 93.81 28 SER B CA 1
ATOM 2747 C C . SER B 1 28 ? 4.746 -31.047 -17.891 1 93.81 28 SER B C 1
ATOM 2749 O O . SER B 1 28 ? 4.832 -30.516 -19 1 93.81 28 SER B O 1
ATOM 2751 N N . ASP B 1 29 ? 3.635 -31.188 -17.328 1 94.12 29 ASP B N 1
ATOM 2752 C CA . ASP B 1 29 ? 2.406 -30.719 -17.969 1 94.12 29 ASP B CA 1
ATOM 2753 C C . ASP B 1 29 ? 1.987 -29.344 -17.438 1 94.12 29 ASP B C 1
ATOM 2755 O O . ASP B 1 29 ? 0.91 -28.859 -17.766 1 94.12 29 ASP B O 1
ATOM 2759 N N . LYS B 1 30 ? 2.814 -28.766 -16.625 1 97.81 30 LYS B N 1
ATOM 2760 C CA . LYS B 1 30 ? 2.441 -27.516 -15.961 1 97.81 30 LYS B CA 1
ATOM 2761 C C . LYS B 1 30 ? 3.115 -26.328 -16.625 1 97.81 30 LYS B C 1
ATOM 2763 O O . LYS B 1 30 ? 4.289 -26.391 -16.984 1 97.81 30 LYS B O 1
ATOM 2768 N N . TYR B 1 31 ? 2.346 -25.25 -16.828 1 98.75 31 TYR B N 1
ATOM 2769 C CA . TYR B 1 31 ? 2.82 -24.016 -17.438 1 98.75 31 TYR B CA 1
ATOM 2770 C C . TYR B 1 31 ? 2.984 -22.922 -16.375 1 98.75 31 TYR B C 1
ATOM 2772 O O . TYR B 1 31 ? 2.127 -22.766 -15.508 1 98.75 31 TYR B O 1
ATOM 2780 N N . VAL B 1 32 ? 4.109 -22.219 -16.422 1 98.94 32 VAL B N 1
ATOM 2781 C CA . VAL B 1 32 ? 4.367 -21.094 -15.516 1 98.94 32 VAL B CA 1
ATOM 2782 C C . VAL B 1 32 ? 4.672 -19.844 -16.328 1 98.94 32 VAL B C 1
ATOM 2784 O O . VAL B 1 32 ? 5.539 -19.859 -17.203 1 98.94 32 VAL B O 1
ATOM 2787 N N . TYR B 1 33 ? 3.902 -18.766 -16.094 1 98.94 33 TYR B N 1
ATOM 2788 C CA . TYR B 1 33 ? 4.074 -17.453 -16.688 1 98.94 33 TYR B CA 1
ATOM 2789 C C . TYR B 1 33 ? 4.812 -16.516 -15.75 1 98.94 33 TYR B C 1
ATOM 2791 O O . TYR B 1 33 ? 4.391 -16.312 -14.609 1 98.94 33 TYR B O 1
ATOM 2799 N N . ILE B 1 34 ? 5.969 -15.969 -16.188 1 98.94 34 ILE B N 1
ATOM 2800 C CA . ILE B 1 34 ? 6.812 -15.141 -15.328 1 98.94 34 ILE B CA 1
ATOM 2801 C C . ILE B 1 34 ? 7.023 -13.781 -15.977 1 98.94 34 ILE B C 1
ATOM 2803 O O . ILE B 1 34 ? 7.406 -13.695 -17.141 1 98.94 34 ILE B O 1
ATOM 2807 N N . THR B 1 35 ? 6.785 -12.719 -15.219 1 98.94 35 THR B N 1
ATOM 2808 C CA . THR B 1 35 ? 7.094 -11.383 -15.727 1 98.94 35 THR B CA 1
ATOM 2809 C C . THR B 1 35 ? 8.469 -10.93 -15.25 1 98.94 35 THR B C 1
ATOM 2811 O O . THR B 1 35 ? 8.953 -11.375 -14.211 1 98.94 35 THR B O 1
ATOM 2814 N N . GLY B 1 36 ? 9.078 -10 -16 1 98.44 36 GLY B N 1
ATOM 2815 C CA . GLY B 1 36 ? 10.352 -9.422 -15.609 1 98.44 36 GLY B CA 1
ATOM 2816 C C . GLY B 1 36 ? 11.508 -10.406 -15.688 1 98.44 36 GLY B C 1
ATOM 2817 O O . GLY B 1 36 ? 12.25 -10.57 -14.719 1 98.44 36 GLY B O 1
ATOM 2818 N N . CYS B 1 37 ? 11.695 -11.055 -16.844 1 98.62 37 CYS B N 1
ATOM 2819 C CA . CYS B 1 37 ? 12.688 -12.117 -16.969 1 98.62 37 CYS B CA 1
ATOM 2820 C C . CYS B 1 37 ? 13.961 -11.594 -17.625 1 98.62 37 CYS B C 1
ATOM 2822 O O . CYS B 1 37 ? 14.859 -12.367 -17.969 1 98.62 37 CYS B O 1
ATOM 2824 N N . ASP B 1 38 ? 14.133 -10.266 -17.766 1 97.62 38 ASP B N 1
ATOM 2825 C CA . ASP B 1 38 ? 15.32 -9.695 -18.391 1 97.62 38 ASP B CA 1
ATOM 2826 C C . ASP B 1 38 ? 16.562 -9.992 -17.562 1 97.62 38 ASP B C 1
ATOM 2828 O O . ASP B 1 38 ? 17.656 -10.188 -18.109 1 97.62 38 ASP B O 1
ATOM 2832 N N . SER B 1 39 ? 16.391 -9.953 -16.234 1 95.62 39 SER B N 1
ATOM 2833 C CA . SER B 1 39 ? 17.516 -10.102 -15.312 1 95.62 39 SER B CA 1
ATOM 2834 C C . SER B 1 39 ? 17.031 -10.5 -13.922 1 95.62 39 SER B C 1
ATOM 2836 O O . SER B 1 39 ? 15.844 -10.758 -13.719 1 95.62 39 SER B O 1
ATOM 2838 N N . GLY B 1 40 ? 17.969 -10.742 -13.109 1 96.62 40 GLY B N 1
ATOM 2839 C CA . GLY B 1 40 ? 17.672 -10.891 -11.695 1 96.62 40 GLY B CA 1
ATOM 2840 C C . GLY B 1 40 ? 16.906 -12.164 -11.375 1 96.62 40 GLY B C 1
ATOM 2841 O O . GLY B 1 40 ? 17.25 -13.234 -11.883 1 96.62 40 GLY B O 1
ATOM 2842 N N . PHE B 1 41 ? 15.961 -12.023 -10.445 1 98.31 41 PHE B N 1
ATOM 2843 C CA . PHE B 1 41 ? 15.227 -13.172 -9.922 1 98.31 41 PHE B CA 1
ATOM 2844 C C . PHE B 1 41 ? 14.445 -13.867 -11.023 1 98.31 41 PHE B C 1
ATOM 2846 O O . PHE B 1 41 ? 14.469 -15.102 -11.125 1 98.31 41 PHE B O 1
ATOM 2853 N N . GLY B 1 42 ? 13.734 -13.055 -11.836 1 98.5 42 GLY B N 1
ATOM 2854 C CA . GLY B 1 42 ? 12.891 -13.617 -12.875 1 98.5 42 GLY B CA 1
ATOM 2855 C C . GLY B 1 42 ? 13.672 -14.422 -13.906 1 98.5 42 GLY B C 1
ATOM 2856 O O . GLY B 1 42 ? 13.234 -15.492 -14.32 1 98.5 42 GLY B O 1
ATOM 2857 N N . ASN B 1 43 ? 14.781 -13.867 -14.281 1 98.62 43 ASN B N 1
ATOM 2858 C CA . ASN B 1 43 ? 15.648 -14.547 -15.242 1 98.62 43 ASN B CA 1
ATOM 2859 C C . ASN B 1 43 ? 16.141 -15.883 -14.695 1 98.62 43 ASN B C 1
ATOM 2861 O O . ASN B 1 43 ? 16.062 -16.906 -15.383 1 98.62 43 ASN B O 1
ATOM 2865 N N . LEU B 1 44 ? 16.594 -15.891 -13.484 1 98.69 44 LEU B N 1
ATOM 2866 C CA . LEU B 1 44 ? 17.125 -17.094 -12.852 1 98.69 44 LEU B CA 1
ATOM 2867 C C . LEU B 1 44 ? 16.016 -18.109 -12.609 1 98.69 44 LEU B C 1
ATOM 2869 O O . LEU B 1 44 ? 16.219 -19.312 -12.773 1 98.69 44 LEU B O 1
ATOM 2873 N N . LEU B 1 45 ? 14.875 -17.609 -12.242 1 98.88 45 LEU B N 1
ATOM 2874 C CA . LEU B 1 45 ? 13.75 -18.516 -12.016 1 98.88 45 LEU B CA 1
ATOM 2875 C C . LEU B 1 45 ? 13.336 -19.203 -13.305 1 98.88 45 LEU B C 1
ATOM 2877 O O . LEU B 1 45 ? 13.062 -20.406 -13.312 1 98.88 45 LEU B O 1
ATOM 2881 N N . ALA B 1 46 ? 13.242 -18.422 -14.367 1 98.88 46 ALA B N 1
ATOM 2882 C CA . ALA B 1 46 ? 12.859 -18.984 -15.656 1 98.88 46 ALA B CA 1
ATOM 2883 C C . ALA B 1 46 ? 13.781 -20.141 -16.047 1 98.88 46 ALA B C 1
ATOM 2885 O O . ALA B 1 46 ? 13.32 -21.219 -16.406 1 98.88 46 ALA B O 1
ATOM 2886 N N . LYS B 1 47 ? 15.055 -19.953 -15.938 1 98.75 47 LYS B N 1
ATOM 2887 C CA . LYS B 1 47 ? 16.047 -20.984 -16.266 1 98.75 47 LYS B CA 1
ATOM 2888 C C . LYS B 1 47 ? 15.906 -22.188 -15.336 1 98.75 47 LYS B C 1
ATOM 2890 O O . LYS B 1 47 ? 15.977 -23.328 -15.789 1 98.75 47 LYS B O 1
ATOM 2895 N N . HIS B 1 48 ? 15.719 -21.875 -14.078 1 98.69 48 HIS B N 1
ATOM 2896 C CA . HIS B 1 48 ? 15.633 -22.938 -13.07 1 98.69 48 HIS B CA 1
ATOM 2897 C C . HIS B 1 48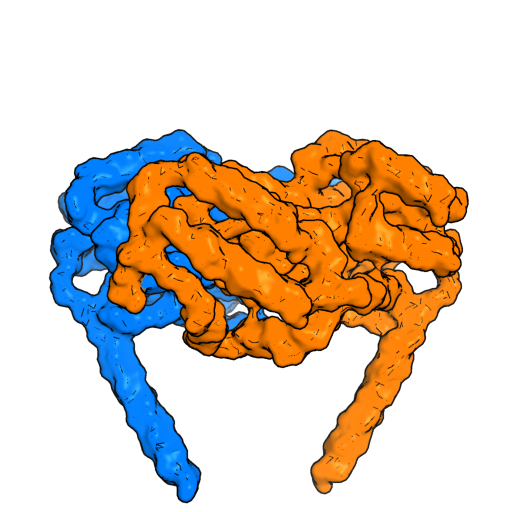 ? 14.422 -23.828 -13.305 1 98.69 48 HIS B C 1
ATOM 2899 O O . HIS B 1 48 ? 14.539 -25.062 -13.258 1 98.69 48 HIS B O 1
ATOM 2905 N N . LEU B 1 49 ? 13.273 -23.25 -13.57 1 98.69 49 LEU B N 1
ATOM 2906 C CA . LEU B 1 49 ? 12.055 -24.016 -13.812 1 98.69 49 LEU B CA 1
ATOM 2907 C C . LEU B 1 49 ? 12.156 -24.797 -15.117 1 98.69 49 LEU B C 1
ATOM 2909 O O . LEU B 1 49 ? 11.656 -25.922 -15.211 1 98.69 49 LEU B O 1
ATOM 2913 N N . ASP B 1 50 ? 12.781 -24.172 -16.078 1 98.5 50 ASP B N 1
ATOM 2914 C CA . ASP B 1 50 ? 13.023 -24.875 -17.344 1 98.5 50 ASP B CA 1
ATOM 2915 C C . ASP B 1 50 ? 13.828 -26.141 -17.125 1 98.5 50 ASP B C 1
ATOM 2917 O O . ASP B 1 50 ? 13.484 -27.203 -17.656 1 98.5 50 ASP B O 1
ATOM 2921 N N . GLN B 1 51 ? 14.82 -26.062 -16.312 1 97.75 51 GLN B N 1
ATOM 2922 C CA . GLN B 1 51 ? 15.672 -27.203 -16.016 1 97.75 51 GLN B CA 1
ATOM 2923 C C . GLN B 1 51 ? 14.898 -28.281 -15.258 1 97.75 51 GLN B C 1
ATOM 2925 O O . GLN B 1 51 ? 15.18 -29.469 -15.391 1 97.75 51 GLN B O 1
ATOM 2930 N N . GLN B 1 52 ? 13.906 -27.875 -14.508 1 97.38 52 GLN B N 1
ATOM 2931 C CA . GLN B 1 52 ? 13.102 -28.797 -13.727 1 97.38 52 GLN B CA 1
ATOM 2932 C C . GLN B 1 52 ? 12.062 -29.5 -14.594 1 97.38 52 GLN B C 1
ATOM 2934 O O . GLN B 1 52 ? 11.477 -30.5 -14.18 1 97.38 52 GLN B O 1
ATOM 2939 N N . GLY B 1 53 ? 11.805 -28.953 -15.797 1 97.5 53 GLY B N 1
ATOM 2940 C CA . GLY B 1 53 ? 10.914 -29.625 -16.719 1 97.5 53 GLY B CA 1
ATOM 2941 C C . GLY B 1 53 ? 9.594 -28.906 -16.922 1 97.5 53 GLY B C 1
ATOM 2942 O O . GLY B 1 53 ? 8.727 -29.391 -17.656 1 97.5 53 GLY B O 1
ATOM 2943 N N . PHE B 1 54 ? 9.398 -27.719 -16.297 1 98.38 54 PHE B N 1
ATOM 2944 C CA . PHE B 1 54 ? 8.188 -26.922 -16.5 1 98.38 54 PHE B CA 1
ATOM 2945 C C . PHE B 1 54 ? 8.133 -26.375 -17.906 1 98.38 54 PHE B C 1
ATOM 2947 O O . PHE B 1 54 ? 9.164 -26.172 -18.547 1 98.38 54 PHE B O 1
ATOM 2954 N N . ASN B 1 55 ? 6.918 -26.188 -18.422 1 98.56 55 ASN B N 1
ATOM 2955 C CA . ASN B 1 55 ? 6.73 -25.266 -19.531 1 98.56 55 ASN B CA 1
ATOM 2956 C C . ASN B 1 55 ? 6.715 -23.812 -19.062 1 98.56 55 ASN B C 1
ATOM 2958 O O . ASN B 1 55 ? 5.797 -23.406 -18.344 1 98.56 55 ASN B O 1
ATOM 2962 N N . VAL B 1 56 ? 7.727 -23.062 -19.484 1 98.81 56 VAL B N 1
ATOM 2963 C CA . VAL B 1 56 ? 7.891 -21.719 -18.938 1 98.81 56 VAL B CA 1
ATOM 2964 C C . VAL B 1 56 ? 7.566 -20.688 -20.016 1 98.81 56 VAL B C 1
ATOM 2966 O O . VAL B 1 56 ? 8.086 -20.766 -21.125 1 98.81 56 VAL B O 1
ATOM 2969 N N . LEU B 1 57 ? 6.672 -19.797 -19.75 1 98.88 57 LEU B N 1
ATOM 2970 C CA . LEU B 1 57 ? 6.398 -18.609 -20.547 1 98.88 57 LEU B CA 1
ATOM 2971 C C . LEU B 1 57 ? 7.043 -17.375 -19.938 1 98.88 57 LEU B C 1
ATOM 2973 O O . LEU B 1 57 ? 6.453 -16.734 -19.078 1 98.88 57 LEU B O 1
ATOM 2977 N N . ALA B 1 58 ? 8.227 -17.031 -20.438 1 98.88 58 ALA B N 1
ATOM 2978 C CA . ALA B 1 58 ? 9.062 -15.992 -19.844 1 98.88 58 ALA B CA 1
ATOM 2979 C C . ALA B 1 58 ? 8.859 -14.656 -20.547 1 98.88 58 ALA B C 1
ATOM 2981 O O . ALA B 1 58 ? 9.188 -14.516 -21.734 1 98.88 58 ALA B O 1
ATOM 2982 N N . ALA B 1 59 ? 8.336 -13.695 -19.844 1 98.88 59 ALA B N 1
ATOM 2983 C CA . ALA B 1 59 ? 8.094 -12.375 -20.422 1 98.88 59 ALA B CA 1
ATOM 2984 C C . ALA B 1 59 ? 9.242 -11.414 -20.094 1 98.88 59 ALA B C 1
ATOM 2986 O O . ALA B 1 59 ? 9.594 -11.242 -18.922 1 98.88 59 ALA B O 1
ATOM 2987 N N . CYS B 1 60 ? 9.781 -10.812 -21.109 1 98.56 60 CYS B N 1
ATOM 2988 C CA . CYS B 1 60 ? 10.836 -9.812 -21 1 98.56 60 CYS B CA 1
ATOM 2989 C C . CYS B 1 60 ? 10.367 -8.453 -21.484 1 98.56 60 CYS B C 1
ATOM 2991 O O . CYS B 1 60 ? 9.508 -8.367 -22.359 1 98.56 60 CYS B O 1
ATOM 2993 N N . PHE B 1 61 ? 10.898 -7.477 -20.844 1 98.25 61 PHE B N 1
ATOM 2994 C CA . PHE B 1 61 ? 10.609 -6.113 -21.281 1 98.25 61 PHE B CA 1
ATOM 2995 C C . PHE B 1 61 ? 11.406 -5.758 -22.531 1 98.25 61 PHE B C 1
ATOM 2997 O O . PHE B 1 61 ? 10.898 -5.07 -23.422 1 98.25 61 PHE B O 1
ATOM 3004 N N . THR B 1 62 ? 12.641 -6.254 -22.609 1 97.75 62 THR B N 1
ATOM 3005 C CA . THR B 1 62 ? 13.531 -5.906 -23.703 1 97.75 62 THR B CA 1
ATOM 3006 C C . THR B 1 62 ? 13.602 -7.035 -24.734 1 97.75 62 THR B C 1
ATOM 3008 O O . THR B 1 62 ? 13.453 -8.211 -24.375 1 97.75 62 THR B O 1
ATOM 3011 N N . GLU B 1 63 ? 13.898 -6.656 -25.938 1 97.31 63 GLU B N 1
ATOM 3012 C CA . GLU B 1 63 ? 14.125 -7.645 -26.984 1 97.31 63 GLU B CA 1
ATOM 3013 C C . GLU B 1 63 ? 15.383 -8.469 -26.688 1 97.31 63 GLU B C 1
ATOM 3015 O O . GLU B 1 63 ? 15.414 -9.672 -26.953 1 97.31 63 GLU B O 1
ATOM 3020 N N . LYS B 1 64 ? 16.359 -7.789 -26.188 1 97.44 64 LYS B N 1
ATOM 3021 C CA . LYS B 1 64 ? 17.609 -8.469 -25.844 1 97.44 64 LYS B CA 1
ATOM 3022 C C . LYS B 1 64 ? 17.359 -9.578 -24.828 1 97.44 64 LYS B C 1
ATOM 3024 O O . LYS B 1 64 ? 17.891 -10.688 -24.969 1 97.44 64 LYS B O 1
ATOM 3029 N N . GLY B 1 65 ? 16.547 -9.305 -23.859 1 97.06 65 GLY B N 1
ATOM 3030 C CA . GLY B 1 65 ? 16.234 -10.305 -22.844 1 97.06 65 GLY B CA 1
ATOM 3031 C C . GLY B 1 65 ? 15.531 -11.516 -23.422 1 97.06 65 GLY B C 1
ATOM 3032 O O . GLY B 1 65 ? 15.859 -12.656 -23.062 1 97.06 65 GLY B O 1
ATOM 3033 N N . THR B 1 66 ? 14.602 -11.273 -24.312 1 97.38 66 THR B N 1
ATOM 3034 C CA . THR B 1 66 ? 13.867 -12.359 -24.938 1 97.38 66 THR B CA 1
ATOM 3035 C C . THR B 1 66 ? 14.805 -13.266 -25.734 1 97.38 66 THR B C 1
ATOM 3037 O O . THR B 1 66 ? 14.719 -14.492 -25.641 1 97.38 66 THR B O 1
ATOM 3040 N N . GLU B 1 67 ? 15.664 -12.68 -26.469 1 97.25 67 GLU B N 1
ATOM 3041 C CA . GLU B 1 67 ? 16.578 -13.43 -27.328 1 97.25 67 GLU B CA 1
ATOM 3042 C C . GLU B 1 67 ? 17.578 -14.234 -26.5 1 97.25 67 GLU B C 1
ATOM 3044 O O . GLU B 1 67 ? 17.844 -15.398 -26.797 1 97.25 67 GLU B O 1
ATOM 3049 N N . GLU B 1 68 ? 18.078 -13.609 -25.516 1 97.12 68 GLU B N 1
ATOM 3050 C CA . GLU B 1 68 ? 19.094 -14.266 -24.688 1 97.12 68 GLU B CA 1
ATOM 3051 C C . GLU B 1 68 ? 18.516 -15.469 -23.953 1 97.12 68 GLU B C 1
ATOM 3053 O O . GLU B 1 68 ? 19.141 -16.531 -23.891 1 97.12 68 GLU B O 1
ATOM 3058 N N . LEU B 1 69 ? 17.344 -15.336 -23.422 1 97.31 69 LEU B N 1
ATOM 3059 C CA . LEU B 1 69 ? 16.719 -16.438 -22.703 1 97.31 69 LEU B CA 1
ATOM 3060 C C . LEU B 1 69 ? 16.359 -17.578 -23.656 1 97.31 69 LEU B C 1
ATOM 3062 O O . LEU B 1 69 ? 16.547 -18.75 -23.312 1 97.31 69 LEU B O 1
ATOM 3066 N N . LYS B 1 70 ? 15.859 -17.25 -24.766 1 96.19 70 LYS B N 1
ATOM 3067 C CA . LYS B 1 70 ? 15.516 -18.266 -25.766 1 96.19 70 LYS B CA 1
ATOM 3068 C C . LYS B 1 70 ? 16.734 -19.094 -26.156 1 96.19 70 LYS B C 1
ATOM 3070 O O . LYS B 1 70 ? 16.625 -20.312 -26.328 1 96.19 70 LYS B O 1
ATOM 3075 N N . ASN B 1 71 ? 17.859 -18.5 -26.203 1 96.56 71 ASN B N 1
ATOM 3076 C CA . ASN B 1 71 ? 19.062 -19.125 -26.719 1 96.56 71 ASN B CA 1
ATOM 3077 C C . ASN B 1 71 ? 19.719 -20.016 -25.672 1 96.56 71 ASN B C 1
ATOM 3079 O O . ASN B 1 71 ? 20.5 -20.922 -26.016 1 96.56 71 ASN B O 1
ATOM 3083 N N . CYS B 1 72 ? 19.359 -19.812 -24.438 1 96.5 72 CYS B N 1
ATOM 3084 C CA . CYS B 1 72 ? 20.109 -20.562 -23.422 1 96.5 72 CYS B CA 1
ATOM 3085 C C . CYS B 1 72 ? 19.203 -21.531 -22.672 1 96.5 72 CYS B C 1
ATOM 3087 O O . CYS B 1 72 ? 19.562 -22.031 -21.609 1 96.5 72 CYS B O 1
ATOM 3089 N N . THR B 1 73 ? 18.016 -21.734 -23.203 1 97.19 73 THR B N 1
ATOM 3090 C CA . THR B 1 73 ? 17.062 -22.609 -22.547 1 97.19 73 THR B CA 1
ATOM 3091 C C . THR B 1 73 ? 16.484 -23.625 -23.547 1 97.19 73 THR B C 1
ATOM 3093 O O . THR B 1 73 ? 16.781 -23.562 -24.734 1 97.19 73 THR B O 1
ATOM 3096 N N . SER B 1 74 ? 15.727 -24.594 -23.016 1 97.19 74 SER B N 1
ATOM 3097 C CA . SER B 1 74 ? 15.156 -25.641 -23.859 1 97.19 74 SER B CA 1
ATOM 3098 C C . SER B 1 74 ? 13.961 -25.109 -24.656 1 97.19 74 SER B C 1
ATOM 3100 O O . SER B 1 74 ? 13.555 -23.969 -24.484 1 97.19 74 SER B O 1
ATOM 3102 N N . SER B 1 75 ? 13.328 -25.969 -25.438 1 96.19 75 SER B N 1
ATOM 3103 C CA . SER B 1 75 ? 12.164 -25.625 -26.25 1 96.19 75 SER B CA 1
ATOM 3104 C C . SER B 1 75 ? 10.914 -25.469 -25.391 1 96.19 75 SER B C 1
ATOM 3106 O O . SER B 1 75 ? 9.906 -24.938 -25.844 1 96.19 75 SER B O 1
ATOM 3108 N N . ARG B 1 76 ? 11 -25.938 -24.172 1 97.19 76 ARG B N 1
ATOM 3109 C CA . ARG B 1 76 ? 9.867 -25.812 -23.25 1 97.19 76 ARG B CA 1
ATOM 3110 C C . ARG B 1 76 ? 9.719 -24.391 -22.75 1 97.19 76 ARG B C 1
ATOM 3112 O O . ARG B 1 76 ? 8.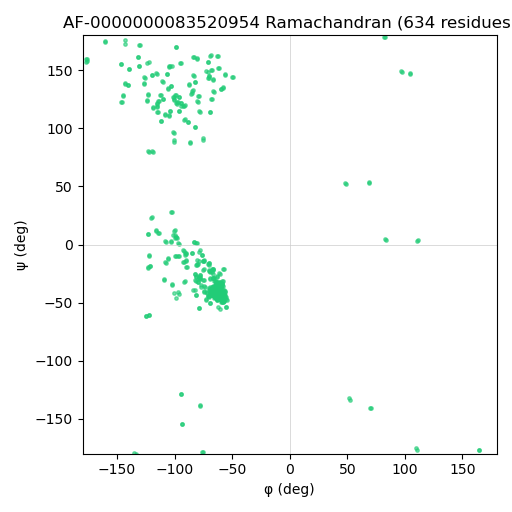672 -24.016 -22.219 1 97.19 76 ARG B O 1
ATOM 3119 N N . LEU B 1 77 ? 10.758 -23.656 -22.828 1 98.44 77 LEU B N 1
ATOM 3120 C CA . LEU B 1 77 ? 10.688 -22.25 -22.438 1 98.44 77 LEU B CA 1
ATOM 3121 C C . LEU B 1 77 ? 10.422 -21.375 -23.656 1 98.44 77 LEU B C 1
ATOM 3123 O O . LEU B 1 77 ? 11.18 -21.391 -24.625 1 98.44 77 LEU B O 1
ATOM 3127 N N . LYS B 1 78 ? 9.359 -20.688 -23.656 1 98.44 78 LYS B N 1
ATOM 3128 C CA . LYS B 1 78 ? 9.016 -19.703 -24.688 1 98.44 78 LYS B CA 1
ATOM 3129 C C . LYS B 1 78 ? 9.078 -18.281 -24.141 1 98.44 78 LYS B C 1
ATOM 3131 O O . LYS B 1 78 ? 8.688 -18.031 -22.984 1 98.44 78 LYS B O 1
ATOM 3136 N N . THR B 1 79 ? 9.586 -17.422 -24.953 1 98.5 79 THR B N 1
ATOM 3137 C CA . THR B 1 79 ? 9.711 -16.031 -24.516 1 98.5 79 THR B CA 1
ATOM 3138 C C . THR B 1 79 ? 8.641 -15.156 -25.188 1 98.5 79 THR B C 1
ATOM 3140 O O . THR B 1 79 ? 8.109 -15.516 -26.234 1 98.5 79 THR B O 1
ATOM 3143 N N . LEU B 1 80 ? 8.281 -14.102 -24.547 1 98.12 80 LEU B N 1
ATOM 3144 C CA . LEU B 1 80 ? 7.402 -13.078 -25.109 1 98.12 80 LEU B CA 1
ATOM 3145 C C . LEU B 1 80 ? 7.777 -11.695 -24.578 1 98.12 80 LEU B C 1
ATOM 3147 O O . LEU B 1 80 ? 8.375 -11.578 -23.5 1 98.12 80 LEU B O 1
ATOM 3151 N N . GLN B 1 81 ? 7.438 -10.688 -25.344 1 98.06 81 GLN B N 1
ATOM 3152 C CA . GLN B 1 81 ? 7.652 -9.305 -24.922 1 98.06 81 GLN B CA 1
ATOM 3153 C C . GLN B 1 81 ? 6.469 -8.797 -24.109 1 98.06 81 GLN B C 1
ATOM 3155 O O . GLN B 1 81 ? 5.312 -9.039 -24.453 1 98.06 81 GLN B O 1
ATOM 3160 N N . LEU B 1 82 ? 6.793 -8.094 -23.031 1 98.81 82 LEU B N 1
ATOM 3161 C CA . LEU B 1 82 ? 5.734 -7.578 -22.172 1 98.81 82 LEU B CA 1
ATOM 3162 C C . LEU B 1 82 ? 6.129 -6.23 -21.578 1 98.81 82 LEU B C 1
ATOM 3164 O O . LEU B 1 82 ? 7.215 -6.098 -21 1 98.81 82 LEU B O 1
ATOM 3168 N N . ASP B 1 83 ? 5.348 -5.25 -21.812 1 98.75 83 ASP B N 1
ATOM 3169 C CA . ASP B 1 83 ? 5.355 -3.99 -21.078 1 98.75 83 ASP B CA 1
ATOM 3170 C C . ASP B 1 83 ? 4.172 -3.912 -20.109 1 98.75 83 ASP B C 1
ATOM 3172 O O . ASP B 1 83 ? 3.033 -3.691 -20.531 1 98.75 83 ASP B O 1
ATOM 3176 N N . VAL B 1 84 ? 4.465 -3.969 -18.828 1 98.69 84 VAL B N 1
ATOM 3177 C CA . VAL B 1 84 ? 3.404 -4.145 -17.844 1 98.69 84 VAL B CA 1
ATOM 3178 C C . VAL B 1 84 ? 2.646 -2.832 -17.656 1 98.69 84 VAL B C 1
ATOM 3180 O O . VAL B 1 84 ? 1.601 -2.797 -17.016 1 98.69 84 VAL B O 1
ATOM 3183 N N . VAL B 1 85 ? 3.117 -1.702 -18.219 1 98.56 85 VAL B N 1
ATOM 3184 C CA . VAL B 1 85 ? 2.396 -0.443 -18.078 1 98.56 85 VAL B CA 1
ATOM 3185 C C . VAL B 1 85 ? 1.517 -0.2 -19.297 1 98.56 85 VAL B C 1
ATOM 3187 O O . VAL B 1 85 ? 0.891 0.855 -19.422 1 98.56 85 VAL B O 1
ATOM 3190 N N . ASN B 1 86 ? 1.55 -1.128 -20.203 1 98.75 86 ASN B N 1
ATOM 3191 C CA . ASN B 1 86 ? 0.779 -1.034 -21.438 1 98.75 86 ASN B CA 1
ATOM 3192 C C . ASN B 1 86 ? -0.286 -2.125 -21.516 1 98.75 86 ASN B C 1
ATOM 3194 O O . ASN B 1 86 ? 0.032 -3.295 -21.734 1 98.75 86 ASN B O 1
ATOM 3198 N N . SER B 1 87 ? -1.563 -1.72 -21.484 1 98.62 87 SER B N 1
ATOM 3199 C CA . SER B 1 87 ? -2.672 -2.67 -21.453 1 98.62 87 SER B CA 1
ATOM 3200 C C . SER B 1 87 ? -2.717 -3.518 -22.719 1 98.62 87 SER B C 1
ATOM 3202 O O . SER B 1 87 ? -3.086 -4.691 -22.672 1 98.62 87 SER B O 1
ATOM 3204 N N . GLU B 1 88 ? -2.41 -2.934 -23.797 1 98.62 88 GLU B N 1
ATOM 3205 C CA . GLU B 1 88 ? -2.383 -3.695 -25.047 1 98.62 88 GLU B CA 1
ATOM 3206 C C . GLU B 1 88 ? -1.309 -4.777 -25.016 1 98.62 88 GLU B C 1
ATOM 3208 O O . GLU B 1 88 ? -1.536 -5.902 -25.453 1 98.62 88 GLU B O 1
ATOM 3213 N N . SER B 1 89 ? -0.137 -4.383 -24.531 1 98.81 89 SER B N 1
ATOM 3214 C CA . SER B 1 89 ? 0.939 -5.352 -24.359 1 98.81 89 SER B CA 1
ATOM 3215 C C . SER B 1 89 ? 0.52 -6.492 -23.438 1 98.81 89 SER B C 1
ATOM 3217 O O . SER B 1 89 ? 0.782 -7.66 -23.734 1 98.81 89 SER B O 1
ATOM 3219 N N . ILE B 1 90 ? -0.167 -6.18 -22.375 1 98.88 90 ILE B N 1
ATOM 3220 C CA . ILE B 1 90 ? -0.622 -7.16 -21.406 1 98.88 90 ILE B CA 1
ATOM 3221 C C . ILE B 1 90 ? -1.649 -8.086 -22.031 1 98.88 90 ILE B C 1
ATOM 3223 O O . ILE B 1 90 ? -1.597 -9.305 -21.844 1 98.88 90 ILE B O 1
ATOM 3227 N N . ASN B 1 91 ? -2.561 -7.539 -22.766 1 98.62 91 ASN B N 1
ATOM 3228 C CA . ASN B 1 91 ? -3.588 -8.336 -23.422 1 98.62 91 ASN B CA 1
ATOM 3229 C C . ASN B 1 91 ? -2.986 -9.289 -24.453 1 98.62 91 ASN B C 1
ATOM 3231 O O . ASN B 1 91 ? -3.404 -10.445 -24.562 1 98.62 91 ASN B O 1
ATOM 3235 N N . LYS B 1 92 ? -2.057 -8.797 -25.219 1 98.69 92 LYS B N 1
ATOM 3236 C CA . LYS B 1 92 ? -1.374 -9.641 -26.188 1 98.69 92 LYS B CA 1
ATOM 3237 C C . LYS B 1 92 ? -0.643 -10.789 -25.5 1 98.69 92 LYS B C 1
ATOM 3239 O O . LYS B 1 92 ? -0.67 -11.93 -25.984 1 98.69 92 LYS B O 1
ATOM 3244 N N . ALA B 1 93 ? 0.023 -10.469 -24.453 1 98.81 93 ALA B N 1
ATOM 3245 C CA . ALA B 1 93 ? 0.71 -11.508 -23.688 1 98.81 93 ALA B CA 1
ATOM 3246 C C . ALA B 1 93 ? -0.276 -12.539 -23.141 1 98.81 93 ALA B C 1
ATOM 3248 O O . ALA B 1 93 ? -0.003 -13.742 -23.172 1 98.81 93 ALA B O 1
ATOM 3249 N N . ALA B 1 94 ? -1.411 -12.078 -22.6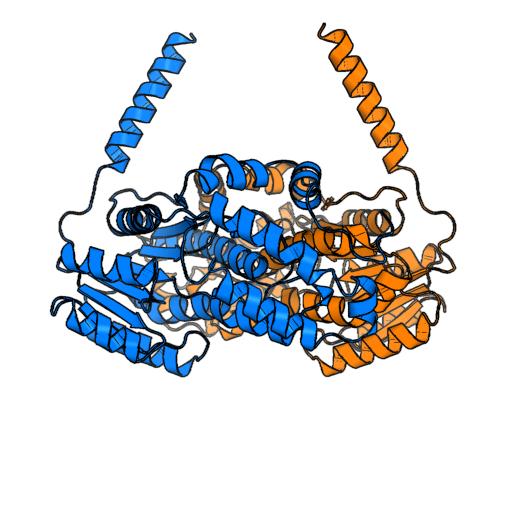41 1 98.75 94 ALA B N 1
ATOM 3250 C CA . ALA B 1 94 ? -2.43 -12.984 -22.094 1 98.75 94 ALA B CA 1
ATOM 3251 C C . ALA B 1 94 ? -2.955 -13.922 -23.188 1 98.75 94 ALA B C 1
ATOM 3253 O O . ALA B 1 94 ? -3.199 -15.102 -22.922 1 98.75 94 ALA B O 1
ATOM 3254 N N . GLU B 1 95 ? -3.139 -13.391 -24.344 1 98.56 95 GLU B N 1
ATOM 3255 C CA . GLU B 1 95 ? -3.584 -14.211 -25.469 1 98.56 95 GLU B CA 1
ATOM 3256 C C . GLU B 1 95 ? -2.543 -15.266 -25.828 1 98.56 95 GLU B C 1
ATOM 3258 O O . GLU B 1 95 ? -2.891 -16.406 -26.141 1 98.56 95 GLU B O 1
ATOM 3263 N N . PHE B 1 96 ? -1.346 -14.875 -25.859 1 98.75 96 PHE B N 1
ATOM 3264 C CA . PHE B 1 96 ? -0.26 -15.812 -26.109 1 98.75 96 PHE B CA 1
ATOM 3265 C C . PHE B 1 96 ? -0.251 -16.922 -25.062 1 98.75 96 PHE B C 1
ATOM 3267 O O . PHE B 1 96 ? -0.154 -18.109 -25.406 1 98.75 96 PHE B O 1
ATOM 3274 N N . VAL B 1 97 ? -0.359 -16.547 -23.766 1 98.81 97 VAL B N 1
ATOM 3275 C CA . VAL B 1 97 ? -0.384 -17.516 -22.672 1 98.81 97 VAL B CA 1
ATOM 3276 C C . VAL B 1 97 ? -1.552 -18.484 -22.875 1 98.81 97 VAL B C 1
ATOM 3278 O O . VAL B 1 97 ? -1.386 -19.703 -22.75 1 98.81 97 VAL B O 1
ATOM 3281 N N . LYS B 1 98 ? -2.701 -17.969 -23.188 1 98.5 98 LYS B N 1
ATOM 3282 C CA . LYS B 1 98 ? -3.896 -18.781 -23.406 1 98.5 98 LYS B CA 1
ATOM 3283 C C . LYS B 1 98 ? -3.676 -19.797 -24.516 1 98.5 98 LYS B C 1
ATOM 3285 O O . LYS B 1 98 ? -4.062 -20.953 -24.406 1 98.5 98 LYS B O 1
ATOM 3290 N N . SER B 1 99 ? -3.055 -19.297 -25.578 1 98.38 99 SER B N 1
ATOM 3291 C CA . SER B 1 99 ? -2.83 -20.172 -26.734 1 98.38 99 SER B CA 1
ATOM 3292 C C . SER B 1 99 ? -1.843 -21.281 -26.391 1 98.38 99 SER B C 1
ATOM 3294 O O . SER B 1 99 ? -1.928 -22.391 -26.953 1 98.38 99 SER B O 1
ATOM 3296 N N . GLU B 1 100 ? -0.955 -21.062 -25.5 1 98 100 GLU B N 1
ATOM 3297 C CA . GLU B 1 100 ? 0.074 -22.031 -25.141 1 98 100 GLU B CA 1
ATOM 3298 C C . GLU B 1 100 ? -0.465 -23.078 -24.172 1 98 100 GLU B C 1
ATOM 3300 O O . GLU B 1 100 ? -0.179 -24.266 -24.312 1 98 100 GLU B O 1
ATOM 3305 N N . VAL B 1 101 ? -1.22 -22.625 -23.188 1 97.75 101 VAL B N 1
ATOM 3306 C CA . VAL B 1 101 ? -1.614 -23.516 -22.109 1 97.75 101 VAL B CA 1
ATOM 3307 C C . VAL B 1 101 ? -2.816 -24.359 -22.547 1 97.75 101 VAL B C 1
ATOM 3309 O O . VAL B 1 101 ? -3.061 -25.438 -22 1 97.75 101 VAL B O 1
ATOM 3312 N N . LYS B 1 102 ? -3.689 -23.844 -23.5 1 92.31 102 LYS B N 1
ATOM 3313 C CA . LYS B 1 102 ? -4.883 -24.5 -24.016 1 92.31 102 LYS B CA 1
ATOM 3314 C C . LYS B 1 102 ? -5.781 -24.984 -22.891 1 92.31 102 LYS B C 1
ATOM 3316 O O . LYS B 1 102 ? -6.074 -24.234 -21.953 1 92.31 102 LYS B O 1
ATOM 3321 N N . GLY B 1 103 ? -6.262 -26.172 -22.875 1 92.44 103 GLY B N 1
ATOM 3322 C CA . GLY B 1 103 ? -7.246 -26.656 -21.922 1 92.44 103 GLY B CA 1
ATOM 3323 C C . GLY B 1 103 ? -6.652 -27 -20.578 1 92.44 103 GLY B C 1
ATOM 3324 O O . GLY B 1 103 ? -7.379 -27.156 -19.594 1 92.44 103 GLY B O 1
ATOM 3325 N N . LYS B 1 104 ? -5.332 -26.969 -20.422 1 94.94 104 LYS B N 1
ATOM 3326 C CA . LYS B 1 104 ? -4.668 -27.344 -19.172 1 94.94 104 LYS B CA 1
ATOM 3327 C C . LYS B 1 104 ? -4.762 -26.219 -18.141 1 94.94 104 LYS B C 1
ATOM 3329 O O . LYS B 1 104 ? -4.715 -26.484 -16.938 1 94.94 104 LYS B O 1
ATOM 3334 N N . GLY B 1 105 ? -4.855 -24.984 -18.672 1 97.94 105 GLY B N 1
ATOM 3335 C CA . GLY B 1 105 ? -4.816 -23.844 -17.766 1 97.94 105 GLY B CA 1
ATOM 3336 C C . GLY B 1 105 ? -3.408 -23.438 -17.375 1 97.94 105 GLY B C 1
ATOM 3337 O O . GLY B 1 105 ? -2.434 -24.016 -17.859 1 97.94 105 GLY B O 1
ATOM 3338 N N . LEU B 1 106 ? -3.301 -22.406 -16.578 1 98.81 106 LEU B N 1
ATOM 3339 C CA . LEU B 1 106 ? -2.023 -21.859 -16.125 1 98.81 106 LEU B CA 1
ATOM 3340 C C . LEU B 1 106 ? -1.737 -22.25 -14.68 1 98.81 106 LEU B C 1
ATOM 3342 O O . LEU B 1 106 ? -2.453 -21.844 -13.766 1 98.81 106 LEU B O 1
ATOM 3346 N N . TRP B 1 107 ? -0.692 -23.031 -14.5 1 98.69 107 TRP B N 1
ATOM 3347 C CA . TRP B 1 107 ? -0.358 -23.547 -13.172 1 98.69 107 TRP B CA 1
ATOM 3348 C C . TRP B 1 107 ? 0.166 -22.422 -12.273 1 98.69 107 TRP B C 1
ATOM 3350 O O . TRP B 1 107 ? -0.182 -22.344 -11.094 1 98.69 107 TRP B O 1
ATOM 3360 N N . GLY B 1 108 ? 1.031 -21.641 -12.867 1 98.81 108 GLY B N 1
ATOM 3361 C CA . GLY B 1 108 ? 1.643 -20.609 -12.039 1 98.81 108 GLY B CA 1
ATOM 3362 C C . GLY B 1 108 ? 1.807 -19.281 -12.75 1 98.81 108 GLY B C 1
ATOM 3363 O O . GLY B 1 108 ? 2.143 -19.25 -13.938 1 98.81 108 GLY B O 1
ATOM 3364 N N . LEU B 1 109 ? 1.522 -18.219 -12.094 1 98.94 109 LEU B N 1
ATOM 3365 C CA . LEU B 1 109 ? 1.893 -16.859 -12.469 1 98.94 109 LEU B CA 1
ATOM 3366 C C . LEU B 1 109 ? 2.867 -16.266 -11.453 1 98.94 109 LEU B C 1
ATOM 3368 O O . LEU B 1 109 ? 2.609 -16.297 -10.25 1 98.94 109 LEU B O 1
ATOM 3372 N N . VAL B 1 110 ? 4 -15.844 -11.914 1 99 110 VAL B N 1
ATOM 3373 C CA . VAL B 1 110 ? 4.953 -15.148 -11.055 1 99 110 VAL B CA 1
ATOM 3374 C C . VAL B 1 110 ? 5.059 -13.68 -11.484 1 99 110 VAL B C 1
ATOM 3376 O O . VAL B 1 110 ? 5.633 -13.375 -12.531 1 99 110 VAL B O 1
ATOM 3379 N N . ASN B 1 111 ? 4.477 -12.828 -10.695 1 98.94 111 ASN B N 1
ATOM 3380 C CA . ASN B 1 111 ? 4.629 -11.391 -10.891 1 98.94 111 ASN B CA 1
ATOM 3381 C C . ASN B 1 111 ? 5.934 -10.883 -10.281 1 98.94 111 ASN B C 1
ATOM 3383 O O . ASN B 1 111 ? 6 -10.594 -9.086 1 98.94 111 ASN B O 1
ATOM 3387 N N . ASN B 1 112 ? 6.895 -10.68 -11.156 1 98.75 112 ASN B N 1
ATOM 3388 C CA . ASN B 1 112 ? 8.242 -10.352 -10.703 1 98.75 112 ASN B CA 1
ATOM 3389 C C . ASN B 1 112 ? 8.711 -9.016 -11.258 1 98.75 112 ASN B C 1
ATOM 3391 O O . ASN B 1 112 ? 9.648 -8.414 -10.742 1 98.75 112 ASN B O 1
ATOM 3395 N N . ALA B 1 113 ? 8.07 -8.523 -12.312 1 98.5 113 ALA B N 1
ATOM 3396 C CA . ALA B 1 113 ? 8.453 -7.246 -12.914 1 98.5 113 ALA B CA 1
ATOM 3397 C C . ALA B 1 113 ? 8.383 -6.113 -11.898 1 98.5 113 ALA B C 1
ATOM 3399 O O . ALA B 1 113 ? 7.438 -6.043 -11.102 1 98.5 113 ALA B O 1
ATOM 3400 N N . GLY B 1 114 ? 9.406 -5.254 -11.867 1 97.31 114 GLY B N 1
ATOM 3401 C CA . GLY B 1 114 ? 9.414 -4.125 -10.953 1 97.31 114 GLY B CA 1
ATOM 3402 C C . GLY B 1 114 ? 10.617 -3.217 -11.148 1 97.31 114 GLY B C 1
ATOM 3403 O O . GLY B 1 114 ? 11.625 -3.625 -11.734 1 97.31 114 GLY B O 1
ATOM 3404 N N . ILE B 1 115 ? 10.5 -2.012 -10.68 1 97 115 ILE B N 1
ATOM 3405 C CA . ILE B 1 115 ? 11.578 -1.032 -10.719 1 97 115 ILE B CA 1
ATOM 3406 C C . ILE B 1 115 ? 11.734 -0.382 -9.344 1 97 115 ILE B C 1
ATOM 3408 O O . ILE B 1 115 ? 10.828 -0.446 -8.508 1 97 115 ILE B O 1
ATOM 3412 N N . SER B 1 116 ? 12.938 0.245 -9.133 1 96 116 SER B N 1
ATOM 3413 C CA . SER B 1 116 ? 13.195 0.848 -7.832 1 96 116 SER B CA 1
ATOM 3414 C C . SER B 1 116 ? 13.508 2.334 -7.961 1 96 116 SER B C 1
ATOM 3416 O O . SER B 1 116 ? 13.68 3.029 -6.957 1 96 116 SER B O 1
ATOM 3418 N N . VAL B 1 117 ? 13.695 2.848 -9.156 1 95.81 117 VAL B N 1
ATOM 3419 C CA . VAL B 1 117 ? 14 4.258 -9.375 1 95.81 117 VAL B CA 1
ATOM 3420 C C . VAL B 1 117 ? 12.914 4.895 -10.234 1 95.81 117 VAL B C 1
ATOM 3422 O O . VAL B 1 117 ? 12.281 4.219 -11.055 1 95.81 117 VAL B O 1
ATOM 3425 N N . PRO B 1 118 ? 12.539 6.125 -10.078 1 95.19 118 PRO B N 1
ATOM 3426 C CA . PRO B 1 118 ? 13.281 7.043 -9.203 1 95.19 118 PRO B CA 1
ATOM 3427 C C . PRO B 1 118 ? 12.867 6.926 -7.738 1 95.19 118 PRO B C 1
ATOM 3429 O O . PRO B 1 118 ? 11.719 6.582 -7.438 1 95.19 118 PRO B O 1
ATOM 3432 N N . SER B 1 119 ? 13.789 7.102 -6.84 1 93.06 119 SER B N 1
ATOM 3433 C CA . SER B 1 119 ? 13.555 7.148 -5.398 1 93.06 119 SER B CA 1
ATOM 3434 C C . SER B 1 119 ? 14.391 8.234 -4.738 1 93.06 119 SER B C 1
ATOM 3436 O O . SER B 1 119 ? 15.461 8.594 -5.234 1 93.06 119 SER B O 1
ATOM 3438 N N . GLY B 1 120 ? 14 8.812 -3.705 1 93.88 120 GLY B N 1
ATOM 3439 C CA . GLY B 1 120 ? 14.617 9.891 -2.953 1 93.88 120 GLY B CA 1
ATOM 3440 C C . GLY B 1 120 ? 13.664 10.562 -1.979 1 93.88 120 GLY B C 1
ATOM 3441 O O . GLY B 1 120 ? 12.531 10.109 -1.8 1 93.88 120 GLY B O 1
ATOM 3442 N N . PRO B 1 121 ? 14.148 11.555 -1.336 1 95.06 121 PRO B N 1
ATOM 3443 C CA . PRO B 1 121 ? 13.25 12.305 -0.458 1 95.06 121 PRO B CA 1
ATOM 3444 C C . PRO B 1 121 ? 11.945 12.695 -1.148 1 95.06 121 PRO B C 1
ATOM 3446 O O . PRO B 1 121 ? 11.953 13.047 -2.33 1 95.06 121 PRO B O 1
ATOM 3449 N N . SER B 1 122 ? 10.891 12.695 -0.445 1 95.12 122 SER B N 1
ATOM 3450 C CA . SER B 1 122 ? 9.555 12.891 -1.009 1 95.12 122 SER B CA 1
ATOM 3451 C C . SER B 1 122 ? 9.445 14.25 -1.695 1 95.12 122 SER B C 1
ATOM 3453 O O . SER B 1 122 ? 8.773 14.375 -2.723 1 95.12 122 SER B O 1
ATOM 3455 N N . ASP B 1 123 ? 10.094 15.242 -1.113 1 95.62 123 ASP B N 1
ATOM 3456 C CA . ASP B 1 123 ? 9.945 16.594 -1.668 1 95.62 123 ASP B CA 1
ATOM 3457 C C . ASP B 1 123 ? 10.852 16.781 -2.885 1 95.62 123 ASP B C 1
ATOM 3459 O O . ASP B 1 123 ? 10.891 17.859 -3.467 1 95.62 123 ASP B O 1
ATOM 3463 N N . TRP B 1 124 ? 11.648 15.688 -3.316 1 97.31 124 TRP B N 1
ATOM 3464 C CA . TRP B 1 124 ? 12.414 15.711 -4.559 1 97.31 124 TRP B CA 1
ATOM 3465 C C . TRP B 1 124 ? 11.586 15.172 -5.719 1 97.31 124 TRP B C 1
ATOM 3467 O O . TRP B 1 124 ? 11.953 15.352 -6.883 1 97.31 124 TRP B O 1
ATOM 3477 N N . LEU B 1 125 ? 10.484 14.531 -5.406 1 97.62 125 LEU B N 1
ATOM 3478 C CA . LEU B 1 125 ? 9.75 13.75 -6.395 1 97.62 125 LEU B CA 1
ATOM 3479 C C . LEU B 1 125 ? 8.469 14.469 -6.812 1 97.62 125 LEU B C 1
ATOM 3481 O O . LEU B 1 125 ? 7.859 15.18 -6.012 1 97.62 125 LEU B O 1
ATOM 3485 N N . THR B 1 126 ? 8.125 14.273 -8.039 1 97.5 126 THR B N 1
ATOM 3486 C CA . THR B 1 126 ? 6.863 14.773 -8.57 1 97.5 126 THR B CA 1
ATOM 3487 C C . THR B 1 126 ? 5.812 13.672 -8.602 1 97.5 126 THR B C 1
ATOM 3489 O O . THR B 1 126 ? 6.129 12.5 -8.383 1 97.5 126 THR B O 1
ATOM 3492 N N . ILE B 1 127 ? 4.582 14.062 -8.875 1 98.25 127 ILE B N 1
ATOM 3493 C CA . ILE B 1 127 ? 3.52 13.062 -8.945 1 98.25 127 ILE B CA 1
ATOM 3494 C C . ILE B 1 127 ? 3.77 12.117 -10.117 1 98.25 127 ILE B C 1
ATOM 3496 O O . ILE B 1 127 ? 3.453 10.93 -10.039 1 98.25 127 ILE B O 1
ATOM 3500 N N . SER B 1 128 ? 4.375 12.633 -11.156 1 98.06 128 SER B N 1
ATOM 3501 C CA . SER B 1 128 ? 4.691 11.789 -12.305 1 98.06 128 SER B CA 1
ATOM 3502 C C . SER B 1 128 ? 5.703 10.711 -11.938 1 98.06 128 SER B C 1
ATOM 3504 O O . SER B 1 128 ? 5.625 9.586 -12.43 1 98.06 128 SER B O 1
ATOM 3506 N N . ASP B 1 129 ? 6.684 11.07 -11.102 1 98.06 129 ASP B N 1
ATOM 3507 C CA . ASP B 1 129 ? 7.641 10.078 -10.609 1 98.06 129 ASP B CA 1
ATOM 3508 C C . ASP B 1 129 ? 6.934 8.961 -9.852 1 98.06 129 ASP B C 1
ATOM 3510 O O . ASP B 1 129 ? 7.242 7.781 -10.039 1 98.06 129 ASP B O 1
ATOM 3514 N N . HIS B 1 130 ? 6.012 9.344 -9.008 1 98.38 130 HIS B N 1
ATOM 3515 C CA . HIS B 1 130 ? 5.266 8.367 -8.227 1 98.38 130 HIS B CA 1
ATOM 3516 C C . HIS B 1 130 ? 4.438 7.461 -9.133 1 98.38 130 HIS B C 1
ATOM 3518 O O . HIS B 1 130 ? 4.449 6.238 -8.977 1 98.38 130 HIS B O 1
ATOM 3524 N N . LYS B 1 131 ? 3.725 8.062 -10.055 1 98.38 131 LYS B N 1
ATOM 3525 C CA . LYS B 1 131 ? 2.855 7.312 -10.953 1 98.38 131 LYS B CA 1
ATOM 3526 C C . LYS B 1 131 ? 3.652 6.305 -11.781 1 98.38 131 LYS B C 1
ATOM 3528 O O . LYS B 1 131 ? 3.199 5.18 -12 1 98.38 131 LYS B O 1
ATOM 3533 N N . ALA B 1 132 ? 4.805 6.691 -12.227 1 98 132 ALA B N 1
ATOM 3534 C CA . ALA B 1 132 ? 5.625 5.816 -13.062 1 98 132 ALA B CA 1
ATOM 3535 C C . ALA B 1 132 ? 5.949 4.512 -12.336 1 98 132 ALA B C 1
ATOM 3537 O O . ALA B 1 132 ? 5.789 3.428 -12.898 1 98 132 ALA B O 1
ATOM 3538 N N . MET B 1 133 ? 6.375 4.598 -11.148 1 97.94 133 MET B N 1
ATOM 3539 C CA . MET B 1 133 ? 6.746 3.412 -10.383 1 97.94 133 MET B CA 1
ATOM 3540 C C . MET B 1 133 ? 5.508 2.617 -9.977 1 97.94 133 MET B C 1
ATOM 3542 O O . MET B 1 133 ? 5.508 1.388 -10.039 1 97.94 133 MET B O 1
ATOM 3546 N N . LEU B 1 134 ? 4.445 3.291 -9.555 1 98.75 134 LEU B N 1
ATOM 3547 C CA . LEU B 1 134 ? 3.217 2.607 -9.164 1 98.75 134 LEU B CA 1
ATOM 3548 C C . LEU B 1 134 ? 2.611 1.857 -10.344 1 98.75 134 LEU B C 1
ATOM 3550 O O . LEU B 1 134 ? 2.029 0.784 -10.172 1 98.75 134 LEU B O 1
ATOM 3554 N N . ASN B 1 135 ? 2.729 2.465 -11.508 1 98.75 135 ASN B N 1
ATOM 3555 C CA . ASN B 1 135 ? 2.201 1.824 -12.703 1 98.75 135 ASN B CA 1
ATOM 3556 C C . ASN B 1 135 ? 2.912 0.506 -12.992 1 98.75 135 ASN B C 1
ATOM 3558 O O . ASN B 1 135 ? 2.277 -0.474 -13.391 1 98.75 135 ASN B O 1
ATOM 3562 N N . VAL B 1 136 ? 4.18 0.471 -12.781 1 98.75 136 VAL B N 1
ATOM 3563 C CA . VAL B 1 136 ? 4.953 -0.733 -13.07 1 98.75 136 VAL B CA 1
ATOM 3564 C C . VAL B 1 136 ? 4.758 -1.754 -11.953 1 98.75 136 VAL B C 1
ATOM 3566 O O . VAL B 1 136 ? 4.32 -2.881 -12.203 1 98.75 136 VAL B O 1
ATOM 3569 N N . ASN B 1 137 ? 5.027 -1.344 -10.703 1 98.75 137 ASN B N 1
ATOM 3570 C CA . ASN B 1 137 ? 5.176 -2.273 -9.586 1 98.75 137 ASN B CA 1
ATOM 3571 C C . ASN B 1 137 ? 3.824 -2.76 -9.078 1 98.75 137 ASN B C 1
ATOM 3573 O O . ASN B 1 137 ? 3.73 -3.83 -8.477 1 98.75 137 ASN B O 1
ATOM 3577 N N . LEU B 1 138 ? 2.791 -1.937 -9.289 1 98.88 138 LEU B N 1
ATOM 3578 C CA . LEU B 1 138 ? 1.527 -2.264 -8.641 1 98.88 138 LEU B CA 1
ATOM 3579 C C . LEU B 1 138 ? 0.412 -2.432 -9.664 1 98.88 138 LEU B C 1
ATOM 3581 O O . LEU B 1 138 ? -0.155 -3.518 -9.805 1 98.88 138 LEU B O 1
ATOM 3585 N N . ILE B 1 139 ? 0.124 -1.368 -10.422 1 98.88 139 ILE B N 1
ATOM 3586 C CA . ILE B 1 139 ? -0.982 -1.414 -11.375 1 98.88 139 ILE B CA 1
ATOM 3587 C C . ILE B 1 139 ? -0.718 -2.494 -12.422 1 98.88 139 ILE B C 1
ATOM 3589 O O . ILE B 1 139 ? -1.614 -3.27 -12.758 1 98.88 139 ILE B O 1
ATOM 3593 N N . GLY B 1 140 ? 0.517 -2.5 -12.938 1 98.88 140 GLY B N 1
ATOM 3594 C CA . GLY B 1 140 ? 0.896 -3.535 -13.891 1 98.88 140 GLY B CA 1
ATOM 3595 C C . GLY B 1 140 ? 0.739 -4.938 -13.336 1 98.88 140 GLY B C 1
ATOM 3596 O O . GLY B 1 140 ? 0.228 -5.828 -14.023 1 98.88 140 GLY B O 1
ATOM 3597 N N . LEU B 1 141 ? 1.153 -5.148 -12.125 1 98.88 141 LEU B N 1
ATOM 3598 C CA . LEU B 1 141 ? 1.037 -6.441 -11.461 1 98.88 141 LEU B CA 1
ATOM 3599 C C . LEU B 1 141 ? -0.423 -6.867 -11.352 1 98.88 141 LEU B C 1
ATOM 3601 O O . LEU B 1 141 ? -0.761 -8.016 -11.648 1 98.88 141 LEU B O 1
ATOM 3605 N N . ILE B 1 142 ? -1.312 -5.949 -10.938 1 98.81 142 ILE B N 1
ATOM 3606 C CA . ILE B 1 142 ? -2.736 -6.234 -10.805 1 98.81 142 ILE B CA 1
ATOM 3607 C C . ILE B 1 142 ? -3.32 -6.598 -12.172 1 98.81 142 ILE B C 1
ATOM 3609 O O . ILE B 1 142 ? -4.039 -7.59 -12.305 1 98.81 142 ILE B O 1
ATOM 3613 N N . GLU B 1 143 ? -2.965 -5.797 -13.133 1 98.88 143 GLU B N 1
ATOM 3614 C CA . GLU B 1 143 ? -3.557 -5.98 -14.453 1 98.88 143 GLU B CA 1
ATOM 3615 C C . GLU B 1 143 ? -3.092 -7.289 -15.086 1 98.88 143 GLU B C 1
ATOM 3617 O O . GLU B 1 143 ? -3.883 -8 -15.711 1 98.88 143 GLU B O 1
ATOM 3622 N N . VAL B 1 144 ? -1.823 -7.605 -14.969 1 98.94 144 VAL B N 1
ATOM 3623 C CA . VAL B 1 144 ? -1.31 -8.875 -15.469 1 98.94 144 VAL B CA 1
ATOM 3624 C C . VAL B 1 144 ? -2.047 -10.031 -14.797 1 98.94 144 VAL B C 1
ATOM 3626 O O . VAL B 1 144 ? -2.471 -10.977 -15.461 1 98.94 144 VAL B O 1
ATOM 3629 N N . THR B 1 145 ? -2.221 -9.969 -13.516 1 98.88 145 THR B N 1
ATOM 3630 C CA . THR B 1 145 ? -2.9 -11.016 -12.758 1 98.88 145 THR B CA 1
ATOM 3631 C C . THR B 1 145 ? -4.324 -11.211 -13.266 1 98.88 145 THR B C 1
ATOM 3633 O O . THR B 1 145 ? -4.742 -12.336 -13.547 1 98.88 145 THR B O 1
ATOM 3636 N N . LEU B 1 146 ? -5.059 -10.125 -13.406 1 98.38 146 LEU B N 1
ATOM 3637 C CA . LEU B 1 146 ? -6.453 -10.195 -13.828 1 98.38 146 LEU B CA 1
ATOM 3638 C C . LEU B 1 146 ? -6.57 -10.758 -15.242 1 98.38 146 LEU B C 1
ATOM 3640 O O . LEU B 1 146 ? -7.527 -11.469 -15.555 1 98.38 146 LEU B O 1
ATOM 3644 N N . SER B 1 147 ? -5.598 -10.508 -16.078 1 98.62 147 SER B N 1
ATOM 3645 C CA . SER B 1 147 ? -5.656 -10.867 -17.484 1 98.62 147 SER B CA 1
ATOM 3646 C C . SER B 1 147 ? -5.566 -12.383 -17.688 1 98.62 147 SER B C 1
ATOM 3648 O O . SER B 1 147 ? -6.031 -12.914 -18.688 1 98.62 147 SER B O 1
ATOM 3650 N N . VAL B 1 148 ? -5.008 -13.086 -16.703 1 98.69 148 VAL B N 1
ATOM 3651 C CA . VAL B 1 148 ? -4.836 -14.523 -16.891 1 98.69 148 VAL B CA 1
ATOM 3652 C C . VAL B 1 148 ? -5.539 -15.281 -15.766 1 98.69 148 VAL B C 1
ATOM 3654 O O . VAL B 1 148 ? -5.391 -16.5 -15.641 1 98.69 148 VAL B O 1
ATOM 3657 N N . LEU B 1 149 ? -6.297 -14.602 -14.961 1 98.12 149 LEU B N 1
ATOM 3658 C CA . LEU B 1 149 ? -6.906 -15.156 -13.758 1 98.12 149 LEU B CA 1
ATOM 3659 C C . LEU B 1 149 ? -7.805 -16.344 -14.102 1 98.12 149 LEU B C 1
ATOM 3661 O O . LEU B 1 149 ? -7.77 -17.375 -13.43 1 98.12 149 LEU B O 1
ATOM 3665 N N . PRO B 1 150 ? -8.617 -16.297 -15.195 1 97 150 PRO B N 1
ATOM 3666 C CA . PRO B 1 150 ? -9.453 -17.453 -15.531 1 97 150 PRO B CA 1
ATOM 3667 C C . PRO B 1 150 ? -8.633 -18.703 -15.82 1 97 150 PRO B C 1
ATOM 3669 O O . PRO B 1 150 ? -9.055 -19.812 -15.484 1 97 150 PRO B O 1
ATOM 3672 N N . LEU B 1 151 ? -7.457 -18.562 -16.406 1 98.38 151 LEU B N 1
ATOM 3673 C CA . LEU B 1 151 ? -6.59 -19.688 -16.719 1 98.38 151 LEU B CA 1
ATOM 3674 C C . LEU B 1 151 ? -6.023 -20.297 -15.438 1 98.38 151 LEU B C 1
ATOM 3676 O O . LEU B 1 151 ? -5.852 -21.516 -15.352 1 98.38 151 LEU B O 1
ATOM 3680 N N . ILE B 1 152 ? -5.723 -19.469 -14.484 1 98.56 152 ILE B N 1
ATOM 3681 C CA . ILE B 1 152 ? -5.184 -19.938 -13.211 1 98.56 152 ILE B CA 1
ATOM 3682 C C . ILE B 1 152 ? -6.266 -20.688 -12.445 1 98.56 152 ILE B C 1
ATOM 3684 O O . ILE B 1 152 ? -5.996 -21.734 -11.836 1 98.56 152 ILE B O 1
ATOM 3688 N N . LYS B 1 153 ? -7.48 -20.156 -12.414 1 96.94 153 LYS B N 1
ATOM 3689 C CA . LYS B 1 153 ? -8.594 -20.844 -11.766 1 96.94 153 LYS B CA 1
ATOM 3690 C C . LYS B 1 153 ? -8.828 -22.219 -12.383 1 96.94 153 LYS B C 1
ATOM 3692 O O . LYS B 1 153 ? -9.094 -23.188 -11.664 1 96.94 153 LYS B O 1
ATOM 3697 N N . ARG B 1 154 ? -8.727 -22.266 -13.695 1 96 154 ARG B N 1
ATOM 3698 C CA . ARG B 1 154 ? -8.938 -23.516 -14.406 1 96 154 ARG B CA 1
ATOM 3699 C C . ARG B 1 154 ? -7.941 -24.578 -13.945 1 96 154 ARG B C 1
ATOM 3701 O O . ARG B 1 154 ? -8.305 -25.75 -13.789 1 96 154 ARG B O 1
ATOM 3708 N N . ALA B 1 155 ? -6.773 -24.188 -13.664 1 97.19 155 ALA B N 1
ATOM 3709 C CA . ALA B 1 155 ? -5.715 -25.109 -13.281 1 97.19 155 ALA B CA 1
ATOM 3710 C C . ALA B 1 155 ? -5.66 -25.281 -11.766 1 97.19 155 ALA B C 1
ATOM 3712 O O . ALA B 1 155 ? -4.891 -26.109 -11.258 1 97.19 155 ALA B O 1
ATOM 3713 N N . GLN B 1 156 ? -6.504 -24.469 -11.055 1 97.19 156 GLN B N 1
ATOM 3714 C CA . GLN B 1 156 ? -6.344 -24.406 -9.609 1 97.19 156 GLN B CA 1
ATOM 3715 C C . GLN B 1 156 ? -4.883 -24.172 -9.227 1 97.19 156 GLN B C 1
ATOM 3717 O O . GLN B 1 156 ? -4.328 -24.922 -8.422 1 97.19 156 GLN B O 1
ATOM 3722 N N . GLY B 1 157 ? -4.348 -23.141 -9.852 1 98.06 157 GLY B N 1
ATOM 3723 C CA . GLY B 1 157 ? -2.908 -22.938 -9.844 1 98.06 157 GLY B CA 1
ATOM 3724 C C . GLY B 1 157 ? -2.445 -22.016 -8.727 1 98.06 157 GLY B C 1
ATOM 3725 O O . GLY B 1 157 ? -3.02 -22.016 -7.637 1 98.06 157 GLY B O 1
ATOM 3726 N N . ARG B 1 158 ? -1.257 -21.375 -9.008 1 98.5 158 ARG B N 1
ATOM 3727 C CA . ARG B 1 158 ? -0.563 -20.547 -8.023 1 98.5 158 ARG B CA 1
ATOM 3728 C C . ARG B 1 158 ? -0.275 -19.156 -8.57 1 98.5 158 ARG B C 1
ATOM 3730 O O . ARG B 1 158 ? 0.049 -19 -9.75 1 98.5 158 ARG B O 1
ATOM 3737 N N . ILE B 1 159 ? -0.468 -18.219 -7.754 1 98.88 159 ILE B N 1
ATOM 3738 C CA . ILE B 1 159 ? -0.011 -16.859 -8.055 1 98.88 159 ILE B CA 1
ATOM 3739 C C . ILE B 1 159 ? 1.074 -16.453 -7.059 1 98.88 159 ILE B C 1
ATOM 3741 O O . ILE B 1 159 ? 0.849 -16.453 -5.848 1 98.88 159 ILE B O 1
ATOM 3745 N N . VAL B 1 160 ? 2.258 -16.172 -7.562 1 98.94 160 VAL B N 1
ATOM 3746 C CA . VAL B 1 160 ? 3.391 -15.742 -6.75 1 98.94 160 VAL B CA 1
ATOM 3747 C C . VAL B 1 160 ? 3.678 -14.258 -7 1 98.94 160 VAL B C 1
ATOM 3749 O O . VAL B 1 160 ? 4.055 -13.875 -8.109 1 98.94 160 VAL B O 1
ATOM 3752 N N . ASN B 1 161 ? 3.445 -13.453 -6.027 1 98.94 161 ASN B N 1
ATOM 3753 C CA . ASN B 1 161 ? 3.729 -12.023 -6.117 1 98.94 161 ASN B CA 1
ATOM 3754 C C . ASN B 1 161 ? 5.031 -11.664 -5.41 1 98.94 161 ASN B C 1
ATOM 3756 O O . ASN B 1 161 ? 5.199 -11.961 -4.223 1 98.94 161 ASN B O 1
ATOM 3760 N N . VAL B 1 162 ? 5.934 -11.023 -6.141 1 98.81 162 VAL B N 1
ATOM 3761 C CA . VAL B 1 162 ? 7.199 -10.602 -5.551 1 98.81 162 VAL B CA 1
ATOM 3762 C C . VAL B 1 162 ? 7.043 -9.219 -4.93 1 98.81 162 VAL B C 1
ATOM 3764 O O . VAL B 1 162 ? 7.008 -8.211 -5.645 1 98.81 162 VAL B O 1
ATOM 3767 N N . ALA B 1 163 ? 6.992 -9.211 -3.666 1 98.31 163 ALA B N 1
ATOM 3768 C CA . ALA B 1 163 ? 6.953 -7.957 -2.912 1 98.31 163 ALA B CA 1
ATOM 3769 C C . ALA B 1 163 ? 8.352 -7.535 -2.482 1 98.31 163 ALA B C 1
ATOM 3771 O O . ALA B 1 163 ? 9.25 -7.383 -3.318 1 98.31 163 ALA B O 1
ATOM 3772 N N . SER B 1 164 ? 8.562 -7.238 -1.236 1 97.69 164 SER B N 1
ATOM 3773 C CA . SER B 1 164 ? 9.797 -6.793 -0.597 1 97.69 164 SER B CA 1
ATOM 3774 C C . SER B 1 164 ? 9.617 -6.645 0.91 1 97.69 164 SER B C 1
ATOM 3776 O O . SER B 1 164 ? 8.492 -6.555 1.399 1 97.69 164 SER B O 1
ATOM 3778 N N . VAL B 1 165 ? 10.719 -6.695 1.63 1 96.81 165 VAL B N 1
ATOM 3779 C CA . VAL B 1 165 ? 10.641 -6.305 3.033 1 96.81 165 VAL B CA 1
ATOM 3780 C C . VAL B 1 165 ? 10.117 -4.875 3.143 1 96.81 165 VAL B C 1
ATOM 3782 O O . VAL B 1 165 ? 9.508 -4.508 4.148 1 96.81 165 VAL B O 1
ATOM 3785 N N . PHE B 1 166 ? 10.242 -4.145 2.074 1 96.5 166 PHE B N 1
ATOM 3786 C CA . PHE B 1 166 ? 9.766 -2.77 2.051 1 96.5 166 PHE B CA 1
ATOM 3787 C C . PHE B 1 166 ? 8.266 -2.719 1.757 1 96.5 166 PHE B C 1
ATOM 3789 O O . PHE B 1 166 ? 7.684 -1.638 1.665 1 96.5 166 PHE B O 1
ATOM 3796 N N . GLY B 1 167 ? 7.68 -3.842 1.625 1 97.44 167 GLY B N 1
ATOM 3797 C CA . GLY B 1 167 ? 6.23 -3.951 1.673 1 97.44 167 GLY B CA 1
ATOM 3798 C C . GLY B 1 167 ? 5.684 -4.059 3.084 1 97.44 167 GLY B C 1
ATOM 3799 O O . GLY B 1 167 ? 4.473 -4.008 3.293 1 97.44 167 GLY B O 1
ATOM 3800 N N . ARG B 1 168 ? 6.656 -4.188 4.055 1 95.81 168 ARG B N 1
ATOM 3801 C CA . ARG B 1 168 ? 6.316 -4.32 5.469 1 95.81 168 ARG B CA 1
ATOM 3802 C C . ARG B 1 168 ? 6.688 -3.061 6.242 1 95.81 168 ARG B C 1
ATOM 3804 O O . ARG B 1 168 ? 6.074 -2.746 7.262 1 95.81 168 ARG B O 1
ATOM 3811 N N . ILE B 1 169 ? 7.699 -2.4 5.781 1 96.19 169 ILE B N 1
ATOM 3812 C CA . ILE B 1 169 ? 8.211 -1.221 6.477 1 96.19 169 ILE B CA 1
ATOM 3813 C C . ILE B 1 169 ? 8.703 -0.197 5.457 1 96.19 169 ILE B C 1
ATOM 3815 O O . ILE B 1 169 ? 9.477 -0.531 4.559 1 96.19 169 ILE B O 1
ATOM 3819 N N . SER B 1 170 ? 8.227 1.01 5.586 1 95.19 170 SER B N 1
ATOM 3820 C CA . SER B 1 170 ? 8.594 2.084 4.672 1 95.19 170 SER B CA 1
ATOM 3821 C C . SER B 1 170 ? 9.82 2.842 5.18 1 95.19 170 SER B C 1
ATOM 3823 O O . SER B 1 170 ? 9.797 3.408 6.273 1 95.19 170 SER B O 1
ATOM 3825 N N . CYS B 1 171 ? 10.898 2.883 4.465 1 86.62 171 CYS B N 1
ATOM 3826 C CA . CYS B 1 171 ? 12.156 3.43 4.949 1 86.62 171 CYS B CA 1
ATOM 3827 C C . CYS B 1 171 ? 12.352 4.859 4.465 1 86.62 171 CYS B C 1
ATOM 3829 O O . CYS B 1 171 ? 12.961 5.676 5.16 1 86.62 171 CYS B O 1
ATOM 3831 N N . VAL B 1 172 ? 12.109 5.129 3.217 1 77.25 172 VAL B N 1
ATOM 3832 C CA . VAL B 1 172 ? 12.359 6.469 2.686 1 77.25 172 VAL B CA 1
ATOM 3833 C C . VAL B 1 172 ? 11.273 6.828 1.669 1 77.25 172 VAL B C 1
ATOM 3835 O O . VAL B 1 172 ? 10.414 6.008 1.355 1 77.25 172 VAL B O 1
ATOM 3838 N N . GLY B 1 173 ? 11.461 8.055 1.276 1 81.25 173 GLY B N 1
ATOM 3839 C CA . GLY B 1 173 ? 10.492 8.578 0.327 1 81.25 173 GLY B CA 1
ATOM 3840 C C . GLY B 1 173 ? 10.57 7.922 -1.036 1 81.25 173 GLY B C 1
ATOM 3841 O O . GLY B 1 173 ? 11.547 7.223 -1.336 1 81.25 173 GLY B O 1
ATOM 3842 N N . GLY B 1 174 ? 9.555 8.062 -1.829 1 89.38 174 GLY B N 1
ATOM 3843 C CA . GLY B 1 174 ? 9.352 7.441 -3.129 1 89.38 17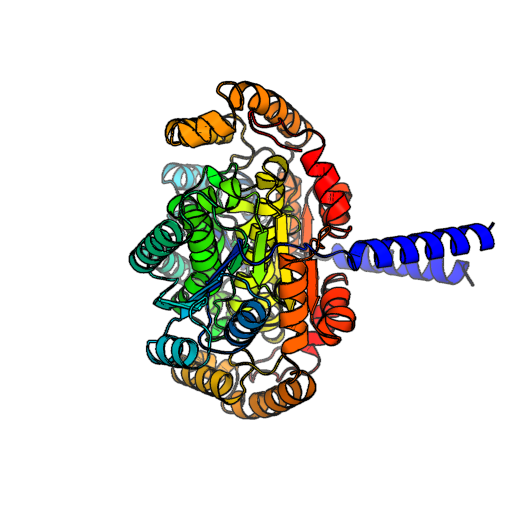4 GLY B CA 1
ATOM 3844 C C . GLY B 1 174 ? 8.242 6.402 -3.129 1 89.38 174 GLY B C 1
ATOM 3845 O O . GLY B 1 174 ? 7.574 6.199 -2.111 1 89.38 174 GLY B O 1
ATOM 3846 N N . SER B 1 175 ? 8.094 5.789 -4.246 1 96.19 175 SER B N 1
ATOM 3847 C CA . SER B 1 175 ? 6.887 4.977 -4.375 1 96.19 175 SER B CA 1
ATOM 3848 C C . SER B 1 175 ? 7.215 3.49 -4.336 1 96.19 175 SER B C 1
ATOM 3850 O O . SER B 1 175 ? 6.328 2.648 -4.496 1 96.19 175 SER B O 1
ATOM 3852 N N . TYR B 1 176 ? 8.562 3.197 -4.121 1 97.31 176 TYR B N 1
ATOM 3853 C CA . TYR B 1 176 ? 8.883 1.777 -4.059 1 97.31 176 TYR B CA 1
ATOM 3854 C C . TYR B 1 176 ? 8.164 1.103 -2.896 1 97.31 176 TYR B C 1
ATOM 3856 O O . TYR B 1 176 ? 7.438 0.128 -3.094 1 97.31 176 TYR B O 1
ATOM 3864 N N . CYS B 1 177 ? 8.359 1.678 -1.663 1 98 177 CYS B N 1
ATOM 3865 C CA . CYS B 1 177 ? 7.688 1.106 -0.504 1 98 177 CYS B CA 1
ATOM 3866 C C . CYS B 1 177 ? 6.172 1.161 -0.673 1 98 177 CYS B C 1
ATOM 3868 O O . CYS B 1 177 ? 5.473 0.198 -0.354 1 98 177 CYS B O 1
ATOM 3870 N N . ILE B 1 178 ? 5.652 2.289 -1.203 1 98.62 178 ILE B N 1
ATOM 3871 C CA . ILE B 1 178 ? 4.223 2.449 -1.433 1 98.62 178 ILE B CA 1
ATOM 3872 C C . ILE B 1 178 ? 3.715 1.322 -2.33 1 98.62 178 ILE B C 1
ATOM 3874 O O . ILE B 1 178 ? 2.711 0.677 -2.02 1 98.62 178 ILE B O 1
ATOM 3878 N N . SER B 1 179 ? 4.414 1.076 -3.422 1 98.62 179 SER B N 1
ATOM 3879 C CA . SER B 1 179 ? 4.004 0.051 -4.375 1 98.62 179 SER B CA 1
ATOM 3880 C C . SER B 1 179 ? 4.055 -1.339 -3.75 1 98.62 179 SER B C 1
ATOM 3882 O O . SER B 1 179 ? 3.156 -2.154 -3.967 1 98.62 179 SER B O 1
ATOM 3884 N N . LYS B 1 180 ? 5.094 -1.6 -2.998 1 98.62 180 LYS B N 1
ATOM 3885 C CA . LYS B 1 180 ? 5.254 -2.938 -2.436 1 98.62 180 LYS B CA 1
ATOM 3886 C C . LYS B 1 180 ? 4.277 -3.168 -1.284 1 98.62 180 LYS B C 1
ATOM 3888 O O . LYS B 1 180 ? 3.809 -4.289 -1.078 1 98.62 180 LYS B O 1
ATOM 3893 N N . PHE B 1 181 ? 3.912 -2.105 -0.533 1 98.69 181 PHE B N 1
ATOM 3894 C CA . PHE B 1 181 ? 2.785 -2.207 0.386 1 98.69 181 PHE B CA 1
ATOM 3895 C C . PHE B 1 181 ? 1.51 -2.578 -0.359 1 98.69 181 PHE B C 1
ATOM 3897 O O . PHE B 1 181 ? 0.737 -3.422 0.103 1 98.69 181 PHE B O 1
ATOM 3904 N N . GLY B 1 182 ? 1.32 -1.917 -1.469 1 98.69 182 GLY B N 1
ATOM 3905 C CA . GLY B 1 182 ? 0.172 -2.25 -2.295 1 98.69 182 GLY B CA 1
ATOM 3906 C C . GLY B 1 182 ? 0.158 -3.701 -2.742 1 98.69 182 GLY B C 1
ATOM 3907 O O . GLY B 1 182 ? -0.893 -4.344 -2.744 1 98.69 182 GLY B O 1
ATOM 3908 N N . VAL B 1 183 ? 1.302 -4.207 -3.094 1 98.75 183 VAL B N 1
ATOM 3909 C CA . VAL B 1 183 ? 1.424 -5.594 -3.539 1 98.75 183 VAL B CA 1
ATOM 3910 C C . VAL B 1 183 ? 1.044 -6.539 -2.402 1 98.75 183 VAL B C 1
ATOM 3912 O O . VAL B 1 183 ? 0.364 -7.543 -2.623 1 98.75 183 VAL B O 1
ATOM 3915 N N . GLU B 1 184 ? 1.464 -6.227 -1.18 1 98.25 184 GLU B N 1
ATOM 3916 C CA . GLU B 1 184 ? 1.1 -7.031 -0.018 1 98.25 184 GLU B CA 1
ATOM 3917 C C . GLU B 1 184 ? -0.415 -7.094 0.159 1 98.25 184 GLU B C 1
ATOM 3919 O O . GLU B 1 184 ? -0.977 -8.164 0.378 1 98.25 184 GLU B O 1
ATOM 3924 N N . ALA B 1 185 ? -0.99 -5.926 0.087 1 98.25 185 ALA B N 1
ATOM 3925 C CA . ALA B 1 185 ? -2.438 -5.848 0.275 1 98.25 185 ALA B CA 1
ATOM 3926 C C . ALA B 1 185 ? -3.174 -6.609 -0.824 1 98.25 185 ALA B C 1
ATOM 3928 O O . ALA B 1 185 ? -4.125 -7.348 -0.548 1 98.25 185 ALA B O 1
ATOM 3929 N N . PHE B 1 186 ? -2.744 -6.434 -2.041 1 98.62 186 PHE B N 1
ATOM 3930 C CA . PHE B 1 186 ? -3.35 -7.137 -3.168 1 98.62 186 PHE B CA 1
ATOM 3931 C C . PHE B 1 186 ? -3.209 -8.648 -3.004 1 98.62 186 PHE B C 1
ATOM 3933 O O . PHE B 1 186 ? -4.164 -9.391 -3.221 1 98.62 186 PHE B O 1
ATOM 3940 N N . ASN B 1 187 ? -2.023 -9.039 -2.635 1 98.12 187 ASN B N 1
ATOM 3941 C CA . ASN B 1 187 ? -1.74 -10.453 -2.422 1 98.12 187 ASN B CA 1
ATOM 3942 C C . ASN B 1 187 ? -2.711 -11.07 -1.42 1 98.12 187 ASN B C 1
ATOM 3944 O O . ASN B 1 187 ? -3.32 -12.109 -1.7 1 98.12 187 ASN B O 1
ATOM 3948 N N . ASP B 1 188 ? -2.85 -10.5 -0.244 1 97.12 188 ASP B N 1
ATOM 3949 C CA . ASP B 1 188 ? -3.682 -11.047 0.822 1 97.12 188 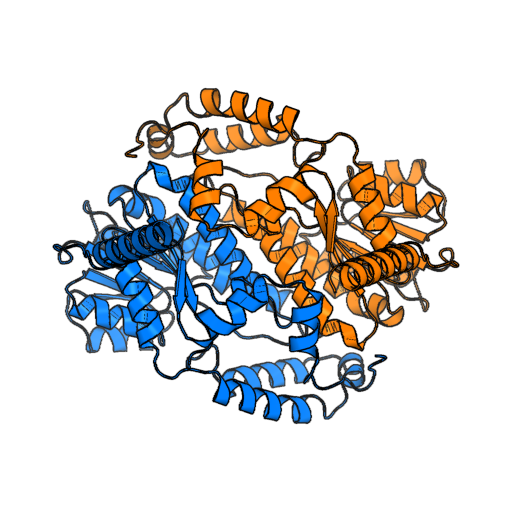ASP B CA 1
ATOM 3950 C C . ASP B 1 188 ? -5.156 -11.055 0.421 1 97.12 188 ASP B C 1
ATOM 3952 O O . ASP B 1 188 ? -5.867 -12.023 0.665 1 97.12 188 ASP B O 1
ATOM 3956 N N . GLY B 1 189 ? -5.582 -9.906 -0.167 1 96.25 189 GLY B N 1
ATOM 3957 C CA . GLY B 1 189 ? -6.957 -9.867 -0.638 1 96.25 189 GLY B CA 1
ATOM 3958 C C . GLY B 1 189 ? -7.262 -10.922 -1.687 1 96.25 189 GLY B C 1
ATOM 3959 O O . GLY B 1 189 ? -8.297 -11.586 -1.62 1 96.25 189 GLY B O 1
ATOM 3960 N N . LEU B 1 190 ? -6.375 -11.07 -2.609 1 97.25 190 LEU B N 1
ATOM 3961 C CA . LEU B 1 190 ? -6.531 -12.047 -3.686 1 97.25 190 LEU B CA 1
ATOM 3962 C C . LEU B 1 190 ? -6.551 -13.469 -3.135 1 97.25 190 LEU B C 1
ATOM 3964 O O . LEU B 1 190 ? -7.348 -14.297 -3.576 1 97.25 190 LEU B O 1
ATOM 3968 N N . ARG B 1 191 ? -5.652 -13.766 -2.217 1 96.81 191 ARG B N 1
ATOM 3969 C CA . ARG B 1 191 ? -5.574 -15.078 -1.593 1 96.81 191 ARG B CA 1
ATOM 3970 C C . ARG B 1 191 ? -6.906 -15.469 -0.961 1 96.81 191 ARG B C 1
ATOM 3972 O O . ARG B 1 191 ? -7.391 -16.578 -1.157 1 96.81 191 ARG B O 1
ATOM 3979 N N . ARG B 1 192 ? -7.465 -14.57 -0.277 1 94.81 192 ARG B N 1
ATOM 3980 C CA . ARG B 1 192 ? -8.727 -14.828 0.402 1 94.81 192 ARG B CA 1
ATOM 3981 C C . ARG B 1 192 ? -9.867 -14.977 -0.602 1 94.81 192 ARG B C 1
ATOM 3983 O O . ARG B 1 192 ? -10.727 -15.852 -0.452 1 94.81 192 ARG B O 1
ATOM 3990 N N . ASP B 1 193 ? -9.883 -14.195 -1.627 1 94.75 193 ASP B N 1
ATOM 3991 C CA . ASP B 1 193 ? -10.93 -14.219 -2.646 1 94.75 193 ASP B CA 1
ATOM 3992 C C . ASP B 1 193 ? -10.93 -15.539 -3.41 1 94.75 193 ASP B C 1
ATOM 3994 O O . ASP B 1 193 ? -11.984 -16.031 -3.822 1 94.75 193 ASP B O 1
ATOM 3998 N N . LEU B 1 194 ? -9.719 -16.078 -3.604 1 95.5 194 LEU B N 1
ATOM 3999 C CA . LEU B 1 194 ? -9.609 -17.219 -4.512 1 95.5 194 LEU B CA 1
ATOM 4000 C C . LEU B 1 194 ? -9.469 -18.531 -3.73 1 95.5 194 LEU B C 1
ATOM 4002 O O . LEU B 1 194 ? -9.344 -19.594 -4.324 1 95.5 194 LEU B O 1
ATOM 4006 N N . SER B 1 195 ? -9.523 -18.422 -2.42 1 93.88 195 SER B N 1
ATOM 4007 C CA . SER B 1 195 ? -9.266 -19.594 -1.577 1 93.88 195 SER B CA 1
ATOM 4008 C C . SER B 1 195 ? -10.234 -20.719 -1.886 1 93.88 195 SER B C 1
ATOM 4010 O O . SER B 1 195 ? -9.844 -21.891 -1.921 1 93.88 195 SER B O 1
ATOM 4012 N N . ASN B 1 196 ? -11.445 -20.359 -2.23 1 94.94 196 ASN B N 1
ATOM 4013 C CA . ASN B 1 196 ? -12.469 -21.375 -2.463 1 94.94 196 ASN B CA 1
ATOM 4014 C C . ASN B 1 196 ? -12.32 -22.016 -3.844 1 94.94 196 ASN B C 1
ATOM 4016 O O . ASN B 1 196 ? -12.93 -23.047 -4.121 1 94.94 196 ASN B O 1
ATOM 4020 N N . PHE B 1 197 ? -11.57 -21.438 -4.676 1 96.5 197 PHE B N 1
ATOM 4021 C CA . PHE B 1 197 ? -11.43 -21.938 -6.035 1 96.5 197 PHE B CA 1
ATOM 4022 C C . PHE B 1 197 ? -10.164 -22.766 -6.184 1 96.5 197 PHE B C 1
ATOM 4024 O O . PHE B 1 197 ? -9.766 -23.109 -7.297 1 96.5 197 PHE B O 1
ATOM 4031 N N . GLY B 1 198 ? -9.484 -23 -5.07 1 96.31 198 GLY B N 1
ATOM 4032 C CA . GLY B 1 198 ? -8.32 -23.859 -5.078 1 96.31 198 GLY B CA 1
ATOM 4033 C C . GLY B 1 198 ? -7.051 -23.156 -5.52 1 96.31 198 GLY B C 1
ATOM 4034 O O . GLY B 1 198 ? -6.012 -23.797 -5.707 1 96.31 198 GLY B O 1
ATOM 4035 N N . VAL B 1 199 ? -7.141 -21.891 -5.73 1 97.44 199 VAL B N 1
ATOM 4036 C CA . VAL B 1 199 ? -5.98 -21.109 -6.152 1 97.44 199 VAL B CA 1
ATOM 4037 C C . VAL B 1 199 ? -5.172 -20.672 -4.93 1 97.44 199 VAL B C 1
ATOM 4039 O O . VAL B 1 199 ? -5.738 -20.234 -3.93 1 97.44 199 VAL B O 1
ATOM 4042 N N . LYS B 1 200 ? -3.871 -20.922 -4.961 1 97.81 200 LYS B N 1
ATOM 4043 C CA . LYS B 1 200 ? -2.982 -20.453 -3.896 1 97.81 200 LYS B CA 1
ATOM 4044 C C . LYS B 1 200 ? -2.256 -19.172 -4.297 1 97.81 200 LYS B C 1
ATOM 4046 O O . LYS B 1 200 ? -1.739 -19.078 -5.414 1 97.81 200 LYS B O 1
ATOM 4051 N N . VAL B 1 201 ? -2.312 -18.172 -3.467 1 98.06 201 VAL B N 1
ATOM 4052 C CA . VAL B 1 201 ? -1.659 -16.891 -3.701 1 98.06 201 VAL B CA 1
ATOM 4053 C C . VAL B 1 201 ? -0.576 -16.672 -2.65 1 98.06 201 VAL B C 1
ATOM 4055 O O . VAL B 1 201 ? -0.855 -16.688 -1.448 1 98.06 201 VAL B O 1
ATOM 4058 N N . LEU B 1 202 ? 0.655 -16.484 -3.121 1 98.5 202 LEU B N 1
ATOM 4059 C CA . LEU B 1 202 ? 1.812 -16.5 -2.232 1 98.5 202 LEU B CA 1
ATOM 4060 C C . LEU B 1 202 ? 2.643 -15.234 -2.406 1 98.5 202 LEU B C 1
ATOM 4062 O O . LEU B 1 202 ? 2.785 -14.727 -3.521 1 98.5 202 LEU B O 1
ATOM 4066 N N . CYS B 1 203 ? 3.17 -14.789 -1.332 1 98.5 203 CYS B N 1
ATOM 4067 C CA . CYS B 1 203 ? 3.938 -13.547 -1.322 1 98.5 203 CYS B CA 1
ATOM 4068 C C . CYS B 1 203 ? 5.41 -13.82 -1.045 1 98.5 203 CYS B C 1
ATOM 4070 O O . CYS B 1 203 ? 5.746 -14.539 -0.102 1 98.5 203 CYS B O 1
ATOM 4072 N N . ILE B 1 204 ? 6.305 -13.289 -1.884 1 98.81 204 ILE B N 1
ATOM 4073 C CA . ILE B 1 204 ? 7.742 -13.336 -1.648 1 98.81 204 ILE B CA 1
ATOM 4074 C C . ILE B 1 204 ? 8.219 -11.992 -1.104 1 98.81 204 ILE B C 1
ATOM 4076 O O . ILE B 1 204 ? 7.957 -10.945 -1.701 1 98.81 204 ILE B O 1
ATOM 4080 N N . GLU B 1 205 ? 8.883 -11.977 -0.023 1 98.44 205 GLU B N 1
ATOM 4081 C CA . GLU B 1 205 ? 9.383 -10.758 0.609 1 98.44 205 GLU B CA 1
ATOM 4082 C C . GLU B 1 205 ? 10.906 -10.781 0.713 1 98.44 205 GLU B C 1
ATOM 4084 O O . GLU B 1 205 ? 11.453 -10.961 1.802 1 98.44 205 GLU B O 1
ATOM 4089 N N . PRO B 1 206 ? 11.555 -10.461 -0.386 1 98.25 206 PRO B N 1
ATOM 4090 C CA . PRO B 1 206 ? 13.016 -10.445 -0.364 1 98.25 206 PRO B CA 1
ATOM 4091 C C . PRO B 1 206 ? 13.578 -9.297 0.475 1 98.25 206 PRO B C 1
ATOM 4093 O O . PRO B 1 206 ? 13.008 -8.203 0.503 1 98.25 206 PRO B O 1
ATOM 4096 N N . GLY B 1 207 ? 14.719 -9.586 1.145 1 96.94 207 GLY B N 1
ATOM 4097 C CA . GLY B 1 207 ? 15.539 -8.508 1.674 1 96.94 207 GLY B CA 1
ATOM 4098 C C . GLY B 1 207 ? 16.375 -7.824 0.613 1 96.94 207 GLY B C 1
ATOM 4099 O O . GLY B 1 207 ? 15.891 -7.527 -0.48 1 96.94 207 GLY B O 1
ATOM 4100 N N . PHE B 1 208 ? 17.594 -7.531 0.944 1 95.69 208 PHE B N 1
ATOM 4101 C CA . PHE B 1 208 ? 18.484 -6.859 0.003 1 95.69 208 PHE B CA 1
ATOM 4102 C C . PHE B 1 208 ? 19.328 -7.871 -0.754 1 95.69 208 PHE B C 1
ATOM 4104 O O . PHE B 1 208 ? 20.062 -8.664 -0.144 1 95.69 208 PHE B O 1
ATOM 4111 N N . PHE B 1 209 ? 19.203 -7.836 -2.092 1 97.12 209 PHE B N 1
ATOM 4112 C CA . PHE B 1 209 ? 19.969 -8.711 -2.969 1 97.12 209 PHE B CA 1
ATOM 4113 C C . PHE B 1 209 ? 20.625 -7.918 -4.098 1 97.12 209 PHE B C 1
ATOM 4115 O O . PHE B 1 209 ? 20.141 -6.848 -4.469 1 97.12 209 PHE B O 1
ATOM 4122 N N . LYS B 1 210 ? 21.703 -8.43 -4.598 1 94.94 210 LYS B N 1
ATOM 4123 C CA . LYS B 1 210 ? 22.422 -7.75 -5.676 1 94.94 210 LYS B CA 1
ATOM 4124 C C . LYS B 1 210 ? 21.688 -7.906 -7.004 1 94.94 210 LYS B C 1
ATOM 4126 O O . LYS B 1 210 ? 21.938 -8.859 -7.75 1 94.94 210 LYS B O 1
ATOM 4131 N N . THR B 1 211 ? 20.828 -7.008 -7.293 1 93.88 211 THR B N 1
ATOM 4132 C CA . THR B 1 211 ? 20.078 -6.891 -8.531 1 93.88 211 THR B CA 1
ATOM 4133 C C . THR B 1 211 ? 20.094 -5.453 -9.047 1 93.88 211 THR B C 1
ATOM 4135 O O . THR B 1 211 ? 20.703 -4.578 -8.438 1 93.88 211 THR B O 1
ATOM 4138 N N . ASN B 1 212 ? 19.438 -5.211 -10.18 1 89.19 212 ASN B N 1
ATOM 4139 C CA . ASN B 1 212 ? 19.312 -3.848 -10.68 1 89.19 212 ASN B CA 1
ATOM 4140 C C . ASN B 1 212 ? 18.562 -2.957 -9.688 1 89.19 212 ASN B C 1
ATOM 4142 O O . ASN B 1 212 ? 18.766 -1.741 -9.664 1 89.19 212 ASN B O 1
ATOM 4146 N N . VAL B 1 213 ? 17.766 -3.512 -8.859 1 88.75 213 VAL B N 1
ATOM 4147 C CA . VAL B 1 213 ? 16.938 -2.789 -7.898 1 88.75 213 VAL B CA 1
ATOM 4148 C C . VAL B 1 213 ? 17.812 -2.166 -6.816 1 88.75 213 VAL B C 1
ATOM 4150 O O . VAL B 1 213 ? 17.484 -1.115 -6.266 1 88.75 213 VAL B O 1
ATOM 4153 N N . THR B 1 214 ? 18.969 -2.787 -6.504 1 91.88 214 THR B N 1
ATOM 4154 C CA . THR B 1 214 ? 19.859 -2.307 -5.449 1 91.88 214 THR B CA 1
ATOM 4155 C C . THR B 1 214 ? 21.188 -1.827 -6.035 1 91.88 214 THR B C 1
ATOM 4157 O O . THR B 1 214 ? 22.156 -1.62 -5.301 1 91.88 214 THR B O 1
ATOM 4160 N N . ASN B 1 215 ? 21.234 -1.733 -7.32 1 92.94 215 ASN B N 1
ATOM 4161 C CA . ASN B 1 215 ? 22.484 -1.354 -7.988 1 92.94 215 ASN B CA 1
ATOM 4162 C C . ASN B 1 215 ? 22.859 0.094 -7.695 1 92.94 215 ASN B C 1
ATOM 4164 O O . ASN B 1 215 ? 22.109 1.015 -8.023 1 92.94 215 ASN B O 1
ATOM 4168 N N . PHE B 1 216 ? 24.031 0.264 -7.211 1 93.25 216 PHE B N 1
ATOM 4169 C CA . PHE B 1 216 ? 24.469 1.569 -6.742 1 93.25 216 PHE B CA 1
ATOM 4170 C C . PHE B 1 216 ? 24.516 2.574 -7.887 1 93.25 216 PHE B C 1
ATOM 4172 O O . PHE B 1 216 ? 24.094 3.719 -7.73 1 93.25 216 PHE B O 1
ATOM 4179 N N . ASP B 1 217 ? 25 2.148 -9 1 94.12 217 ASP B N 1
ATOM 4180 C CA . ASP B 1 217 ? 25.156 3.059 -10.133 1 94.12 217 ASP B CA 1
ATOM 4181 C C . ASP B 1 217 ? 23.797 3.508 -10.656 1 94.12 217 ASP B C 1
ATOM 4183 O O . ASP B 1 217 ? 23.625 4.672 -11.031 1 94.12 217 ASP B O 1
ATOM 4187 N N . ILE B 1 218 ? 22.875 2.592 -10.711 1 94.75 218 ILE B N 1
ATOM 4188 C CA . ILE B 1 218 ? 21.547 2.906 -11.195 1 94.75 218 ILE B CA 1
ATOM 4189 C C . ILE B 1 218 ? 20.859 3.883 -10.234 1 94.75 218 ILE B C 1
ATOM 4191 O O . ILE B 1 218 ? 20.297 4.895 -10.664 1 94.75 218 ILE B O 1
ATOM 4195 N N . ILE B 1 219 ? 20.953 3.672 -8.945 1 93.38 219 ILE B N 1
ATOM 4196 C CA . ILE B 1 219 ? 20.281 4.48 -7.934 1 93.38 219 ILE B CA 1
ATOM 4197 C C . ILE B 1 219 ? 20.938 5.863 -7.871 1 93.38 219 ILE B C 1
ATOM 4199 O O . ILE B 1 219 ? 20.234 6.883 -7.84 1 93.38 219 ILE B O 1
ATOM 4203 N N . THR B 1 220 ? 22.312 5.875 -7.879 1 95 220 THR B N 1
ATOM 4204 C CA . THR B 1 220 ? 23.016 7.145 -7.805 1 95 220 THR B CA 1
ATOM 4205 C C . THR B 1 220 ? 22.75 7.992 -9.039 1 95 220 THR B C 1
ATOM 4207 O O . THR B 1 220 ? 22.578 9.211 -8.938 1 95 220 THR B O 1
ATOM 4210 N N . GLY B 1 221 ? 22.781 7.32 -10.195 1 96.56 221 GLY B N 1
ATOM 4211 C CA . GLY B 1 221 ? 22.438 8.039 -11.414 1 96.56 221 GLY B CA 1
ATOM 4212 C C . GLY B 1 221 ? 21.062 8.68 -11.359 1 96.56 221 GLY B C 1
ATOM 4213 O O . GLY B 1 221 ? 20.891 9.828 -11.781 1 96.56 221 GLY B O 1
ATOM 4214 N N . SER B 1 222 ? 20.109 7.961 -10.852 1 96 222 SER B N 1
ATOM 4215 C CA . SER B 1 222 ? 18.75 8.469 -10.719 1 96 222 SER B CA 1
ATOM 4216 C C . SER B 1 222 ? 18.672 9.617 -9.727 1 96 222 SER B C 1
ATOM 4218 O O . SER B 1 222 ? 17.984 10.617 -9.961 1 96 222 SER B O 1
ATOM 4220 N N . LEU B 1 223 ? 19.375 9.523 -8.578 1 95.62 223 LEU B N 1
ATOM 4221 C CA . LEU B 1 223 ? 19.391 10.562 -7.551 1 95.62 223 LEU B CA 1
ATOM 4222 C C . LEU B 1 223 ? 20 11.852 -8.086 1 95.62 223 LEU B C 1
ATOM 4224 O O . LEU B 1 223 ? 19.5 12.945 -7.785 1 95.62 223 LEU B O 1
ATOM 4228 N N . LYS B 1 224 ? 21.062 11.672 -8.828 1 96.88 224 LYS B N 1
ATOM 4229 C CA . LYS B 1 224 ? 21.703 12.836 -9.422 1 96.88 224 LYS B CA 1
ATOM 4230 C C . LYS B 1 224 ? 20.781 13.547 -10.398 1 96.88 224 LYS B C 1
ATOM 4232 O O . LYS B 1 224 ? 20.75 14.781 -10.453 1 96.88 224 LYS B O 1
ATOM 4237 N N . LYS B 1 225 ? 20.094 12.75 -11.18 1 97.56 225 LYS B N 1
ATOM 4238 C CA . LYS B 1 225 ? 19.125 13.328 -12.102 1 97.56 225 LYS B CA 1
ATOM 4239 C C . LYS B 1 225 ? 18.031 14.078 -11.344 1 97.56 225 LYS B C 1
ATOM 4241 O O . LYS B 1 225 ? 17.609 15.156 -11.766 1 97.56 225 LYS B O 1
ATOM 4246 N N . LEU B 1 226 ? 17.516 13.57 -10.266 1 97 226 LEU B N 1
ATOM 4247 C CA . LEU B 1 226 ? 16.516 14.234 -9.43 1 97 226 LEU B CA 1
ATOM 4248 C C . LEU B 1 226 ? 17.062 15.555 -8.883 1 97 226 LEU B C 1
ATOM 4250 O O . LEU B 1 226 ? 16.391 16.578 -8.938 1 97 226 LEU B O 1
ATOM 4254 N N . TRP B 1 227 ? 18.266 15.484 -8.391 1 97.38 227 TRP B N 1
ATOM 4255 C CA . TRP B 1 227 ? 18.906 16.672 -7.812 1 97.38 227 TRP B CA 1
ATOM 4256 C C . TRP B 1 227 ? 18.969 17.797 -8.828 1 97.38 227 TRP B C 1
ATOM 4258 O O . TRP B 1 227 ? 18.688 18.953 -8.508 1 97.38 227 TRP B O 1
ATOM 4268 N N . LEU B 1 228 ? 19.344 17.406 -10.008 1 97.19 228 LEU B N 1
ATOM 4269 C CA . LEU B 1 228 ? 19.531 18.391 -11.07 1 97.19 228 LEU B CA 1
ATOM 4270 C C . LEU B 1 228 ? 18.219 19.094 -11.406 1 97.19 228 LEU B C 1
ATOM 4272 O O . LEU B 1 228 ? 18.219 20.266 -11.789 1 97.19 228 LEU B O 1
ATOM 4276 N N . ARG B 1 229 ? 17.141 18.453 -11.211 1 96.81 229 ARG B N 1
ATOM 4277 C CA . ARG B 1 229 ? 15.852 19 -11.617 1 96.81 229 ARG B CA 1
ATOM 4278 C C . ARG B 1 229 ? 15.227 19.812 -10.484 1 96.81 229 ARG B C 1
ATOM 4280 O O . ARG B 1 229 ? 14.227 20.5 -10.688 1 96.81 229 ARG B O 1
ATOM 4287 N N . LEU B 1 230 ? 15.758 19.797 -9.305 1 97.06 230 LEU B N 1
ATOM 4288 C CA . LEU B 1 230 ? 15.148 20.438 -8.148 1 97.06 230 LEU B CA 1
ATOM 4289 C C . LEU B 1 230 ? 15.203 21.969 -8.273 1 97.06 230 LEU B C 1
ATOM 4291 O O . LEU B 1 230 ? 16.188 22.516 -8.758 1 97.06 230 LEU B O 1
ATOM 4295 N N . PRO B 1 231 ? 14.141 22.609 -7.805 1 95.75 231 PRO B N 1
ATOM 4296 C CA . PRO B 1 231 ? 14.25 24.062 -7.652 1 95.75 231 PRO B CA 1
ATOM 4297 C C . PRO B 1 231 ? 15.352 24.469 -6.668 1 95.75 231 PRO B C 1
ATOM 4299 O O . PRO B 1 231 ? 15.633 23.734 -5.719 1 95.75 231 PRO B O 1
ATOM 4302 N N . GLN B 1 232 ? 15.906 25.625 -6.867 1 96.38 232 GLN B N 1
ATOM 4303 C CA . GLN B 1 232 ? 17.031 26.094 -6.074 1 96.38 232 GLN B CA 1
ATOM 4304 C C . GLN B 1 232 ? 16.672 26.172 -4.594 1 96.38 232 GLN B C 1
ATOM 4306 O O . GLN B 1 232 ? 17.516 25.891 -3.729 1 96.38 232 GLN B O 1
ATOM 4311 N N . ASP B 1 233 ? 15.508 26.5 -4.289 1 95.06 233 ASP B N 1
ATOM 4312 C CA . ASP B 1 233 ? 15.109 26.625 -2.893 1 95.06 233 ASP B CA 1
ATOM 4313 C C . ASP B 1 233 ? 15.141 25.281 -2.188 1 95.06 233 ASP B C 1
ATOM 4315 O O . ASP B 1 233 ? 15.508 25.188 -1.014 1 95.06 233 ASP B O 1
ATOM 4319 N N . VAL B 1 234 ? 14.75 24.266 -2.893 1 96.38 234 VAL B N 1
ATOM 4320 C CA . VAL B 1 234 ? 14.812 22.922 -2.316 1 96.38 234 VAL B CA 1
ATOM 4321 C C . VAL B 1 234 ? 16.266 22.484 -2.152 1 96.38 234 VAL B C 1
ATOM 4323 O O . VAL B 1 234 ? 16.641 21.906 -1.13 1 96.38 234 VAL B O 1
ATOM 4326 N N . LYS B 1 235 ? 17.094 22.766 -3.139 1 97.31 235 LYS B N 1
ATOM 4327 C CA . LYS B 1 235 ? 18.531 22.469 -3.021 1 97.31 235 LYS B CA 1
ATOM 4328 C C . LYS B 1 235 ? 19.125 23.172 -1.806 1 97.31 235 LYS B C 1
ATOM 4330 O O . LYS B 1 235 ? 19.953 22.594 -1.098 1 97.31 235 LYS B O 1
ATOM 4335 N N . ASP B 1 236 ? 18.672 24.375 -1.605 1 97.06 236 ASP B N 1
ATOM 4336 C CA . ASP B 1 236 ? 19.172 25.156 -0.472 1 97.06 236 ASP B CA 1
ATOM 4337 C C . ASP B 1 236 ? 18.734 24.531 0.852 1 97.06 236 ASP B C 1
ATOM 4339 O O . ASP B 1 236 ? 19.469 24.578 1.84 1 97.06 236 ASP B O 1
ATOM 4343 N N . ASP B 1 237 ? 17.578 24 0.85 1 96.81 237 ASP 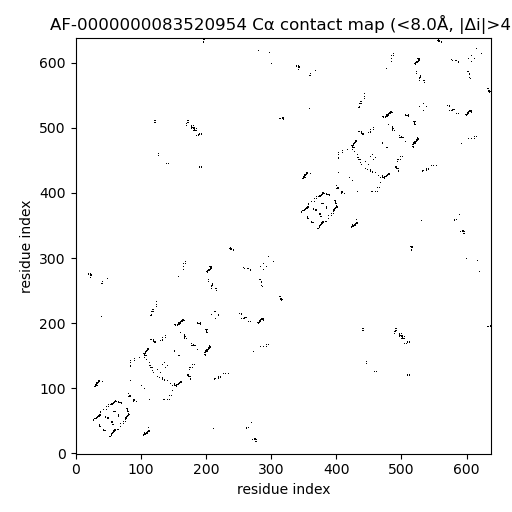B N 1
ATOM 4344 C CA . ASP B 1 237 ? 17.094 23.328 2.053 1 96.81 237 ASP B CA 1
ATOM 4345 C C . ASP B 1 237 ? 18.031 22.203 2.469 1 96.81 237 ASP B C 1
ATOM 4347 O O . ASP B 1 237 ? 18.266 22 3.66 1 96.81 237 ASP B O 1
ATOM 4351 N N . TYR B 1 238 ? 18.547 21.484 1.488 1 97.12 238 TYR B N 1
ATOM 4352 C CA . TYR B 1 238 ? 19.359 20.312 1.765 1 97.12 238 TYR B CA 1
ATOM 4353 C C . TYR B 1 238 ? 20.828 20.672 1.836 1 97.12 238 TYR B C 1
ATOM 4355 O O . TYR B 1 238 ? 21.594 20.062 2.604 1 97.12 238 TYR B O 1
ATOM 4363 N N . GLY B 1 239 ? 21.219 21.641 1.083 1 97.62 239 GLY B N 1
ATOM 4364 C CA . GLY B 1 239 ? 22.625 22 0.988 1 97.62 239 GLY B CA 1
ATOM 4365 C C . GLY B 1 239 ? 23.312 21.406 -0.216 1 97.62 239 GLY B C 1
ATOM 4366 O O . GLY B 1 239 ? 23.047 20.25 -0.586 1 97.62 239 GLY B O 1
ATOM 4367 N N . ALA B 1 240 ? 24.281 22.078 -0.761 1 94.94 240 ALA B N 1
ATOM 4368 C CA . ALA B 1 240 ? 24.953 21.719 -2.01 1 94.94 240 ALA B CA 1
ATOM 4369 C C . ALA B 1 240 ? 25.734 20.422 -1.857 1 94.94 240 ALA B C 1
ATOM 4371 O O . ALA B 1 240 ? 25.906 19.672 -2.824 1 94.94 240 ALA B O 1
ATOM 4372 N N . ASP B 1 241 ? 26.125 20.109 -0.689 1 95.62 241 ASP B N 1
ATOM 4373 C CA . ASP B 1 241 ? 26.969 18.938 -0.482 1 95.62 241 ASP B CA 1
ATOM 4374 C C . ASP B 1 241 ? 26.156 17.75 0.008 1 95.62 241 ASP B C 1
ATOM 4376 O O . ASP B 1 241 ? 26.703 16.734 0.438 1 95.62 241 ASP B O 1
ATOM 4380 N N . TYR B 1 242 ? 24.859 17.891 0.01 1 96.25 242 TYR B N 1
ATOM 4381 C CA . TYR B 1 242 ? 24 16.859 0.58 1 96.25 242 TYR B CA 1
ATOM 4382 C C . TYR B 1 242 ? 24.203 15.531 -0.12 1 96.25 242 TYR B C 1
ATOM 4384 O O . TYR B 1 242 ? 24.375 14.5 0.535 1 96.25 242 TYR B O 1
ATOM 4392 N N . LEU B 1 243 ? 24.188 15.469 -1.426 1 95 243 LEU B N 1
ATOM 4393 C CA . LEU B 1 243 ? 24.375 14.242 -2.191 1 95 243 LEU B CA 1
ATOM 4394 C C . LEU B 1 243 ? 25.75 13.648 -1.962 1 95 243 LEU B C 1
ATOM 4396 O O . LEU B 1 243 ? 25.906 12.43 -1.82 1 95 243 LEU B O 1
ATOM 4400 N N . GLU B 1 244 ? 26.672 14.531 -1.948 1 95.19 244 GLU B N 1
ATOM 4401 C CA . GLU B 1 244 ? 28.047 14.094 -1.755 1 95.19 244 GLU B CA 1
ATOM 4402 C C . GLU B 1 244 ? 28.234 13.43 -0.396 1 95.19 244 GLU B C 1
ATOM 4404 O O . GLU B 1 244 ? 29.031 12.5 -0.255 1 95.19 244 GLU B O 1
ATOM 4409 N N . ARG B 1 245 ? 27.516 13.906 0.516 1 95.44 245 ARG B N 1
ATOM 4410 C CA . ARG B 1 245 ? 27.609 13.344 1.858 1 95.44 245 ARG B CA 1
ATOM 4411 C C . ARG B 1 245 ? 26.766 12.078 1.978 1 95.44 245 ARG B C 1
ATOM 4413 O O . ARG B 1 245 ? 27.094 11.18 2.758 1 95.44 245 ARG B O 1
ATOM 4420 N N . THR B 1 246 ? 25.734 11.969 1.279 1 93.94 246 THR B N 1
ATOM 4421 C CA . THR B 1 246 ? 24.75 10.891 1.403 1 93.94 246 THR B CA 1
ATOM 4422 C C . THR B 1 246 ? 25.203 9.664 0.614 1 93.94 246 THR B C 1
ATOM 4424 O O . THR B 1 246 ? 25.016 8.531 1.058 1 93.94 246 THR B O 1
ATOM 4427 N N . LEU B 1 247 ? 25.797 9.789 -0.576 1 94.12 247 LEU B N 1
ATOM 4428 C CA . LEU B 1 247 ? 26.062 8.719 -1.529 1 94.12 247 LEU B CA 1
ATOM 4429 C C . LEU B 1 247 ? 27.062 7.715 -0.951 1 94.12 247 LEU B C 1
ATOM 4431 O O . LEU B 1 247 ? 26.859 6.504 -1.071 1 94.12 247 LEU B O 1
ATOM 4435 N N . PRO B 1 248 ? 28.141 8.172 -0.243 1 93.12 248 PRO B N 1
ATOM 4436 C CA . PRO B 1 248 ? 29.062 7.191 0.337 1 93.12 248 PRO B CA 1
ATOM 4437 C C . PRO B 1 248 ? 28.406 6.332 1.415 1 93.12 248 PRO B C 1
ATOM 4439 O O . PRO B 1 248 ? 28.688 5.137 1.522 1 93.12 248 PRO B O 1
ATOM 4442 N N . LYS B 1 249 ? 27.578 6.891 2.133 1 90.75 249 LYS B N 1
ATOM 4443 C CA . LYS B 1 249 ? 26.859 6.137 3.16 1 90.75 249 LYS B CA 1
ATOM 4444 C C . LYS B 1 249 ? 25.938 5.102 2.535 1 90.75 249 LYS B C 1
ATOM 4446 O O . LYS B 1 249 ? 25.797 3.99 3.051 1 90.75 249 LYS B O 1
ATOM 4451 N N . PHE B 1 250 ? 25.312 5.52 1.54 1 88.75 250 PHE B N 1
ATOM 4452 C CA . PHE B 1 250 ? 24.422 4.617 0.812 1 88.75 250 PHE B CA 1
ATOM 4453 C C . PHE B 1 250 ? 25.219 3.459 0.211 1 88.75 250 PHE B C 1
ATOM 4455 O O . PHE B 1 250 ? 24.781 2.305 0.288 1 88.75 250 PHE B O 1
ATOM 4462 N N . GLN B 1 251 ? 26.297 3.783 -0.413 1 91.19 251 GLN B N 1
ATOM 4463 C CA . GLN B 1 251 ? 27.141 2.754 -1.01 1 91.19 251 GLN B CA 1
ATOM 4464 C C . GLN B 1 251 ? 27.578 1.734 0.035 1 91.19 251 GLN B C 1
ATOM 4466 O O . GLN B 1 251 ? 27.562 0.528 -0.215 1 91.19 251 GLN B O 1
ATOM 4471 N N . GLU B 1 252 ? 27.938 2.211 1.146 1 91.25 252 GLU B N 1
ATOM 4472 C CA . GLU B 1 252 ? 28.375 1.344 2.234 1 91.25 252 GLU B CA 1
ATOM 4473 C C . GLU B 1 252 ? 27.25 0.421 2.693 1 91.25 252 GLU B C 1
ATOM 4475 O O . GLU B 1 252 ? 27.469 -0.77 2.924 1 91.25 252 GLU B O 1
ATOM 4480 N N . ARG B 1 253 ? 26.141 0.974 2.791 1 87.25 253 ARG B N 1
ATOM 4481 C CA . ARG B 1 253 ? 24.984 0.199 3.24 1 87.25 253 ARG B CA 1
ATOM 4482 C C . ARG B 1 253 ? 24.625 -0.883 2.227 1 87.25 253 ARG B C 1
ATOM 4484 O O . ARG B 1 253 ? 24.328 -2.018 2.604 1 87.25 253 ARG B O 1
ATOM 4491 N N . VAL B 1 254 ? 24.594 -0.528 0.991 1 88.06 254 VAL B N 1
ATOM 4492 C CA . VAL B 1 254 ? 24.266 -1.481 -0.065 1 88.06 254 VAL B CA 1
ATOM 4493 C C . VAL B 1 254 ? 25.297 -2.617 -0.067 1 88.06 254 VAL B C 1
ATOM 4495 O O . VAL B 1 254 ? 24.922 -3.789 -0.186 1 88.06 254 VAL B O 1
ATOM 4498 N N . GLU B 1 255 ? 26.531 -2.268 0.064 1 89.5 255 GLU B N 1
ATOM 4499 C CA . GLU B 1 255 ? 27.594 -3.268 0.076 1 89.5 255 GLU B CA 1
ATOM 4500 C C . GLU B 1 255 ? 27.453 -4.207 1.272 1 89.5 255 GLU B C 1
ATOM 4502 O O . GLU B 1 255 ? 27.734 -5.398 1.169 1 89.5 255 GLU B O 1
ATOM 4507 N N . GLN B 1 256 ? 26.984 -3.705 2.291 1 89.81 256 GLN B N 1
ATOM 4508 C CA . GLN B 1 256 ? 26.844 -4.492 3.514 1 89.81 256 GLN B CA 1
ATOM 4509 C C . GLN B 1 256 ? 25.609 -5.379 3.453 1 89.81 256 GLN B C 1
ATOM 4511 O O . GLN B 1 256 ? 25.609 -6.492 3.986 1 89.81 256 GLN B O 1
ATOM 4516 N N . LEU B 1 257 ? 24.641 -4.902 2.807 1 90.06 257 LEU B N 1
ATOM 4517 C CA . LEU B 1 257 ? 23.344 -5.559 2.943 1 90.06 257 LEU B CA 1
ATOM 4518 C C . LEU B 1 257 ? 23.047 -6.438 1.734 1 90.06 257 LEU B C 1
ATOM 4520 O O . LEU B 1 257 ? 22.359 -7.457 1.856 1 90.06 257 LEU B O 1
ATOM 4524 N N . ALA B 1 258 ? 23.453 -6.047 0.572 1 93.31 258 ALA B N 1
ATOM 4525 C CA . ALA B 1 258 ? 23.031 -6.727 -0.652 1 93.31 258 ALA B CA 1
ATOM 4526 C C . ALA B 1 258 ? 23.656 -8.117 -0.747 1 93.31 258 ALA B C 1
ATOM 4528 O O . ALA B 1 258 ? 24.875 -8.25 -0.888 1 93.31 258 ALA B O 1
ATOM 4529 N N . ASP B 1 259 ? 22.844 -9.125 -0.682 1 96.31 259 ASP B N 1
ATOM 4530 C CA . ASP B 1 259 ? 23.234 -10.531 -0.779 1 96.31 259 ASP B CA 1
ATOM 4531 C C . ASP B 1 259 ? 23.438 -10.945 -2.234 1 96.31 259 ASP B C 1
ATOM 4533 O O . ASP B 1 259 ? 22.547 -10.789 -3.061 1 96.31 259 ASP B O 1
ATOM 4537 N N . PRO B 1 260 ? 24.594 -11.445 -2.596 1 95.75 260 PRO B N 1
ATOM 4538 C CA . PRO B 1 260 ? 24.844 -11.836 -3.986 1 95.75 260 PRO B CA 1
ATOM 4539 C C . PRO B 1 260 ? 24.156 -13.148 -4.355 1 95.75 260 PRO B C 1
ATOM 4541 O O . PRO B 1 260 ? 24.062 -13.492 -5.535 1 95.75 260 PRO B O 1
ATOM 4544 N N . ASP B 1 261 ? 23.688 -13.914 -3.369 1 97.75 261 ASP B N 1
ATOM 4545 C CA . ASP B 1 261 ? 23.062 -15.203 -3.652 1 97.75 261 ASP B CA 1
ATOM 4546 C C . ASP B 1 261 ? 21.578 -15.039 -3.955 1 97.75 261 ASP B C 1
ATOM 4548 O O . ASP B 1 261 ? 20.719 -15.312 -3.102 1 97.75 261 ASP B O 1
ATOM 4552 N N . LEU B 1 262 ? 21.281 -14.797 -5.203 1 98.06 262 LEU B N 1
ATOM 4553 C CA . LEU B 1 262 ? 19.906 -14.562 -5.645 1 98.06 262 LEU B CA 1
ATOM 4554 C C . LEU B 1 262 ? 19.094 -15.852 -5.578 1 98.06 262 LEU B C 1
ATOM 4556 O O . LEU B 1 262 ? 17.859 -15.805 -5.578 1 98.06 262 LEU B O 1
ATOM 4560 N N . MET B 1 263 ? 19.734 -16.984 -5.5 1 98.19 263 MET B N 1
ATOM 4561 C CA . MET B 1 263 ? 19.031 -18.266 -5.504 1 98.19 263 MET B CA 1
ATOM 4562 C C . MET B 1 263 ? 18.188 -18.422 -4.25 1 98.19 263 MET B C 1
ATOM 4564 O O . MET B 1 263 ? 17.219 -19.172 -4.242 1 98.19 263 MET B O 1
ATOM 4568 N N . LYS B 1 264 ? 18.516 -17.703 -3.236 1 98.25 264 LYS B N 1
ATOM 4569 C CA . LYS B 1 264 ? 17.688 -17.734 -2.035 1 98.25 264 LYS B CA 1
ATOM 4570 C C . LYS B 1 264 ? 16.25 -17.297 -2.34 1 98.25 264 LYS B C 1
ATOM 4572 O O . LYS B 1 264 ? 15.297 -17.859 -1.797 1 98.25 264 LYS B O 1
ATOM 4577 N N . VAL B 1 265 ? 16.125 -16.281 -3.172 1 98.69 265 VAL B N 1
ATOM 4578 C CA . VAL B 1 265 ? 14.812 -15.797 -3.576 1 98.69 265 VAL B CA 1
ATOM 4579 C C . VAL B 1 265 ? 14.195 -16.766 -4.578 1 98.69 265 VAL B C 1
ATOM 4581 O O . VAL B 1 265 ? 13.008 -17.094 -4.492 1 98.69 265 VAL B O 1
ATOM 4584 N N . VAL B 1 266 ? 14.984 -17.281 -5.488 1 98.75 266 VAL B N 1
ATOM 4585 C CA . VAL B 1 266 ? 14.523 -18.203 -6.516 1 98.75 266 VAL B CA 1
ATOM 4586 C C . VAL B 1 266 ? 14 -19.484 -5.863 1 98.75 266 VAL B C 1
ATOM 4588 O O . VAL B 1 266 ? 12.969 -20.016 -6.273 1 98.75 266 VAL B O 1
ATOM 4591 N N . TRP B 1 267 ? 14.656 -19.953 -4.812 1 98.19 267 TRP B N 1
ATOM 4592 C CA . TRP B 1 267 ? 14.227 -21.141 -4.098 1 98.19 267 TRP B CA 1
ATOM 4593 C C . TRP B 1 267 ? 12.875 -20.922 -3.432 1 98.19 267 TRP B C 1
ATOM 4595 O O . TRP B 1 267 ? 12.039 -21.828 -3.385 1 98.19 267 TRP B O 1
ATOM 4605 N N . CYS B 1 268 ? 12.703 -19.766 -2.875 1 98.56 268 CYS B N 1
ATOM 4606 C CA . CYS B 1 268 ? 11.406 -19.422 -2.299 1 98.56 268 CYS B CA 1
ATOM 4607 C C . CYS B 1 268 ? 10.305 -19.5 -3.352 1 98.56 268 CYS B C 1
ATOM 4609 O O . CYS B 1 268 ? 9.25 -20.078 -3.115 1 98.56 268 CYS B O 1
ATOM 4611 N N . MET B 1 269 ? 10.562 -18.906 -4.531 1 98.88 269 MET B N 1
ATOM 4612 C CA . MET B 1 269 ? 9.578 -18.906 -5.613 1 98.88 269 MET B CA 1
ATOM 4613 C C . MET B 1 269 ? 9.336 -20.328 -6.113 1 98.88 269 MET B C 1
ATOM 4615 O O . MET B 1 269 ? 8.195 -20.719 -6.391 1 98.88 269 MET B O 1
ATOM 4619 N N . ASN B 1 270 ? 10.422 -21.094 -6.238 1 98.56 270 ASN B N 1
ATOM 4620 C CA . ASN B 1 270 ? 10.297 -22.484 -6.652 1 98.56 270 ASN B CA 1
ATOM 4621 C C . ASN B 1 270 ? 9.43 -23.281 -5.684 1 98.56 270 ASN B C 1
ATOM 4623 O O . ASN B 1 270 ? 8.562 -24.047 -6.109 1 98.56 270 ASN B O 1
ATOM 4627 N N . HIS B 1 271 ? 9.672 -23.141 -4.395 1 98.62 271 HIS B N 1
ATOM 4628 C CA . HIS B 1 271 ? 8.859 -23.828 -3.396 1 98.62 271 HIS B CA 1
ATOM 4629 C C . HIS B 1 271 ? 7.398 -23.422 -3.49 1 98.62 271 HIS B C 1
ATOM 4631 O O . HIS B 1 271 ? 6.5 -24.25 -3.375 1 98.62 271 HIS B O 1
ATOM 4637 N N . ALA B 1 272 ? 7.195 -22.156 -3.691 1 98.69 272 ALA B N 1
ATOM 4638 C CA . ALA B 1 272 ? 5.836 -21.641 -3.832 1 98.69 272 ALA B CA 1
ATOM 4639 C C . ALA B 1 272 ? 5.117 -22.312 -5 1 98.69 272 ALA B C 1
ATOM 4641 O O . ALA B 1 272 ? 3.91 -22.562 -4.938 1 98.69 272 ALA B O 1
ATOM 4642 N N . LEU B 1 273 ? 5.836 -22.641 -6.02 1 98.62 273 LEU B N 1
ATOM 4643 C CA . LEU B 1 273 ? 5.254 -23.172 -7.242 1 98.62 273 LEU B CA 1
ATOM 4644 C C . LEU B 1 273 ? 5.156 -24.688 -7.18 1 98.62 273 LEU B C 1
ATOM 4646 O O . LEU B 1 273 ? 4.375 -25.297 -7.914 1 98.62 273 LEU B O 1
ATOM 4650 N N . THR B 1 274 ? 5.938 -25.344 -6.273 1 98.31 274 THR B N 1
ATOM 4651 C CA . THR B 1 274 ? 6.078 -26.781 -6.406 1 98.31 274 THR B CA 1
ATOM 4652 C C . THR B 1 274 ? 5.637 -27.484 -5.129 1 98.31 274 THR B C 1
ATOM 4654 O O . THR B 1 274 ? 5.398 -28.703 -5.133 1 98.31 274 THR B O 1
ATOM 4657 N N . ALA B 1 275 ? 5.602 -26.781 -4 1 98.19 275 ALA B N 1
ATOM 4658 C CA . ALA B 1 275 ? 5.273 -27.422 -2.734 1 98.19 275 ALA B CA 1
ATOM 4659 C C . ALA B 1 275 ? 3.82 -27.906 -2.723 1 98.19 275 ALA B C 1
ATOM 4661 O O . ALA B 1 275 ? 2.932 -27.203 -3.215 1 98.19 275 ALA B O 1
ATOM 4662 N N . VAL B 1 276 ? 3.537 -29.062 -2.139 1 97.12 276 VAL B N 1
ATOM 4663 C CA . VAL B 1 276 ? 2.172 -29.531 -1.93 1 97.12 276 VAL B CA 1
ATOM 4664 C C . VAL B 1 276 ? 1.447 -28.594 -0.959 1 97.12 276 VAL B C 1
ATOM 4666 O O . VAL B 1 276 ? 0.272 -28.281 -1.155 1 97.12 276 VAL B O 1
ATOM 4669 N N . HIS B 1 277 ? 2.215 -28.188 0.03 1 95.88 277 HIS B N 1
ATOM 4670 C CA . HIS B 1 277 ? 1.706 -27.266 1.039 1 95.88 277 HIS B CA 1
ATOM 4671 C C . HIS B 1 277 ? 2.551 -26 1.102 1 95.88 277 HIS B C 1
ATOM 4673 O O . HIS B 1 277 ? 3.326 -25.797 2.041 1 95.88 277 HIS B O 1
ATOM 4679 N N . PRO B 1 278 ? 2.316 -25.078 0.174 1 96.81 278 PRO B N 1
ATOM 4680 C CA . PRO B 1 278 ? 3.117 -23.844 0.172 1 96.81 278 PRO B CA 1
ATOM 4681 C C . PRO B 1 278 ? 2.779 -22.922 1.339 1 96.81 278 PRO B C 1
ATOM 4683 O O . PRO B 1 278 ? 1.726 -23.062 1.963 1 96.81 278 PRO B O 1
ATOM 4686 N N . ARG B 1 279 ? 3.719 -22.109 1.645 1 95.19 279 ARG B N 1
ATOM 4687 C CA . ARG B 1 279 ? 3.51 -21.078 2.652 1 95.19 279 ARG B CA 1
ATOM 4688 C C . ARG B 1 279 ? 2.777 -19.875 2.062 1 95.19 279 ARG B C 1
ATOM 4690 O O . ARG B 1 279 ? 2.738 -19.703 0.841 1 95.19 279 ARG B O 1
ATOM 4697 N N . THR B 1 280 ? 2.189 -19.094 2.93 1 94.88 280 THR B N 1
ATOM 4698 C CA . THR B 1 280 ? 1.497 -17.906 2.447 1 94.88 280 THR B CA 1
ATOM 4699 C C . THR B 1 280 ? 2.492 -16.781 2.145 1 94.88 280 THR B C 1
ATOM 4701 O O . THR B 1 280 ? 2.227 -15.922 1.307 1 94.88 280 THR B O 1
ATOM 4704 N N . ARG B 1 281 ? 3.572 -16.812 2.867 1 96.56 281 ARG B N 1
ATOM 4705 C CA . ARG B 1 281 ? 4.605 -15.789 2.723 1 96.56 281 ARG B CA 1
ATOM 4706 C C . ARG B 1 281 ? 5.996 -16.391 2.873 1 96.56 281 ARG B C 1
ATOM 4708 O O . ARG B 1 281 ? 6.207 -17.281 3.707 1 96.56 281 ARG B O 1
ATOM 4715 N N . TYR B 1 282 ? 6.887 -15.977 2.055 1 97.69 282 TYR B N 1
ATOM 4716 C CA . TYR B 1 282 ? 8.289 -16.391 2.088 1 97.69 282 TYR B CA 1
ATOM 4717 C C . TYR B 1 282 ? 9.195 -15.188 2.33 1 97.69 282 TYR B C 1
ATOM 4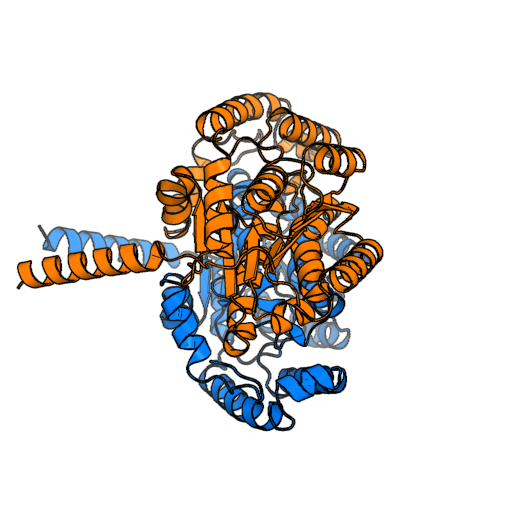719 O O . TYR B 1 282 ? 9.195 -14.234 1.551 1 97.69 282 TYR B O 1
ATOM 4727 N N . SER B 1 283 ? 9.914 -15.195 3.412 1 96.81 283 SER B N 1
ATOM 4728 C CA . SER B 1 283 ? 10.93 -14.188 3.68 1 96.81 283 SER B CA 1
ATOM 4729 C C . SER B 1 283 ? 12.297 -14.625 3.158 1 96.81 283 SER B C 1
ATOM 4731 O O . SER B 1 283 ? 12.922 -15.523 3.721 1 96.81 283 SER B O 1
ATOM 4733 N N . ALA B 1 284 ? 12.727 -14.016 2.139 1 97 284 ALA B N 1
ATOM 4734 C CA . ALA B 1 284 ? 13.984 -14.438 1.518 1 97 284 ALA B CA 1
ATOM 4735 C C . ALA B 1 284 ? 15.141 -13.562 1.978 1 97 284 ALA B C 1
ATOM 4737 O O . ALA B 1 284 ? 15.133 -12.344 1.764 1 97 284 ALA B O 1
ATOM 4738 N N . GLY B 1 285 ? 16.172 -14.164 2.551 1 96 285 GLY B N 1
ATOM 4739 C CA . GLY B 1 285 ? 17.344 -13.469 3.064 1 96 285 GLY B CA 1
ATOM 4740 C C . GLY B 1 285 ? 17.359 -13.359 4.578 1 96 285 GLY B C 1
ATOM 4741 O O . GLY B 1 285 ? 16.312 -13.188 5.203 1 96 285 GLY B O 1
ATOM 4742 N N . ARG B 1 286 ? 18.562 -13.383 5.203 1 94.69 286 ARG B N 1
ATOM 4743 C CA . ARG B 1 286 ? 18.703 -13.289 6.652 1 94.69 286 ARG B CA 1
ATOM 4744 C C . ARG B 1 286 ? 18.281 -11.914 7.16 1 94.69 286 ARG B C 1
ATOM 4746 O O . ARG B 1 286 ? 17.719 -11.789 8.242 1 94.69 286 ARG B O 1
ATOM 4753 N N . ASP B 1 287 ? 18.625 -10.945 6.363 1 94.88 287 ASP B N 1
ATOM 4754 C CA . ASP B 1 287 ? 18.25 -9.594 6.77 1 94.88 287 ASP B CA 1
ATOM 4755 C C . ASP B 1 287 ? 16.719 -9.445 6.828 1 94.88 287 ASP B C 1
ATOM 4757 O O . ASP B 1 287 ? 16.188 -8.797 7.73 1 94.88 287 ASP B O 1
ATOM 4761 N N . SER B 1 288 ? 16.062 -10.039 5.828 1 95.75 288 SER B N 1
ATOM 4762 C CA . SER B 1 288 ? 14.609 -10.016 5.824 1 95.75 288 SER B CA 1
ATOM 4763 C C . SER B 1 288 ? 14.039 -10.656 7.086 1 95.75 288 SER B C 1
ATOM 4765 O O . SER B 1 288 ? 13.242 -10.039 7.793 1 95.75 288 SER B O 1
ATOM 4767 N N . LYS B 1 289 ? 14.484 -11.828 7.449 1 95.56 289 LYS B N 1
ATOM 4768 C CA . LYS B 1 289 ? 13.93 -12.656 8.523 1 95.56 289 LYS B CA 1
ATOM 4769 C C . LYS B 1 289 ? 14.305 -12.102 9.891 1 95.56 289 LYS B C 1
ATOM 4771 O O . LYS B 1 289 ? 13.5 -12.141 10.82 1 95.56 289 LYS B O 1
ATOM 4776 N N . LEU B 1 290 ? 15.492 -11.562 10 1 95.75 290 LEU B N 1
ATOM 4777 C CA . LEU B 1 290 ? 16.016 -11.32 11.336 1 95.75 290 LEU B CA 1
ATOM 4778 C C . LEU B 1 290 ? 16.016 -9.828 11.656 1 95.75 290 LEU B C 1
ATOM 4780 O O . LEU B 1 290 ? 16.125 -9.438 12.82 1 95.75 290 LEU B O 1
ATOM 4784 N N . PHE B 1 291 ? 15.883 -9.031 10.672 1 95.62 291 PHE B N 1
ATOM 4785 C CA . PHE B 1 291 ? 16 -7.609 10.953 1 95.62 291 PHE B CA 1
ATOM 4786 C C . PHE B 1 291 ? 14.766 -6.859 10.477 1 95.62 291 PHE B C 1
ATOM 4788 O O . PHE B 1 291 ? 14.023 -6.293 11.281 1 95.62 291 PHE B O 1
ATOM 4795 N N . TRP B 1 292 ? 14.477 -6.887 9.188 1 95.62 292 TRP B N 1
ATOM 4796 C CA . TRP B 1 292 ? 13.461 -6.016 8.602 1 95.62 292 TRP B CA 1
ATOM 4797 C C . TRP B 1 292 ? 12.062 -6.418 9.078 1 95.62 292 TRP B C 1
ATOM 4799 O O . TRP B 1 292 ? 11.266 -5.562 9.469 1 95.62 292 TRP B O 1
ATOM 4809 N N . ILE B 1 293 ? 11.703 -7.699 8.992 1 95.62 293 ILE B N 1
ATOM 4810 C CA . ILE B 1 293 ? 10.375 -8.156 9.383 1 95.62 293 ILE B CA 1
ATOM 4811 C C . ILE B 1 293 ? 10.164 -7.922 10.875 1 95.62 293 ILE B C 1
ATOM 4813 O O . ILE B 1 293 ? 9.164 -7.324 11.281 1 95.62 293 ILE B O 1
ATOM 4817 N N . PRO B 1 294 ? 11.133 -8.273 11.773 1 96.25 294 PRO B N 1
ATOM 4818 C CA . PRO B 1 294 ? 10.953 -7.953 13.188 1 96.25 294 PRO B CA 1
ATOM 4819 C C . PRO B 1 294 ? 10.805 -6.453 13.438 1 96.25 294 PRO B C 1
ATOM 4821 O O . PRO B 1 294 ? 9.977 -6.039 14.25 1 96.25 294 PRO B O 1
ATOM 4824 N N . LEU B 1 295 ? 11.602 -5.664 12.719 1 96.44 295 LEU B N 1
ATOM 4825 C CA . LEU B 1 295 ? 11.531 -4.215 12.867 1 96.44 295 LEU B CA 1
ATOM 4826 C C . LEU B 1 295 ? 10.148 -3.695 12.492 1 96.44 295 LEU B C 1
ATOM 4828 O O . LEU B 1 295 ? 9.656 -2.734 13.094 1 96.44 295 LEU B O 1
ATOM 4832 N N . SER B 1 296 ? 9.484 -4.332 11.531 1 95.94 296 SER B N 1
ATOM 4833 C CA . SER B 1 296 ? 8.172 -3.895 11.055 1 95.94 296 SER B CA 1
ATOM 4834 C C . SER B 1 296 ? 7.094 -4.133 12.109 1 95.94 296 SER B C 1
ATOM 4836 O O . SER B 1 296 ? 6.016 -3.541 12.039 1 95.94 296 SER B O 1
ATOM 4838 N N . TYR B 1 297 ? 7.352 -4.945 13.125 1 94.69 297 TYR B N 1
ATOM 4839 C CA . TYR B 1 297 ? 6.371 -5.254 14.164 1 94.69 297 TYR B CA 1
ATOM 4840 C C . TYR B 1 297 ? 6.578 -4.371 15.391 1 94.69 297 TYR B C 1
ATOM 4842 O O . TYR B 1 297 ? 5.754 -4.363 16.297 1 94.69 297 TYR B O 1
ATOM 4850 N N . LEU B 1 298 ? 7.66 -3.641 15.43 1 94.81 298 LEU B N 1
ATOM 4851 C CA . LEU B 1 298 ? 7.961 -2.789 16.578 1 94.81 298 LEU B CA 1
ATOM 4852 C C . LEU B 1 298 ? 7.246 -1.447 16.453 1 94.81 298 LEU B C 1
ATOM 4854 O O . LEU B 1 298 ? 6.824 -1.058 15.367 1 94.81 298 LEU B O 1
ATOM 4858 N N . PRO B 1 299 ? 7.137 -0.767 17.578 1 92.31 299 PRO B N 1
ATOM 4859 C CA . PRO B 1 299 ? 6.566 0.58 17.5 1 92.31 299 PRO B CA 1
ATOM 4860 C C . PRO B 1 299 ? 7.316 1.491 16.531 1 92.31 299 PRO B C 1
ATOM 4862 O O . PRO B 1 299 ? 8.547 1.41 16.438 1 92.31 299 PRO B O 1
ATOM 4865 N N . THR B 1 300 ? 6.574 2.316 15.945 1 93 300 THR B N 1
ATOM 4866 C CA . THR B 1 300 ? 7.102 3.172 14.883 1 93 300 THR B CA 1
ATOM 4867 C C . THR B 1 300 ? 8.258 4.023 15.406 1 93 300 THR B C 1
ATOM 4869 O O . THR B 1 300 ? 9.188 4.332 14.656 1 93 300 THR B O 1
ATOM 4872 N N . VAL B 1 301 ? 8.258 4.391 16.641 1 92.06 301 VAL B N 1
ATOM 4873 C CA . VAL B 1 301 ? 9.305 5.23 17.219 1 92.06 301 VAL B CA 1
ATOM 4874 C C . VAL B 1 301 ? 10.648 4.527 17.109 1 92.06 301 VAL B C 1
ATOM 4876 O O . VAL B 1 301 ? 11.68 5.176 16.906 1 92.06 301 VAL B O 1
ATOM 4879 N N . ILE B 1 302 ? 10.617 3.201 17.188 1 95.06 302 ILE B N 1
ATOM 4880 C CA . ILE B 1 302 ? 11.852 2.43 17.094 1 95.06 302 ILE B CA 1
ATOM 4881 C C . ILE B 1 302 ? 12.367 2.438 15.664 1 95.06 302 ILE B C 1
ATOM 4883 O O . ILE B 1 302 ? 13.547 2.684 15.422 1 95.06 302 ILE B O 1
ATOM 4887 N N . SER B 1 303 ? 11.477 2.18 14.711 1 94.69 303 SER B N 1
ATOM 4888 C CA . SER B 1 303 ? 11.906 2.207 13.32 1 94.69 303 SER B CA 1
ATOM 4889 C C . SER B 1 303 ? 12.352 3.605 12.906 1 94.69 303 SER B C 1
ATOM 4891 O O . SER B 1 303 ? 13.312 3.76 12.148 1 94.69 303 SER B O 1
ATOM 4893 N N . ASP B 1 304 ? 11.648 4.621 13.414 1 94.44 304 ASP B N 1
ATOM 4894 C CA . ASP B 1 304 ? 12.07 5.992 13.125 1 94.44 304 ASP B CA 1
ATOM 4895 C C . ASP B 1 304 ? 13.484 6.246 13.641 1 94.44 304 ASP B C 1
ATOM 4897 O O . ASP B 1 304 ? 14.297 6.875 12.953 1 94.44 304 ASP B O 1
ATOM 4901 N N . PHE B 1 305 ? 13.75 5.766 14.82 1 94.19 305 PHE B N 1
ATOM 4902 C CA . PHE B 1 305 ? 15.086 5.922 15.391 1 94.19 305 PHE B CA 1
ATOM 4903 C C . PHE B 1 305 ? 16.125 5.223 14.539 1 94.19 305 PHE B C 1
ATOM 4905 O O . PHE B 1 305 ? 17.188 5.789 14.25 1 94.19 305 PHE B O 1
ATOM 4912 N N . VAL B 1 306 ? 15.852 4.039 14.117 1 93.44 306 VAL B N 1
ATOM 4913 C CA . VAL B 1 306 ? 16.781 3.23 13.328 1 93.44 306 VAL B CA 1
ATOM 4914 C C . VAL B 1 306 ? 17.062 3.926 12 1 93.44 306 VAL B C 1
ATOM 4916 O O . VAL B 1 306 ? 18.219 4.039 11.594 1 93.44 306 VAL B O 1
ATOM 4919 N N . PHE B 1 307 ? 16.078 4.492 11.336 1 91.69 307 PHE B N 1
ATOM 4920 C CA . PHE B 1 307 ? 16.234 5.051 10 1 91.69 307 PHE B CA 1
ATOM 4921 C C . PHE B 1 307 ? 16.812 6.461 10.062 1 91.69 307 PHE B C 1
ATOM 4923 O O . PHE B 1 307 ? 17.469 6.91 9.133 1 91.69 307 PHE B O 1
ATOM 4930 N N . ASN B 1 308 ? 16.594 7.117 11.164 1 89.06 308 ASN B N 1
ATOM 4931 C CA . ASN B 1 308 ? 17.047 8.5 11.289 1 89.06 308 ASN B CA 1
ATOM 4932 C C . ASN B 1 308 ? 18.438 8.578 11.906 1 89.06 308 ASN B C 1
ATOM 4934 O O . ASN B 1 308 ? 19.094 9.617 11.844 1 89.06 308 ASN B O 1
ATOM 4938 N N . SER B 1 309 ? 18.938 7.543 12.516 1 87.56 309 SER B N 1
ATOM 4939 C CA . SER B 1 309 ? 20.156 7.586 13.305 1 87.56 309 SER B CA 1
ATOM 4940 C C . SER B 1 309 ? 21.375 7.922 12.438 1 87.56 309 SER B C 1
ATOM 4942 O O . SER B 1 309 ? 22.297 8.602 12.883 1 87.56 309 SER B O 1
ATOM 4944 N N . ASP B 1 310 ? 21.453 7.504 11.234 1 83.25 310 ASP B N 1
ATOM 4945 C CA . ASP B 1 310 ? 22.641 7.738 10.43 1 83.25 310 ASP B CA 1
ATOM 4946 C C . ASP B 1 310 ? 22.312 8.547 9.18 1 83.25 310 ASP B C 1
ATOM 4948 O O . ASP B 1 310 ? 23.078 8.547 8.219 1 83.25 310 ASP B O 1
ATOM 4952 N N . LYS B 1 311 ? 21.281 9.25 9.242 1 88.75 311 LYS B N 1
ATOM 4953 C CA . LYS B 1 311 ? 20.891 10.039 8.078 1 88.75 311 LYS B CA 1
ATOM 4954 C C . LYS B 1 311 ? 21.672 11.359 8.031 1 88.75 311 LYS B C 1
ATOM 4956 O O . LYS B 1 311 ? 21.906 11.984 9.062 1 88.75 311 LYS B O 1
ATOM 4961 N N . VAL B 1 312 ? 22.047 11.695 6.836 1 93.38 312 VAL B N 1
ATOM 4962 C CA . VAL B 1 312 ? 22.656 13 6.621 1 93.38 312 VAL B CA 1
ATOM 4963 C C . VAL B 1 312 ? 21.625 14.102 6.887 1 93.38 312 VAL B C 1
ATOM 4965 O O . VAL B 1 312 ? 20.5 14.047 6.383 1 93.38 312 VAL B O 1
ATOM 4968 N N . LYS B 1 313 ? 22.016 15.078 7.664 1 94.56 313 LYS B N 1
ATOM 4969 C CA . LYS B 1 313 ? 21.109 16.172 7.984 1 94.56 313 LYS B CA 1
ATOM 4970 C C . LYS B 1 313 ? 21.141 17.234 6.891 1 94.56 313 LYS B C 1
ATOM 4972 O O . LYS B 1 313 ? 22.203 17.641 6.426 1 94.56 313 LYS B O 1
ATOM 4977 N N . PRO B 1 314 ? 19.938 17.672 6.453 1 95.94 314 PRO B N 1
ATOM 4978 C CA . PRO B 1 314 ? 19.875 18.797 5.508 1 95.94 314 PRO B CA 1
ATOM 4979 C C . PRO B 1 314 ? 20.438 20.094 6.094 1 95.94 314 PRO B C 1
ATOM 4981 O O . PRO B 1 314 ? 20.578 20.203 7.316 1 95.94 314 PRO B O 1
ATOM 4984 N N . ALA B 1 315 ? 20.734 20.984 5.219 1 96.12 315 ALA B N 1
ATOM 4985 C CA . ALA B 1 315 ? 21.328 22.266 5.637 1 96.12 315 ALA B CA 1
ATOM 4986 C C . ALA B 1 315 ? 20.375 23.031 6.559 1 96.12 315 ALA B C 1
ATOM 4988 O O . ALA B 1 315 ? 20.812 23.625 7.539 1 96.12 315 ALA B O 1
ATOM 4989 N N . LYS B 1 316 ? 19.109 22.969 6.336 1 94.81 316 LYS B N 1
ATOM 4990 C CA . LYS B 1 316 ? 18.141 23.75 7.109 1 94.81 316 LYS B CA 1
ATOM 4991 C C . LYS B 1 316 ? 17.438 22.859 8.141 1 94.81 316 LYS B C 1
ATOM 4993 O O . LYS B 1 316 ? 16.297 23.125 8.5 1 94.81 316 LYS B O 1
ATOM 4998 N N . SER B 1 317 ? 18.062 21.859 8.578 1 94.5 317 SER B N 1
ATOM 4999 C CA . SER B 1 317 ? 17.5 20.984 9.609 1 94.5 317 SER B CA 1
ATOM 5000 C C . SER B 1 317 ? 17.203 21.766 10.883 1 94.5 317 SER B C 1
ATOM 5002 O O . SER B 1 317 ? 17.984 22.609 11.305 1 94.5 317 SER B O 1
ATOM 5004 N N . VAL B 1 318 ? 16.062 21.578 11.461 1 89.19 318 VAL B N 1
ATOM 5005 C CA . VAL B 1 318 ? 15.672 22.266 12.688 1 89.19 318 VAL B CA 1
ATOM 5006 C C . VAL B 1 318 ? 15.734 21.312 13.867 1 89.19 318 VAL B C 1
ATOM 5008 O O . VAL B 1 318 ? 15.469 21.703 15.008 1 89.19 318 VAL B O 1
ATOM 5011 N N . CYS B 1 319 ? 15.867 20 13.641 1 73.75 319 CYS B N 1
ATOM 5012 C CA . CYS B 1 319 ? 15.984 19.031 14.727 1 73.75 319 CYS B CA 1
ATOM 5013 C C . CYS B 1 319 ? 17.359 18.391 14.742 1 73.75 319 CYS B C 1
ATOM 5015 O O . CYS B 1 319 ? 18.047 18.344 13.719 1 73.75 319 CYS B O 1
#

Foldseek 3Di:
DVVVVVVVVVVVVVVCVVQLPAWADDQQLAEEEEEACQDFLLVVLLQVSQVVRHQYEREHQDPVSQVVSVVPGDPSYHYDYADLLDLVRLLVSLVVVCVVSPQQFHAEYEYDWAAQPDFAAQLLDDVVQQCVRLSTLAVSSVSSCVSRVVRNLSNLHEYEYEAALLLLPPQHDGCNSVNSVNSVVVQVVVQVVCVVSSYHGAYEYEYAAPDCRLDLVNHLVRVVVSLVPDDPVVCLQADPCNSVVASVVSVVVSVVTHHHPSVQRSVLVVSRRIRPDHDRYHYGDPCRVPPSNVLSPDDPVSSCCVSVVPHDGGPNHPD/DVVVVVVVVVVVVVVCVVQLPAWADDQQLAEEEEEACQDFLLVVLLQVSQVVRHQYEREHQDPVSQVVSVVPGDPSYHYYYADLLDLVRLLVSLVVVCVVNPQQFHAEYEYDWAAQPDWDAQLLDDVVQQCVRLSTLAVSSVSSCVSRVVRNLSNLHEYEYEAALLLLPPQHDGCNSVNSVNSVVVQVVVQVVCVVSNYHGAYEYEYAAPDCRLDLVNHLVRVVVSLVPDDPVVCLQADPCNSVVASVVSVVVSVVTHHHPSVQRSVLVVSRRIRPDHDRYHYGDPCRVPPSNVLSPDDPVSSCCVSVVPHDGGPNDPD

Nearest PDB structures (foldseek):
  7e6o-assembly1_D  TM=9.283E-01  e=2.955E-14  Paracoccus denitrificans PD1222
  7e6o-assembly1_C  TM=8.247E-01  e=4.003E-15  Paracoccus denitrificans PD1222
  3ndr-assembly1_D  TM=8.264E-01  e=1.958E-14  Mesorhizobium loti
  2nwq-assembly1_A  TM=8.738E-01  e=3.324E-14  Pseudomonas aeruginosa
  6d9y-assembly1_A  TM=8.243E-01  e=4.418E-13  Paraburkholderia phymatum STM815